Protein AF-A0AAU9S032-F1 (afdb_monomer)

Solvent-accessible surface area (backbone atoms only — not comparable to full-atom values): 29272 Å² total; per-residue (Å²): 134,87,90,84,90,80,90,79,88,80,86,79,84,80,79,85,83,81,82,84,82,80,82,80,83,82,78,86,83,81,86,78,83,83,77,95,76,91,84,89,79,78,95,79,84,88,87,81,90,86,87,86,83,77,92,71,89,82,56,77,62,60,65,47,49,52,55,49,47,53,47,45,52,54,49,48,57,62,66,49,54,63,52,96,64,66,67,60,38,66,41,42,76,55,100,86,56,83,86,56,99,63,78,54,68,46,73,56,45,53,47,45,65,32,57,72,46,64,69,55,25,32,52,48,34,54,39,55,58,37,53,76,57,80,88,65,56,58,65,93,58,55,31,60,83,64,87,41,47,53,83,48,77,96,69,97,56,79,65,55,23,18,30,66,77,70,98,47,95,62,33,68,38,56,33,51,43,58,90,30,80,78,21,19,64,76,88,59,52,49,74,87,59,82,59,66,55,91,72,60,66,66,60,50,50,51,25,39,37,17,26,51,12,25,35,36,35,62,68,41,19,46,73,63,65,53,58,57,88,63,35,92,59,61,55,37,31,29,40,59,72,60,40,70,38,55,48,48,71,57,47,50,50,54,29,50,76,54,27,51,36,61,21,27,48,53,12,51,74,46,58,38,77,40,77,74,79,36,42,86,64,88,35,38,67,45,61,45,80,29,43,33,42,32,38,57,64,84,91,43,39,31,58,69,13,44,64,78,43,48,33,36,46,80,41,45,58,93,66,67,49,52,66,73,44,18,56,95,28,46,55,8,40,52,50,41,28,21,45,63,20,51,64,47,47,34,49,49,44,17,35,91,87,44,62,13,73,72,35,83,93,36,63,55,72,78,60,97,54,67,57,79,58,59,66,62,58,58,69,29,67,81,44,51,75,70,54,76,80,83,84,80,83,76,76,73,90,68,85,85,74,58,37,93,82,34,64,72,55,28,40,75,75,37,66,64,56,57,57,55,54,50,51,50,54,54,52,47,56,50,48,54,53,52,49,53,54,52,52,60,72,65,62,68,80,78,49,73,64,60,56,46,51,55,51,47,56,52,50,54,59,56,59,78,72,71,68,94,47,83,73,46,52,51,62,50,46,58,52,49,66,70,64,74,115

Radius of gyration: 49.79 Å; Cα contacts (8 Å, |Δi|>4): 574; chains: 1; bounding box: 148×104×128 Å

Structure (mmCIF, N/CA/C/O backbone):
data_AF-A0AAU9S032-F1
#
_entry.id   AF-A0AAU9S032-F1
#
loop_
_atom_site.group_PDB
_atom_site.id
_atom_site.type_symbol
_atom_site.label_atom_id
_atom_site.label_alt_id
_atom_site.label_comp_id
_atom_site.label_asym_id
_atom_site.label_entity_id
_atom_site.label_seq_id
_atom_site.pdbx_PDB_ins_code
_atom_site.Cartn_x
_atom_site.Cartn_y
_atom_site.Cartn_z
_atom_site.occupancy
_atom_site.B_iso_or_equiv
_atom_site.auth_seq_id
_atom_site.auth_comp_id
_atom_site.auth_asym_id
_atom_site.auth_atom_id
_atom_site.pdbx_PDB_model_num
ATOM 1 N N . MET A 1 1 ? 50.973 -21.492 12.185 1.00 35.09 1 MET A N 1
ATOM 2 C CA . MET A 1 1 ? 51.677 -21.090 10.948 1.00 35.09 1 MET A CA 1
ATOM 3 C C . MET A 1 1 ? 50.686 -21.118 9.784 1.00 35.09 1 MET A C 1
ATOM 5 O O . MET A 1 1 ? 49.922 -22.064 9.679 1.00 35.09 1 MET A O 1
ATOM 9 N N . LYS A 1 2 ? 50.650 -20.031 8.999 1.00 33.56 2 LYS A N 1
ATOM 10 C CA . LYS A 1 2 ? 50.001 -19.861 7.669 1.00 33.56 2 LYS A CA 1
ATOM 11 C C . LYS A 1 2 ? 50.613 -20.854 6.641 1.00 33.56 2 LYS A C 1
ATOM 13 O O . LYS A 1 2 ? 51.636 -21.424 7.018 1.00 33.56 2 LYS A O 1
ATOM 18 N N . PRO A 1 3 ? 50.141 -21.024 5.373 1.00 45.16 3 PRO A N 1
ATOM 19 C CA . PRO A 1 3 ? 49.458 -20.055 4.478 1.00 45.16 3 PRO A CA 1
ATOM 20 C C . PRO A 1 3 ? 48.377 -20.725 3.566 1.00 45.16 3 PRO A C 1
ATOM 22 O O . PRO A 1 3 ? 47.967 -21.835 3.855 1.00 45.16 3 PRO A O 1
ATOM 25 N N . CYS A 1 4 ? 47.781 -20.182 2.495 1.00 27.36 4 CYS A N 1
ATOM 26 C CA . CYS A 1 4 ? 47.995 -18.988 1.678 1.00 27.36 4 CYS A CA 1
ATOM 27 C C . CYS A 1 4 ? 46.697 -18.642 0.907 1.00 27.36 4 CYS A C 1
ATOM 29 O O . CYS A 1 4 ? 45.967 -19.531 0.476 1.00 27.36 4 CYS A O 1
ATOM 31 N N . ARG A 1 5 ? 46.441 -17.343 0.702 1.00 31.61 5 ARG A N 1
ATOM 32 C CA . ARG A 1 5 ? 45.451 -16.778 -0.237 1.00 31.61 5 ARG A CA 1
ATOM 33 C C . ARG A 1 5 ? 46.070 -16.665 -1.635 1.00 31.61 5 ARG A C 1
ATOM 35 O O . ARG A 1 5 ? 47.225 -16.274 -1.710 1.00 31.61 5 ARG A O 1
ATOM 42 N N . GLN A 1 6 ? 45.273 -16.828 -2.694 1.00 31.62 6 GLN A N 1
ATOM 43 C CA . GLN A 1 6 ? 45.442 -16.182 -4.016 1.00 31.62 6 GLN A CA 1
ATOM 44 C C . GLN A 1 6 ? 44.122 -16.354 -4.804 1.00 31.62 6 GLN A C 1
ATOM 46 O O . GLN A 1 6 ? 43.762 -17.462 -5.178 1.00 31.62 6 GLN A O 1
ATOM 51 N N . SER A 1 7 ? 43.199 -15.387 -4.832 1.00 29.03 7 SER A N 1
ATOM 52 C CA . SER A 1 7 ? 43.094 -14.266 -5.790 1.00 29.03 7 SER A CA 1
ATOM 53 C C . SER A 1 7 ? 43.375 -14.637 -7.255 1.00 29.03 7 SER A C 1
ATOM 55 O O . SER A 1 7 ? 44.525 -14.622 -7.688 1.00 29.03 7 SER A O 1
ATOM 57 N N . LYS A 1 8 ? 42.316 -14.868 -8.044 1.00 30.59 8 LYS A N 1
ATOM 58 C CA . LYS A 1 8 ? 42.349 -14.739 -9.508 1.00 30.59 8 LYS A CA 1
ATOM 59 C C . LYS A 1 8 ? 41.335 -13.688 -9.948 1.00 30.59 8 LYS A C 1
ATOM 61 O O . LYS A 1 8 ? 40.130 -13.858 -9.791 1.00 30.59 8 LYS A O 1
ATOM 66 N N . LEU A 1 9 ? 41.886 -12.592 -10.461 1.00 28.77 9 LEU A N 1
ATOM 67 C CA . LEU A 1 9 ? 41.212 -11.582 -11.260 1.00 28.77 9 LEU A CA 1
ATOM 68 C C . LEU A 1 9 ? 40.681 -12.222 -12.551 1.00 28.77 9 LEU A C 1
ATOM 70 O O . LEU A 1 9 ? 41.432 -12.900 -13.247 1.00 28.77 9 LEU A O 1
ATOM 74 N N . PHE A 1 10 ? 39.426 -11.949 -12.899 1.00 28.27 10 PHE A N 1
ATOM 75 C CA . PHE A 1 10 ? 38.933 -12.053 -14.271 1.00 28.27 10 PHE A CA 1
ATOM 76 C C . PHE A 1 10 ? 38.504 -10.654 -14.711 1.00 28.27 10 PHE A C 1
ATOM 78 O O . PHE A 1 10 ? 37.468 -10.142 -14.291 1.00 28.27 10 PHE A O 1
ATOM 85 N N . GLY A 1 11 ? 39.354 -10.022 -15.519 1.00 26.33 11 GLY A N 1
ATOM 86 C CA . GLY A 1 11 ? 39.010 -8.822 -16.266 1.00 26.33 11 GLY A CA 1
ATOM 87 C C . GLY A 1 11 ? 38.111 -9.203 -17.437 1.00 26.33 11 GLY A C 1
ATOM 88 O O . GLY A 1 11 ? 38.518 -9.965 -18.309 1.00 26.33 11 GLY A O 1
ATOM 89 N N . PHE A 1 12 ? 36.891 -8.675 -17.450 1.00 29.30 12 PHE A N 1
ATOM 90 C CA . PHE A 1 12 ? 36.055 -8.640 -18.644 1.00 29.30 12 PHE A CA 1
ATOM 91 C C . PHE A 1 12 ? 36.324 -7.317 -19.362 1.00 29.30 12 PHE A C 1
ATOM 93 O O . PHE A 1 12 ? 35.960 -6.250 -18.869 1.00 29.30 12 PHE A O 1
ATOM 100 N N . GLY A 1 13 ? 36.990 -7.402 -20.515 1.00 27.25 13 GLY A N 1
ATOM 101 C CA . GLY A 1 13 ? 37.091 -6.305 -21.468 1.00 27.25 13 GLY A CA 1
ATOM 102 C C . GLY A 1 13 ? 35.708 -5.989 -22.031 1.00 27.25 13 GLY A C 1
ATOM 103 O O . GLY A 1 13 ? 35.078 -6.836 -22.663 1.00 27.25 13 GLY A O 1
ATOM 104 N N . ALA A 1 14 ? 35.225 -4.778 -21.763 1.00 31.20 14 ALA A N 1
ATOM 105 C CA . ALA A 1 14 ? 34.047 -4.230 -22.410 1.00 31.20 14 ALA A CA 1
ATOM 106 C C . ALA A 1 14 ? 34.468 -3.662 -23.771 1.00 31.20 14 ALA A C 1
ATOM 108 O O . ALA A 1 14 ? 35.245 -2.715 -23.842 1.00 31.20 14 ALA A O 1
ATOM 109 N N . LEU A 1 15 ? 33.970 -4.301 -24.826 1.00 31.81 15 LEU A N 1
ATOM 110 C CA . LEU A 1 15 ? 34.079 -3.877 -26.215 1.00 31.81 15 LEU A CA 1
ATOM 111 C C . LEU A 1 15 ? 33.362 -2.542 -26.451 1.00 31.81 15 LEU A C 1
ATOM 113 O O . LEU A 1 15 ? 32.267 -2.301 -25.937 1.00 31.81 15 LEU A O 1
ATOM 117 N N . ASP A 1 16 ? 34.009 -1.728 -27.277 1.00 28.48 16 ASP A N 1
ATOM 118 C CA . ASP A 1 16 ? 33.582 -0.433 -27.788 1.00 28.48 16 ASP A CA 1
ATOM 119 C C . ASP A 1 16 ? 32.167 -0.440 -28.389 1.00 28.48 16 ASP A C 1
ATOM 121 O O . ASP A 1 16 ? 31.834 -1.230 -29.275 1.00 28.48 16 ASP A O 1
ATOM 125 N N . LEU A 1 17 ? 31.340 0.514 -27.953 1.00 32.44 17 LEU A N 1
ATOM 126 C CA . LEU A 1 17 ? 30.073 0.862 -28.594 1.00 32.44 17 LEU A CA 1
ATOM 127 C C . LEU A 1 17 ? 30.289 2.061 -29.528 1.00 32.44 17 LEU A C 1
ATOM 129 O O . LEU A 1 17 ? 30.384 3.207 -29.086 1.00 32.44 17 LEU A O 1
ATOM 133 N N . GLY A 1 18 ? 30.337 1.774 -30.831 1.00 31.67 18 GLY A N 1
ATOM 134 C CA . GLY A 1 18 ? 30.279 2.756 -31.916 1.00 31.67 18 GLY A CA 1
ATOM 135 C C . GLY A 1 18 ? 28.905 3.446 -32.064 1.00 31.67 18 GLY A C 1
ATOM 136 O O . GLY A 1 18 ? 27.934 3.085 -31.395 1.00 31.67 18 GLY A O 1
ATOM 137 N N . PRO A 1 19 ? 28.806 4.487 -32.913 1.00 35.44 19 PRO A N 1
ATOM 138 C CA . PRO A 1 19 ? 27.904 5.612 -32.688 1.00 35.44 19 PRO A CA 1
ATOM 139 C C . PRO A 1 19 ? 26.486 5.456 -33.266 1.00 35.44 19 PRO A C 1
ATOM 141 O O . PRO A 1 19 ? 26.273 5.029 -34.395 1.00 35.44 19 PRO A O 1
ATOM 144 N N . LYS A 1 20 ? 25.525 5.921 -32.455 1.00 31.88 20 LYS A N 1
ATOM 145 C CA . LYS A 1 20 ? 24.196 6.493 -32.759 1.00 31.88 20 LYS A CA 1
ATOM 146 C C . LYS A 1 20 ? 23.735 6.449 -34.229 1.00 31.88 20 LYS A C 1
ATOM 148 O O . LYS A 1 20 ? 24.024 7.352 -35.014 1.00 31.88 20 LYS A O 1
ATOM 153 N N . ALA A 1 21 ? 22.857 5.492 -34.533 1.00 31.53 21 ALA A N 1
ATOM 154 C CA . ALA A 1 21 ? 21.966 5.557 -35.687 1.00 31.53 21 ALA A CA 1
ATOM 155 C C . ALA A 1 21 ? 20.847 6.592 -35.450 1.00 31.53 21 ALA A C 1
ATOM 157 O O . ALA A 1 21 ? 20.198 6.624 -34.403 1.00 31.53 21 ALA A O 1
ATOM 158 N N . LYS A 1 22 ? 20.659 7.469 -36.439 1.00 30.25 22 LYS A N 1
ATOM 159 C CA . LYS A 1 22 ? 19.706 8.583 -36.457 1.00 30.25 22 LYS A CA 1
ATOM 160 C C . LYS A 1 22 ? 18.258 8.074 -36.431 1.00 30.25 22 LYS A C 1
ATOM 162 O O . LYS A 1 22 ? 17.849 7.303 -37.295 1.00 30.25 22 LYS A O 1
ATOM 167 N N . HIS A 1 23 ? 17.475 8.569 -35.474 1.00 29.66 23 HIS A N 1
ATOM 168 C CA . HIS A 1 23 ? 16.016 8.470 -35.466 1.00 29.66 23 HIS A CA 1
ATOM 169 C C . HIS A 1 23 ? 15.436 9.167 -36.708 1.00 29.66 23 HIS A C 1
ATOM 171 O O . HIS A 1 23 ? 15.540 10.386 -36.838 1.00 29.66 23 HIS A O 1
ATOM 177 N N . LYS A 1 24 ? 14.802 8.405 -37.607 1.00 29.53 24 LYS A N 1
ATOM 178 C CA . LYS A 1 24 ? 13.886 8.955 -38.616 1.00 29.53 24 LYS A CA 1
ATOM 179 C C . LYS A 1 24 ? 12.575 9.338 -37.925 1.00 29.53 24 LYS A C 1
ATOM 181 O O . LYS A 1 24 ? 11.924 8.500 -37.307 1.00 29.53 24 LYS A O 1
ATOM 186 N N . GLN A 1 25 ? 12.235 10.619 -38.018 1.00 31.30 25 GLN A N 1
ATOM 187 C CA . GLN A 1 25 ? 10.945 11.187 -37.643 1.00 31.30 25 GLN A CA 1
ATOM 188 C C . 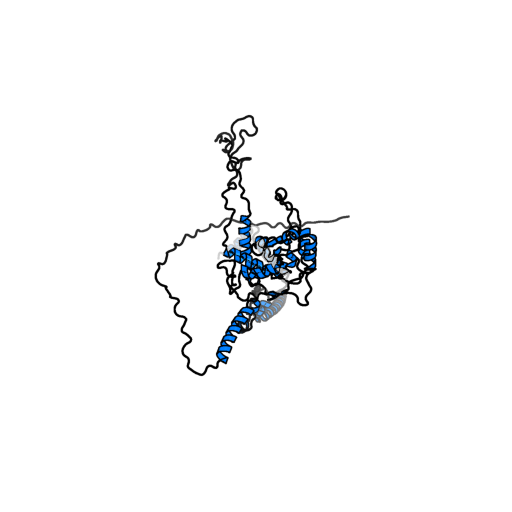GLN A 1 25 ? 9.860 10.640 -38.581 1.00 31.30 25 GLN A C 1
ATOM 190 O O . GLN A 1 25 ? 9.988 10.748 -39.798 1.00 31.30 25 GLN A O 1
ATOM 195 N N . ALA A 1 26 ? 8.800 10.063 -38.017 1.00 31.33 26 ALA A N 1
ATOM 196 C CA . ALA A 1 26 ? 7.545 9.834 -38.723 1.00 31.33 26 ALA A CA 1
ATOM 197 C C . ALA A 1 26 ? 6.654 11.068 -38.508 1.00 31.33 26 ALA A C 1
ATOM 199 O O . ALA A 1 26 ? 6.412 11.463 -37.366 1.00 31.33 26 ALA A O 1
ATOM 200 N N . GLY A 1 27 ? 6.239 11.705 -39.604 1.00 30.84 27 GLY A N 1
ATOM 201 C CA . GLY A 1 27 ? 5.335 12.856 -39.601 1.00 30.84 27 GLY A CA 1
ATOM 202 C C . GLY A 1 27 ? 3.889 12.486 -39.232 1.00 30.84 27 GLY A C 1
ATOM 203 O O . GLY A 1 27 ? 3.536 11.304 -39.218 1.00 30.84 27 GLY A O 1
ATOM 204 N N . PRO A 1 28 ? 3.045 13.485 -38.916 1.00 31.88 28 PRO A N 1
ATOM 205 C CA . PRO A 1 28 ? 1.684 13.267 -38.447 1.00 31.88 28 PRO A CA 1
ATOM 206 C C . PRO A 1 28 ? 0.750 12.987 -39.630 1.00 31.88 28 PRO A C 1
ATOM 208 O O . PRO A 1 28 ? 0.571 13.835 -40.501 1.00 31.88 28 PRO A O 1
ATOM 211 N N . LEU A 1 29 ? 0.126 11.809 -39.653 1.00 31.58 29 LEU A N 1
ATOM 212 C CA . LEU A 1 29 ? -1.012 11.550 -40.533 1.00 31.58 29 LEU A CA 1
ATOM 213 C C . LEU A 1 29 ? -2.266 12.170 -39.910 1.00 31.58 29 LEU A C 1
ATOM 215 O O . LEU A 1 29 ? -2.610 11.902 -38.757 1.00 31.58 29 LEU A O 1
ATOM 219 N N . GLY A 1 30 ? -2.884 13.063 -40.679 1.00 28.42 30 GLY A N 1
ATOM 220 C CA . GLY A 1 30 ? -4.036 13.861 -40.292 1.00 28.42 30 GLY A CA 1
ATOM 221 C C . GLY A 1 30 ? -5.276 13.020 -40.001 1.00 28.42 30 GLY A C 1
ATOM 222 O O . GLY A 1 30 ? -5.620 12.094 -40.729 1.00 28.42 30 GLY A O 1
ATOM 223 N N . PHE A 1 31 ? -5.960 13.401 -38.927 1.00 26.81 31 PHE A N 1
ATOM 224 C CA . PHE A 1 31 ? -7.327 13.006 -38.623 1.00 26.81 31 PHE A CA 1
ATOM 225 C C . PHE A 1 31 ? -8.286 13.742 -39.570 1.00 26.81 31 PHE A C 1
ATOM 227 O O . PHE A 1 31 ? -8.501 14.945 -39.414 1.00 26.81 31 PHE A O 1
ATOM 234 N N . SER A 1 32 ? -8.898 13.028 -40.512 1.00 28.17 32 SER A N 1
ATOM 235 C CA . SER A 1 32 ? -10.147 13.448 -41.150 1.00 28.17 32 SER A CA 1
ATOM 236 C C . SER A 1 32 ? -11.327 12.868 -40.362 1.00 28.17 32 SER A C 1
ATOM 238 O O . SER A 1 32 ? -11.367 11.686 -40.023 1.00 28.17 32 SER A O 1
ATOM 240 N N . ARG A 1 33 ? -12.269 13.739 -39.993 1.00 28.67 33 ARG A N 1
ATOM 241 C CA . ARG A 1 33 ? -13.530 13.384 -39.329 1.00 28.67 33 ARG A CA 1
ATOM 242 C C . ARG A 1 33 ? -14.486 12.762 -40.356 1.00 28.67 33 ARG A C 1
ATOM 244 O O . ARG A 1 33 ? -14.677 13.391 -41.394 1.00 28.67 33 ARG A O 1
ATOM 251 N N . PRO A 1 34 ? -15.166 11.642 -40.063 1.00 30.34 34 PRO A N 1
ATOM 252 C CA . PRO A 1 34 ? -16.404 11.300 -40.742 1.00 30.34 34 PRO A CA 1
ATOM 253 C C . PRO A 1 34 ? -17.563 12.058 -40.092 1.00 30.34 34 PRO A C 1
ATOM 255 O O . PRO A 1 34 ? -17.692 12.133 -38.868 1.00 30.34 34 PRO A O 1
ATOM 258 N N . THR A 1 35 ? -18.366 12.663 -40.950 1.00 29.80 35 THR A N 1
ATOM 259 C CA . THR A 1 35 ? -19.608 13.375 -40.676 1.00 29.80 35 THR A CA 1
ATOM 260 C C . THR A 1 35 ? -20.683 12.455 -40.098 1.00 29.80 35 THR A C 1
ATOM 262 O O . THR A 1 35 ? -20.788 11.290 -40.469 1.00 29.80 35 THR A O 1
ATOM 265 N N . ASN A 1 36 ? -21.487 13.017 -39.193 1.00 34.81 36 ASN A N 1
ATOM 266 C CA . ASN A 1 36 ? -22.725 12.437 -38.679 1.00 34.81 36 ASN A CA 1
ATOM 267 C C . ASN A 1 36 ? -23.726 12.199 -39.816 1.00 34.81 36 ASN A C 1
ATOM 269 O O . ASN A 1 36 ? -24.303 13.160 -40.317 1.00 34.81 36 ASN A O 1
ATOM 273 N N . SER A 1 37 ? -24.000 10.939 -40.122 1.00 33.78 37 SER A N 1
ATOM 274 C CA . SER A 1 37 ? -25.321 10.466 -40.538 1.00 33.78 37 SER A CA 1
ATOM 275 C C . SER A 1 37 ? -25.309 8.941 -40.496 1.00 33.78 37 SER A C 1
ATOM 277 O O . SER A 1 37 ? -24.341 8.320 -40.917 1.00 33.78 37 SER A O 1
ATOM 279 N N . ASP A 1 38 ? -26.392 8.376 -39.973 1.00 32.50 38 ASP A N 1
ATOM 280 C CA . ASP A 1 38 ? -26.731 6.950 -39.966 1.00 32.50 38 ASP A CA 1
ATOM 281 C C . ASP A 1 38 ? -26.054 6.090 -38.894 1.00 32.50 38 ASP A C 1
ATOM 283 O O . ASP A 1 38 ? -24.972 5.544 -39.074 1.00 32.50 38 ASP A O 1
ATOM 287 N N . LEU A 1 39 ? -26.750 5.964 -37.754 1.00 30.42 39 LEU A N 1
ATOM 288 C CA . LEU A 1 39 ? -27.060 4.696 -37.065 1.00 30.42 39 LEU A CA 1
ATOM 289 C C . LEU A 1 39 ? -27.808 4.997 -35.749 1.00 30.42 39 LEU A C 1
ATOM 291 O O . LEU A 1 39 ? -27.294 4.837 -34.643 1.00 30.42 39 LEU A O 1
ATOM 295 N N . LEU A 1 40 ? -29.061 5.442 -35.871 1.00 29.98 40 LEU A N 1
ATOM 296 C CA . LEU A 1 40 ? -30.049 5.363 -34.791 1.00 29.98 40 LEU A CA 1
ATOM 297 C C . LEU A 1 40 ? -30.755 4.006 -34.897 1.00 29.98 40 LEU A C 1
ATOM 299 O O . LEU A 1 40 ? -31.748 3.870 -35.606 1.00 29.98 40 LEU A O 1
ATOM 303 N N . ILE A 1 41 ? -30.249 2.992 -34.193 1.00 30.88 41 ILE A N 1
ATOM 304 C CA . ILE A 1 41 ? -30.985 1.739 -33.980 1.00 30.88 41 ILE A CA 1
ATOM 305 C C . ILE A 1 41 ? -31.657 1.817 -32.605 1.00 30.88 41 ILE A C 1
ATOM 307 O O . ILE A 1 41 ? -31.018 1.735 -31.558 1.00 30.88 41 ILE A O 1
ATOM 311 N N . ASN A 1 42 ? -32.972 2.025 -32.643 1.00 30.09 42 ASN A N 1
ATOM 312 C CA . ASN A 1 42 ? -33.894 2.028 -31.508 1.00 30.09 42 ASN A CA 1
ATOM 313 C C . ASN A 1 42 ? -33.840 0.709 -30.705 1.00 30.09 42 ASN A C 1
ATOM 315 O O . ASN A 1 42 ? -34.041 -0.357 -31.292 1.00 30.09 42 ASN A O 1
ATOM 319 N N . PRO A 1 43 ? -33.733 0.733 -29.361 1.00 32.84 43 PRO A N 1
ATOM 320 C CA . PRO A 1 43 ? -33.925 -0.447 -28.529 1.00 32.84 43 PRO A CA 1
ATOM 321 C C . PRO A 1 43 ? -35.421 -0.607 -28.215 1.00 32.84 43 PRO A C 1
ATOM 323 O O . PRO A 1 43 ? -35.883 -0.351 -27.106 1.00 32.84 43 PRO A O 1
ATOM 326 N N . ARG A 1 44 ? -36.214 -1.001 -29.214 1.00 30.27 44 ARG A N 1
ATOM 327 C CA . ARG A 1 44 ? -37.611 -1.437 -29.034 1.00 30.27 44 ARG A CA 1
ATOM 328 C C . ARG A 1 44 ? -37.934 -2.579 -29.994 1.00 30.27 44 ARG A C 1
ATOM 330 O O . ARG A 1 44 ? -38.720 -2.405 -30.912 1.00 30.27 44 ARG A O 1
ATOM 337 N N . ARG A 1 45 ? -37.306 -3.741 -29.795 1.00 30.91 45 ARG A N 1
ATOM 338 C CA . ARG A 1 45 ? -37.773 -5.045 -30.314 1.00 30.91 45 ARG A CA 1
ATOM 339 C C . ARG A 1 45 ? -36.912 -6.184 -29.750 1.00 30.91 45 ARG A C 1
ATOM 341 O O . ARG A 1 45 ? -36.041 -6.717 -30.415 1.00 30.91 45 ARG A O 1
ATOM 348 N N . SER A 1 46 ? -37.161 -6.558 -28.497 1.00 29.66 46 SER A N 1
ATOM 349 C CA . SER A 1 46 ? -36.880 -7.921 -28.006 1.00 29.66 46 SER A CA 1
ATOM 350 C C . SER A 1 46 ? -37.858 -8.282 -26.878 1.00 29.66 46 SER A C 1
ATOM 352 O O . SER A 1 46 ? -37.490 -8.611 -25.754 1.00 29.66 46 SER A O 1
ATOM 354 N N . ARG A 1 47 ? -39.151 -8.136 -27.169 1.00 33.28 47 ARG A N 1
ATOM 355 C CA . ARG A 1 47 ? -40.259 -8.719 -26.402 1.00 33.28 47 ARG A CA 1
ATOM 356 C C . ARG A 1 47 ? -41.281 -9.249 -27.405 1.00 33.28 47 ARG A C 1
ATOM 358 O O . ARG A 1 47 ? -42.324 -8.643 -27.604 1.00 33.28 47 ARG A O 1
ATOM 365 N N . SER A 1 48 ? -40.906 -10.283 -28.150 1.00 29.91 48 SER A N 1
ATOM 366 C CA . SER A 1 48 ? -41.830 -11.078 -28.975 1.00 29.91 48 SER A CA 1
ATOM 367 C C . SER A 1 48 ? -41.079 -12.239 -29.620 1.00 29.91 48 SER A C 1
ATOM 369 O O . SER A 1 48 ? -40.912 -12.294 -30.828 1.00 29.91 48 SER A O 1
ATOM 371 N N . ILE A 1 49 ? -40.553 -13.135 -28.789 1.00 29.59 49 ILE A N 1
ATOM 372 C CA . ILE A 1 49 ? -40.308 -14.532 -29.162 1.00 29.59 49 ILE A CA 1
ATOM 373 C C . ILE A 1 49 ? -40.643 -15.316 -27.899 1.00 29.59 49 ILE A C 1
ATOM 375 O O . ILE A 1 49 ? -39.765 -15.556 -27.092 1.00 29.59 49 ILE A O 1
ATOM 379 N N . TYR A 1 50 ? -41.937 -15.497 -27.650 1.00 30.80 50 TYR A N 1
ATOM 380 C CA . TYR A 1 50 ? -42.568 -16.520 -26.802 1.00 30.80 50 TYR A CA 1
ATOM 381 C C . TYR A 1 50 ? -44.062 -16.200 -26.815 1.00 30.80 50 TYR A C 1
ATOM 383 O O . TYR A 1 50 ? -44.629 -15.670 -25.866 1.00 30.80 50 TYR A O 1
ATOM 391 N N . LEU A 1 51 ? -44.676 -16.395 -27.974 1.00 33.00 51 LEU A N 1
ATOM 392 C CA . LEU A 1 51 ? -46.121 -16.459 -28.119 1.00 33.00 51 LEU A CA 1
ATOM 393 C C . LEU A 1 51 ? -46.372 -17.140 -29.456 1.00 33.00 51 LEU A C 1
ATOM 395 O O . LEU A 1 51 ? -46.003 -16.590 -30.490 1.00 33.00 51 LEU A O 1
ATOM 399 N N . LEU A 1 52 ? -46.965 -18.333 -29.358 1.00 29.12 52 LEU A N 1
ATOM 400 C CA . LEU A 1 52 ? -47.442 -19.250 -30.403 1.00 29.12 52 LEU A CA 1
ATOM 401 C C . LEU A 1 52 ? -46.679 -20.580 -30.475 1.00 29.12 52 LEU A C 1
ATOM 403 O O . LEU A 1 52 ? -46.033 -20.889 -31.467 1.00 29.12 52 LEU A O 1
ATOM 407 N N . LEU A 1 53 ? -46.868 -21.409 -29.444 1.00 28.66 53 LEU A N 1
ATOM 408 C CA . LEU A 1 53 ? -47.181 -22.824 -29.648 1.00 28.66 53 LEU A CA 1
ATOM 409 C C . LEU A 1 53 ? -48.294 -23.216 -28.656 1.00 28.66 53 LEU A C 1
ATOM 411 O O . LEU A 1 53 ? -48.079 -23.293 -27.454 1.00 28.66 53 LEU A O 1
ATOM 415 N N . SER A 1 54 ? -49.507 -23.308 -29.203 1.00 28.31 54 SER A N 1
ATOM 416 C CA . SER A 1 54 ? -50.627 -24.188 -28.828 1.00 28.31 54 SER A CA 1
ATOM 417 C C . SER A 1 54 ? -50.761 -24.690 -27.380 1.00 28.31 54 SER A C 1
ATOM 419 O O . SER A 1 54 ? -50.071 -25.609 -26.957 1.00 28.31 54 SER A O 1
ATOM 421 N N . CYS A 1 55 ? -51.798 -24.180 -26.709 1.00 34.22 55 CYS A N 1
ATOM 422 C CA . CYS A 1 55 ? -52.913 -24.955 -26.150 1.00 34.22 55 CYS A CA 1
ATOM 423 C C . CYS A 1 55 ? -52.625 -26.435 -25.811 1.00 34.22 55 CYS A C 1
ATOM 425 O O . CYS A 1 55 ? -52.692 -27.291 -26.692 1.00 34.22 55 CYS A O 1
ATOM 427 N N . SER A 1 56 ? -52.383 -26.731 -24.531 1.00 32.22 56 SER A N 1
ATOM 428 C CA . SER A 1 56 ? -52.821 -27.952 -23.830 1.00 32.22 56 SER A CA 1
ATOM 429 C C . SER A 1 56 ? -52.543 -27.794 -22.330 1.00 32.22 56 SER A C 1
ATOM 431 O O . SER A 1 56 ? -51.413 -27.531 -21.945 1.00 32.22 56 SER A O 1
ATOM 433 N N . CYS A 1 57 ? -53.598 -27.902 -21.518 1.00 40.47 57 CYS A N 1
ATOM 434 C CA . CYS A 1 57 ? -53.636 -28.061 -20.056 1.00 40.47 57 CYS A CA 1
ATOM 435 C C . CYS A 1 57 ? -52.295 -27.936 -19.293 1.00 40.47 57 CYS A C 1
ATOM 437 O O . CYS A 1 57 ? -51.613 -28.932 -19.058 1.00 40.47 57 CYS A O 1
ATOM 439 N N . GLU A 1 58 ? -51.952 -26.733 -18.825 1.00 41.47 58 GLU A N 1
ATOM 440 C CA . GLU A 1 58 ? -50.811 -26.538 -17.923 1.00 41.47 58 GLU A CA 1
ATOM 441 C C . GLU A 1 58 ? -51.249 -26.730 -16.467 1.00 41.47 58 GLU A C 1
ATOM 443 O O . GLU A 1 58 ? -51.924 -25.892 -15.867 1.00 41.47 58 GLU A O 1
ATOM 448 N N . ASN A 1 59 ? -50.875 -27.879 -15.905 1.00 46.69 59 ASN A N 1
ATOM 449 C CA . ASN A 1 59 ? -51.035 -28.181 -14.489 1.00 46.69 59 ASN A CA 1
ATOM 450 C C . ASN A 1 59 ? -50.339 -27.108 -13.624 1.00 46.69 59 ASN A C 1
ATOM 452 O O . ASN A 1 59 ? -49.198 -26.746 -13.909 1.00 46.69 59 ASN A O 1
ATOM 456 N N . PRO A 1 60 ? -50.940 -26.650 -12.511 1.00 49.19 60 PRO A N 1
ATOM 457 C CA . PRO A 1 60 ? -50.331 -25.652 -11.623 1.00 49.19 60 PRO A CA 1
ATOM 458 C C . PRO A 1 60 ? -48.978 -26.086 -11.020 1.00 49.19 60 PRO A C 1
ATOM 460 O O . PRO A 1 60 ? -48.239 -25.242 -10.513 1.00 49.19 60 PRO A O 1
ATOM 463 N N . SER A 1 61 ? -48.617 -27.372 -11.112 1.00 50.97 61 SER A N 1
ATOM 464 C CA . SER A 1 61 ? -47.300 -27.894 -10.737 1.00 50.97 61 SER A CA 1
ATOM 465 C C . SER A 1 61 ? -46.171 -27.446 -11.674 1.00 50.97 61 SER A C 1
ATOM 467 O O . SER A 1 61 ? -45.084 -27.154 -11.186 1.00 50.97 61 SER A O 1
ATOM 469 N N . SER A 1 62 ? -46.402 -27.298 -12.985 1.00 48.12 62 SER A N 1
ATOM 470 C CA . SER A 1 62 ? -45.336 -26.971 -13.953 1.00 48.12 62 SER A CA 1
ATOM 471 C C . SER A 1 62 ? -44.875 -25.510 -13.859 1.00 48.12 62 SER A C 1
ATOM 473 O O . SER A 1 62 ? -43.688 -25.209 -13.976 1.00 48.12 62 SER A O 1
ATOM 475 N N . LEU A 1 63 ? -45.791 -24.583 -13.554 1.00 52.78 63 LEU A N 1
ATOM 476 C CA . LEU A 1 63 ? -45.467 -23.175 -13.277 1.00 52.78 63 LEU A CA 1
ATOM 477 C C . LEU A 1 63 ? -44.781 -22.972 -11.920 1.00 52.78 63 LEU A C 1
ATOM 479 O O . LEU A 1 63 ? -44.084 -21.969 -11.723 1.00 52.78 63 LEU A O 1
ATOM 483 N N . GLN A 1 64 ? -45.002 -23.886 -10.974 1.00 57.19 64 GLN A N 1
ATOM 484 C CA . GLN A 1 64 ? -44.269 -23.923 -9.715 1.00 57.19 64 GLN A CA 1
ATOM 485 C C . GLN A 1 64 ? -42.855 -24.464 -9.959 1.00 57.19 64 GLN A C 1
ATOM 487 O O . GLN A 1 64 ? -41.892 -23.834 -9.539 1.00 57.19 64 GLN A O 1
ATOM 492 N N . GLU A 1 65 ? -42.720 -25.533 -10.748 1.00 52.75 65 GLU A N 1
ATOM 493 C CA . GLU A 1 65 ? -41.433 -26.113 -11.146 1.00 52.75 65 GLU A CA 1
ATOM 494 C C . GLU A 1 65 ? -40.566 -25.154 -11.964 1.00 52.75 65 GLU A C 1
ATOM 496 O O . GLU A 1 65 ? -39.367 -25.097 -11.722 1.00 52.75 65 GLU A O 1
ATOM 501 N N . LEU A 1 66 ? -41.145 -24.341 -12.855 1.00 53.66 66 LEU A N 1
ATOM 502 C CA . LEU A 1 66 ? -40.418 -23.290 -13.583 1.00 53.66 66 LEU A CA 1
ATOM 503 C C . LEU A 1 66 ? -39.972 -22.141 -12.665 1.00 53.66 66 LEU A C 1
ATOM 505 O O . LEU A 1 66 ? -38.868 -21.612 -12.788 1.00 53.66 66 LEU A O 1
ATOM 509 N N . ARG A 1 67 ? -40.803 -21.755 -11.690 1.00 55.81 67 ARG A N 1
ATOM 510 C CA . ARG A 1 67 ? -40.412 -20.761 -10.675 1.00 55.81 67 ARG A CA 1
ATOM 511 C C . ARG A 1 67 ? -39.367 -21.303 -9.709 1.00 55.81 67 ARG A C 1
ATOM 513 O O . ARG A 1 67 ? -38.539 -20.534 -9.216 1.00 55.81 67 ARG A O 1
ATOM 520 N N . ASP A 1 68 ? -39.397 -22.601 -9.446 1.00 53.84 68 ASP A N 1
ATOM 521 C CA . ASP A 1 68 ? -38.432 -23.298 -8.612 1.00 53.84 68 ASP A CA 1
ATOM 522 C C . ASP A 1 68 ? -37.145 -23.601 -9.386 1.00 53.84 68 ASP A C 1
ATOM 524 O O . ASP A 1 68 ? -36.075 -23.536 -8.790 1.00 53.84 68 ASP A O 1
ATOM 528 N N . SER A 1 69 ? -37.198 -23.811 -10.706 1.00 47.25 69 SER A N 1
ATOM 529 C CA . SER A 1 69 ? -36.024 -23.922 -11.577 1.00 47.25 69 SER A CA 1
ATOM 530 C C . SER A 1 69 ? -35.337 -22.573 -11.747 1.00 47.25 69 SER A C 1
ATOM 532 O O . SER A 1 69 ? -34.127 -22.502 -11.586 1.00 47.25 69 SER A O 1
ATOM 534 N N . GLU A 1 70 ? -36.081 -21.478 -11.936 1.00 46.53 70 GLU A N 1
ATOM 535 C CA . GLU A 1 70 ? -35.509 -20.126 -11.926 1.00 46.53 70 GLU A CA 1
ATOM 536 C C . GLU A 1 70 ? -34.935 -19.757 -10.553 1.00 46.53 70 GLU A C 1
ATOM 538 O O . GLU A 1 70 ? -33.910 -19.078 -10.467 1.00 46.53 70 GLU A O 1
ATOM 543 N N . ARG A 1 71 ? -35.577 -20.181 -9.453 1.00 45.19 71 ARG A N 1
ATOM 544 C CA . ARG A 1 71 ? -35.019 -20.015 -8.101 1.00 45.19 71 ARG A CA 1
ATOM 545 C C . ARG A 1 71 ? -33.781 -20.875 -7.892 1.00 45.19 71 ARG A C 1
ATOM 547 O O . ARG A 1 71 ? -32.855 -20.400 -7.244 1.00 45.19 71 ARG A O 1
ATOM 554 N N . ARG A 1 72 ? -33.738 -22.092 -8.436 1.00 41.78 72 ARG A N 1
ATOM 555 C CA . ARG A 1 72 ? -32.568 -22.979 -8.411 1.00 41.78 72 ARG A CA 1
ATOM 556 C C . ARG A 1 72 ? -31.436 -22.428 -9.262 1.00 41.78 72 ARG A C 1
ATOM 558 O O . ARG A 1 72 ? -30.329 -22.409 -8.761 1.00 41.78 72 ARG A O 1
ATOM 565 N N . GLU A 1 73 ? -31.688 -21.883 -10.448 1.00 41.22 73 GLU A N 1
ATOM 566 C CA . GLU A 1 73 ? -30.675 -21.206 -11.268 1.00 41.22 73 GLU A CA 1
ATOM 567 C C . GLU A 1 73 ? -30.180 -19.920 -10.601 1.00 41.22 73 GLU A C 1
ATOM 569 O O . GLU A 1 73 ? -28.979 -19.666 -10.552 1.00 41.22 73 GLU A O 1
ATOM 574 N N . LYS A 1 74 ? -31.077 -19.124 -10.001 1.00 38.22 74 LYS A N 1
ATOM 575 C CA . LYS A 1 74 ? -30.689 -17.941 -9.215 1.00 38.22 74 LYS A CA 1
ATOM 576 C C . LYS A 1 74 ? -29.887 -18.335 -7.971 1.00 38.22 74 LYS A C 1
ATOM 578 O O . LYS A 1 74 ? -28.879 -17.694 -7.687 1.00 38.22 74 LYS A O 1
ATOM 583 N N . ASN A 1 75 ? -30.254 -19.410 -7.277 1.00 39.84 75 ASN A N 1
ATOM 584 C CA . ASN A 1 75 ? -29.512 -19.928 -6.124 1.00 39.84 75 ASN A CA 1
ATOM 585 C C . ASN A 1 75 ? -28.189 -20.611 -6.522 1.00 39.84 75 ASN A C 1
ATOM 587 O O . ASN A 1 75 ? -27.193 -20.415 -5.837 1.00 39.84 75 ASN A O 1
ATOM 591 N N . GLN A 1 76 ? -28.124 -21.300 -7.661 1.00 33.12 76 GLN A N 1
ATOM 592 C CA . GLN A 1 76 ? -26.889 -21.845 -8.239 1.00 33.12 76 GLN A CA 1
ATOM 593 C C . GLN A 1 76 ? -25.961 -20.719 -8.704 1.00 33.12 76 GLN A C 1
ATOM 595 O O . GLN A 1 76 ? -24.753 -20.782 -8.504 1.00 33.12 76 GLN A O 1
ATOM 600 N N . SER A 1 77 ? -26.505 -19.630 -9.254 1.00 35.62 77 SER A N 1
ATOM 601 C CA . SER A 1 77 ? -25.724 -18.434 -9.589 1.00 35.62 77 SER A CA 1
ATOM 602 C C . SER A 1 77 ? -25.216 -17.691 -8.344 1.00 35.62 77 SER A C 1
ATOM 604 O O . SER A 1 77 ? -24.145 -17.085 -8.397 1.00 35.62 77 SER A O 1
ATOM 606 N N . ARG A 1 78 ? -25.934 -17.792 -7.211 1.00 38.19 78 ARG A N 1
ATOM 607 C CA . ARG A 1 78 ? -25.473 -17.345 -5.884 1.00 38.19 78 ARG A CA 1
ATOM 608 C C . ARG A 1 78 ? -24.359 -18.238 -5.332 1.00 38.19 78 ARG A C 1
ATOM 610 O O . ARG A 1 78 ? -23.409 -17.712 -4.765 1.00 38.19 78 ARG A O 1
ATOM 617 N N . GLU A 1 79 ? -24.431 -19.552 -5.544 1.00 35.31 79 GLU A N 1
ATOM 618 C CA . GLU A 1 79 ? -23.374 -20.512 -5.178 1.00 35.31 79 GLU A CA 1
ATOM 619 C C . GLU A 1 79 ? -22.101 -20.362 -6.024 1.00 35.31 79 GLU A C 1
ATOM 621 O O . GLU A 1 79 ? -21.000 -20.663 -5.565 1.00 35.31 79 GLU A O 1
ATOM 626 N N . MET A 1 80 ? -22.227 -19.880 -7.262 1.00 35.22 80 MET A N 1
ATOM 627 C CA . MET A 1 80 ? -21.125 -19.849 -8.223 1.00 35.22 80 MET A CA 1
ATOM 628 C C . MET A 1 80 ? -20.279 -18.574 -8.207 1.00 35.22 80 MET A C 1
ATOM 630 O O . MET A 1 80 ? -19.364 -18.465 -9.015 1.00 35.22 80 MET A O 1
ATOM 634 N N . ALA A 1 81 ? -20.492 -17.631 -7.288 1.00 40.50 81 ALA A N 1
ATOM 635 C CA . ALA A 1 81 ? -19.488 -16.606 -7.008 1.00 40.50 81 ALA A CA 1
ATOM 636 C C . ALA A 1 81 ? -18.443 -17.189 -6.043 1.00 40.50 81 ALA A C 1
ATOM 638 O O . ALA A 1 81 ? -18.470 -16.921 -4.845 1.00 40.50 81 ALA A O 1
ATOM 639 N N . ALA A 1 82 ? -17.539 -18.031 -6.555 1.00 45.97 82 ALA A N 1
ATOM 640 C CA . ALA A 1 82 ? -16.503 -18.689 -5.762 1.00 45.97 82 ALA A CA 1
ATOM 641 C C . ALA A 1 82 ? -15.466 -17.680 -5.226 1.00 45.97 82 ALA A C 1
ATOM 643 O O . ALA A 1 82 ? -14.368 -17.521 -5.764 1.00 45.97 82 ALA A O 1
ATOM 644 N N . ALA A 1 83 ? -15.814 -17.006 -4.133 1.00 45.78 83 ALA A N 1
ATOM 645 C CA . ALA A 1 83 ? -14.869 -16.542 -3.136 1.00 45.78 83 ALA A CA 1
ATOM 646 C C . ALA A 1 83 ? -14.768 -17.628 -2.058 1.00 45.78 83 ALA A C 1
ATOM 648 O O . ALA A 1 83 ? -15.777 -18.172 -1.619 1.00 45.78 83 ALA A O 1
ATOM 649 N N . ALA A 1 84 ? -13.547 -17.945 -1.629 1.00 54.31 84 ALA A N 1
ATOM 650 C CA . ALA A 1 84 ? -13.254 -18.823 -0.498 1.00 54.31 84 ALA A CA 1
ATOM 651 C C . ALA A 1 84 ? -13.704 -18.170 0.822 1.00 54.31 84 ALA A C 1
ATOM 653 O O . ALA A 1 84 ? -12.879 -17.735 1.624 1.00 54.31 84 ALA A O 1
ATOM 654 N N . ALA A 1 85 ? -15.010 -18.010 1.003 1.00 59.47 85 ALA A N 1
ATOM 655 C CA . ALA A 1 85 ? -15.587 -17.253 2.092 1.00 59.47 85 ALA A CA 1
ATOM 656 C C . ALA A 1 85 ? -16.659 -18.093 2.784 1.00 59.47 85 ALA A C 1
ATOM 658 O O . ALA A 1 85 ? -17.545 -18.653 2.140 1.00 59.47 85 ALA A O 1
ATOM 659 N N . ARG A 1 86 ? -16.553 -18.204 4.110 1.00 66.56 86 ARG A N 1
ATOM 660 C CA . ARG A 1 86 ? -17.583 -18.849 4.921 1.00 66.56 86 ARG A CA 1
ATOM 661 C C . ARG A 1 86 ? -18.808 -17.927 4.951 1.00 66.56 86 ARG A C 1
ATOM 663 O O . ARG A 1 86 ? -18.637 -16.747 5.253 1.00 66.56 86 ARG A O 1
ATOM 670 N N . PRO A 1 87 ? -20.020 -18.424 4.655 1.00 79.75 87 PRO A N 1
ATOM 671 C CA . PRO A 1 87 ? -21.221 -17.586 4.657 1.00 79.75 87 PRO A CA 1
ATOM 672 C C . PRO A 1 87 ? -21.566 -17.065 6.060 1.00 79.75 87 PRO A C 1
ATOM 674 O O . PRO A 1 87 ? -22.139 -15.987 6.200 1.00 79.75 87 PRO A O 1
ATOM 677 N N . LEU A 1 88 ? -21.175 -17.811 7.096 1.00 89.38 88 LEU A N 1
ATOM 678 C CA . LEU A 1 88 ? -21.312 -17.445 8.500 1.00 89.38 88 LEU A CA 1
ATOM 679 C C . LEU A 1 88 ? -19.927 -17.322 9.137 1.00 89.38 88 LEU A C 1
ATOM 681 O O . LEU A 1 88 ? -19.042 -18.140 8.878 1.00 89.38 88 LEU A O 1
ATOM 685 N N . VAL A 1 89 ? -19.767 -16.307 9.978 1.00 91.31 89 VAL A N 1
ATOM 686 C CA . VAL A 1 89 ? -18.557 -16.027 10.757 1.00 91.31 89 VAL A CA 1
ATOM 687 C C . VAL A 1 89 ? -18.899 -16.159 12.236 1.00 91.31 89 VAL A C 1
ATOM 689 O O . VAL A 1 89 ? -19.944 -15.674 12.676 1.00 91.31 89 VAL A O 1
ATOM 692 N N . SER A 1 90 ? -18.045 -16.828 13.004 1.00 92.12 90 SER A N 1
ATOM 693 C CA . SER A 1 90 ? -18.207 -16.963 14.450 1.00 92.12 90 SER A CA 1
ATOM 694 C C . SER A 1 90 ? -17.711 -15.705 15.164 1.00 92.12 90 SER A C 1
ATOM 696 O O . SER A 1 90 ? -16.636 -15.169 14.895 1.00 92.12 90 SER A O 1
ATOM 698 N N . VAL A 1 91 ? -18.519 -15.201 16.088 1.00 92.62 91 VAL A N 1
ATOM 699 C CA . VAL A 1 91 ? -18.137 -14.083 16.947 1.00 92.62 91 VAL A CA 1
ATOM 700 C C . VAL A 1 91 ? -17.386 -14.655 18.138 1.00 92.62 91 VAL A C 1
ATOM 702 O O . VAL A 1 91 ? -17.930 -15.445 18.907 1.00 92.62 91 VAL A O 1
ATOM 705 N N . GLN A 1 92 ? -16.135 -14.239 18.292 1.00 90.94 92 GLN A N 1
ATOM 706 C CA . GLN A 1 92 ? -15.294 -14.639 19.410 1.00 90.94 92 GLN A CA 1
ATOM 707 C C . GLN A 1 92 ? -15.729 -13.884 20.672 1.00 90.94 92 GLN A C 1
ATOM 709 O O . GLN A 1 92 ? -15.727 -12.647 20.696 1.00 90.94 92 GLN A O 1
ATOM 714 N N . GLY A 1 93 ? -16.121 -14.635 21.702 1.00 85.81 93 GLY A N 1
ATOM 715 C CA . GLY A 1 93 ? -16.413 -14.093 23.027 1.00 85.81 93 GLY A CA 1
ATOM 716 C C . GLY A 1 93 ? -15.141 -13.639 23.743 1.00 85.81 93 GLY A C 1
ATOM 717 O O . GLY A 1 93 ? -14.043 -14.122 23.456 1.00 85.81 93 GLY A O 1
ATOM 718 N N . LEU A 1 94 ? -15.293 -12.698 24.670 1.00 84.81 94 LEU A N 1
ATOM 719 C CA . LEU A 1 94 ? -14.231 -12.246 25.566 1.00 84.81 94 LEU A CA 1
ATOM 720 C C . LEU A 1 94 ? -14.427 -12.810 26.974 1.00 84.81 94 LEU A C 1
ATOM 722 O O . LEU A 1 94 ? -15.543 -13.147 27.362 1.00 84.81 94 LEU A O 1
ATOM 726 N N . ASP A 1 95 ? -13.353 -12.856 27.766 1.00 73.50 95 ASP A N 1
ATOM 727 C CA . ASP A 1 95 ? -13.433 -13.196 29.191 1.00 73.50 95 ASP A CA 1
ATOM 728 C C . ASP A 1 95 ? -14.451 -12.298 29.918 1.00 73.50 95 ASP A C 1
ATOM 730 O O . ASP A 1 95 ? -14.238 -11.091 30.074 1.00 73.50 95 ASP A O 1
ATOM 734 N N . GLY A 1 96 ? -15.552 -12.906 30.372 1.00 65.00 96 GLY A N 1
ATOM 735 C CA . GLY A 1 96 ? -16.679 -12.232 31.026 1.00 65.00 96 GLY A CA 1
ATOM 736 C C . GLY A 1 96 ? -17.974 -12.202 30.209 1.00 65.00 96 GLY A C 1
ATOM 737 O O . GLY A 1 96 ? -19.010 -11.831 30.758 1.00 65.00 96 GLY A O 1
ATOM 738 N N . ASP A 1 97 ? -17.948 -12.618 28.940 1.00 73.44 97 ASP A N 1
ATOM 739 C CA . ASP A 1 97 ? -19.170 -12.869 28.177 1.00 73.44 97 ASP A CA 1
ATOM 740 C C . ASP A 1 97 ? -19.826 -14.176 28.652 1.00 73.44 97 ASP A C 1
ATOM 742 O O . ASP A 1 97 ? -19.150 -15.174 28.908 1.00 73.44 97 ASP A O 1
ATOM 746 N N . MET A 1 98 ? -21.156 -14.175 28.780 1.00 70.00 98 MET A N 1
ATOM 747 C CA . MET A 1 98 ? -21.911 -15.364 29.185 1.00 70.00 98 MET A CA 1
ATOM 748 C C . MET A 1 98 ? -21.698 -16.486 28.165 1.00 70.00 98 MET A C 1
ATOM 750 O O . MET A 1 98 ? -22.098 -16.354 27.004 1.00 70.00 98 MET A O 1
ATOM 754 N N . SER A 1 99 ? -21.097 -17.598 28.597 1.00 60.31 99 SER A N 1
ATOM 755 C CA . SER A 1 99 ? -20.972 -18.800 27.775 1.00 60.31 99 SER A CA 1
ATOM 756 C C . SER A 1 99 ? -22.358 -19.409 27.590 1.00 60.31 99 SER A C 1
ATOM 758 O O . SER A 1 99 ? -22.867 -20.122 28.452 1.00 60.31 99 SER A O 1
ATOM 760 N N . THR A 1 100 ? -23.000 -19.081 26.479 1.00 61.56 100 THR A N 1
ATOM 761 C CA . THR A 1 100 ? -24.149 -19.842 25.993 1.00 61.56 100 THR A CA 1
ATOM 762 C C . THR A 1 100 ? -23.620 -21.010 25.165 1.00 61.56 100 THR A C 1
ATOM 764 O O . THR A 1 100 ? -22.595 -20.874 24.498 1.00 61.56 100 THR A O 1
ATOM 767 N N . ASP A 1 101 ? -24.303 -22.158 25.200 1.00 60.00 101 ASP A N 1
ATOM 768 C CA . ASP A 1 101 ? -23.874 -23.390 24.507 1.00 60.00 101 ASP A CA 1
ATOM 769 C C . ASP A 1 101 ? -23.738 -23.228 22.978 1.00 60.00 101 ASP A C 1
ATOM 771 O O . ASP A 1 101 ? -23.168 -24.082 22.301 1.00 60.00 101 ASP A O 1
ATOM 775 N N . GLN A 1 102 ? -24.234 -22.120 22.414 1.00 62.97 102 GLN A N 1
ATOM 776 C CA . GLN A 1 102 ? -24.096 -21.773 21.003 1.00 62.97 102 GLN A CA 1
ATOM 777 C C . GLN A 1 102 ? -23.168 -20.571 20.812 1.00 62.97 102 GLN A C 1
ATOM 779 O O . GLN A 1 102 ? -23.438 -19.469 21.289 1.00 62.97 102 GLN A O 1
ATOM 784 N N . SER A 1 103 ? -22.105 -20.754 20.024 1.00 70.00 103 SER A N 1
ATOM 785 C CA . SER A 1 103 ? -21.269 -19.647 19.557 1.00 70.00 103 SER A CA 1
ATOM 786 C C . SER A 1 103 ? -22.108 -18.685 18.714 1.00 70.00 103 SER A C 1
ATOM 788 O O . SER A 1 103 ? -22.646 -19.084 17.677 1.00 70.00 103 SER A O 1
ATOM 790 N N . SER A 1 104 ? -22.216 -17.418 19.121 1.00 85.50 104 SER A N 1
ATOM 791 C CA . SER A 1 104 ? -22.933 -16.412 18.333 1.00 85.50 104 SER A CA 1
ATOM 792 C C . SER A 1 104 ? -22.285 -16.254 16.955 1.00 85.50 104 SER A C 1
ATOM 794 O O . SER A 1 104 ? -21.072 -16.076 16.862 1.00 85.50 104 SER A O 1
ATOM 796 N N . THR A 1 105 ? -23.080 -16.318 15.888 1.00 91.25 105 THR A N 1
ATOM 797 C CA . THR A 1 105 ? -22.608 -16.190 14.500 1.00 91.25 105 THR A CA 1
ATOM 798 C C . THR A 1 105 ? -23.219 -14.969 13.821 1.00 91.25 105 THR A C 1
ATOM 800 O O . THR A 1 105 ? -24.285 -14.490 14.212 1.00 91.25 105 THR A O 1
ATOM 803 N N . VAL A 1 106 ? -22.527 -14.442 12.810 1.00 92.56 106 VAL A N 1
ATOM 804 C CA . VAL A 1 106 ? -22.975 -13.312 11.985 1.00 92.56 106 VAL A CA 1
ATOM 805 C C . VAL A 1 106 ? -22.772 -13.653 10.512 1.00 92.56 106 VAL A C 1
ATOM 807 O O . VAL A 1 106 ? -21.800 -14.312 10.141 1.00 92.56 106 VAL A O 1
ATOM 810 N N . VAL A 1 107 ? -23.695 -13.201 9.663 1.00 92.25 107 VAL A N 1
ATOM 811 C CA . VAL A 1 107 ? -23.609 -13.372 8.207 1.00 92.25 107 VAL A CA 1
ATOM 812 C C . VAL A 1 107 ? -22.456 -12.541 7.651 1.00 92.25 107 VAL A C 1
ATOM 814 O O . VAL A 1 107 ? -22.276 -11.382 8.025 1.00 92.25 107 VAL A O 1
ATOM 817 N N . LEU A 1 108 ? -21.670 -13.123 6.746 1.00 91.31 108 LEU A N 1
ATOM 818 C CA . LEU A 1 108 ? -20.596 -12.412 6.065 1.00 91.31 108 LEU A CA 1
ATOM 819 C C . LEU A 1 108 ? -21.171 -11.316 5.141 1.00 91.31 108 LEU A C 1
ATOM 821 O O . LEU A 1 108 ? -21.916 -11.641 4.219 1.00 91.31 108 LEU A O 1
ATOM 825 N N . PRO A 1 109 ? -20.786 -10.035 5.300 1.00 92.56 109 PRO A N 1
ATOM 826 C CA . PRO A 1 109 ? -21.237 -8.976 4.408 1.00 92.56 109 PRO A CA 1
ATOM 827 C C . PRO A 1 109 ? -20.692 -9.162 2.988 1.00 92.56 109 PRO A C 1
ATOM 829 O O . PRO A 1 109 ? -19.490 -9.384 2.805 1.00 92.56 109 PRO A O 1
ATOM 832 N N . ASP A 1 110 ? -21.530 -8.920 1.977 1.00 90.94 110 ASP A N 1
ATOM 833 C CA . ASP A 1 110 ? -21.177 -9.008 0.548 1.00 90.94 110 ASP A CA 1
ATOM 834 C C . ASP A 1 110 ? -19.898 -8.243 0.175 1.00 90.94 110 ASP A C 1
ATOM 836 O O . ASP A 1 110 ? -19.137 -8.654 -0.702 1.00 90.94 110 ASP A O 1
ATOM 840 N N . VAL A 1 111 ? -19.603 -7.147 0.878 1.00 92.75 111 VAL A N 1
ATOM 841 C CA . VAL A 1 111 ? -18.378 -6.347 0.715 1.00 92.75 111 VAL A CA 1
ATOM 842 C C . VAL A 1 111 ? -17.109 -7.197 0.796 1.00 92.75 111 VAL A C 1
ATOM 844 O O . VAL A 1 111 ? -16.129 -6.890 0.117 1.00 92.75 111 VAL A O 1
ATOM 847 N N . MET A 1 112 ? -17.109 -8.247 1.621 1.00 91.88 112 MET A N 1
ATOM 848 C CA . MET A 1 112 ? -15.953 -9.123 1.811 1.00 91.88 112 MET A CA 1
ATOM 849 C C . MET A 1 112 ? -15.758 -10.132 0.676 1.00 91.88 112 MET A C 1
ATOM 851 O O . MET A 1 112 ? -14.655 -10.640 0.500 1.00 91.88 112 MET A O 1
ATOM 855 N N . THR A 1 113 ? -16.790 -10.360 -0.135 1.00 90.25 113 THR A N 1
ATOM 856 C CA . THR A 1 113 ? -16.736 -11.209 -1.338 1.00 90.25 113 THR A CA 1
ATOM 857 C C . THR A 1 113 ? -16.436 -10.412 -2.614 1.00 90.25 113 THR A C 1
ATOM 859 O O . THR A 1 113 ? -16.294 -10.970 -3.702 1.00 90.25 113 THR A O 1
ATOM 862 N N . ALA A 1 114 ? -16.302 -9.088 -2.501 1.00 91.44 114 ALA A N 1
ATOM 863 C CA . ALA A 1 114 ? -15.984 -8.219 -3.622 1.00 91.44 114 ALA A CA 1
ATOM 864 C C . ALA A 1 114 ? -14.602 -8.531 -4.242 1.00 91.44 114 ALA A C 1
ATOM 866 O O . ALA A 1 114 ? -13.682 -8.982 -3.554 1.00 91.44 114 ALA A O 1
ATOM 867 N N . PRO A 1 115 ? -14.393 -8.229 -5.538 1.00 92.12 115 PRO A N 1
ATOM 868 C CA . PRO A 1 115 ? -13.143 -8.545 -6.219 1.00 92.12 115 PRO A CA 1
ATOM 869 C C . PRO A 1 115 ? -11.942 -7.800 -5.627 1.00 92.12 115 PRO A C 1
ATOM 871 O O . PRO A 1 115 ? -11.924 -6.567 -5.529 1.00 92.12 115 PRO A O 1
ATOM 874 N N . VAL A 1 116 ? -10.886 -8.554 -5.322 1.00 93.88 116 VAL A N 1
ATOM 875 C CA . VAL A 1 116 ? -9.617 -8.017 -4.822 1.00 93.88 116 VAL A CA 1
ATOM 876 C C . VAL A 1 116 ? -8.793 -7.432 -5.980 1.00 93.88 116 VAL A C 1
ATOM 878 O O . VAL A 1 116 ? -8.355 -8.142 -6.882 1.00 93.88 116 VAL A O 1
ATOM 881 N N . ARG A 1 117 ? -8.568 -6.114 -5.957 1.00 94.25 117 ARG A N 1
ATOM 882 C CA . ARG A 1 117 ? -7.913 -5.307 -7.000 1.00 94.25 117 ARG A CA 1
ATOM 883 C C . ARG A 1 117 ? -6.708 -4.509 -6.465 1.00 94.25 117 ARG A C 1
ATOM 885 O O . ARG A 1 117 ? -6.860 -3.342 -6.077 1.00 94.25 117 ARG A O 1
ATOM 892 N N . PRO A 1 118 ? -5.490 -5.092 -6.461 1.00 95.62 118 PRO A N 1
ATOM 893 C CA . PRO A 1 118 ? -4.272 -4.411 -5.993 1.00 95.62 118 PRO A CA 1
ATOM 894 C C . PRO A 1 118 ? -3.889 -3.184 -6.834 1.00 95.62 118 PRO A C 1
ATOM 896 O O . PRO A 1 118 ? -3.303 -2.227 -6.321 1.00 95.62 118 PRO A O 1
ATOM 899 N N . ASP A 1 119 ? -4.247 -3.177 -8.117 1.00 95.75 119 ASP A N 1
ATOM 900 C CA . ASP A 1 119 ? -3.990 -2.090 -9.062 1.00 95.75 119 ASP A CA 1
ATOM 901 C C . ASP A 1 119 ? -4.681 -0.783 -8.638 1.00 95.75 119 ASP A C 1
ATOM 903 O O . ASP A 1 119 ? -4.044 0.266 -8.522 1.00 95.75 119 ASP A O 1
ATOM 907 N N . ILE A 1 120 ? -5.977 -0.848 -8.322 1.00 96.31 120 ILE A N 1
ATOM 908 C CA . ILE A 1 120 ? -6.737 0.324 -7.873 1.00 96.31 120 ILE A CA 1
ATOM 909 C C . ILE A 1 120 ? -6.254 0.768 -6.493 1.00 96.31 120 ILE A C 1
ATOM 911 O O . ILE A 1 120 ? -6.101 1.968 -6.249 1.00 96.31 120 ILE A O 1
ATOM 915 N N . VAL A 1 121 ? -6.010 -0.179 -5.588 1.00 97.50 121 VAL A N 1
ATOM 916 C CA . VAL A 1 121 ? -5.624 0.122 -4.205 1.00 97.50 121 VAL A CA 1
ATOM 917 C C . VAL A 1 121 ? -4.282 0.837 -4.149 1.00 97.50 121 VAL A C 1
ATOM 919 O O . VAL A 1 121 ? -4.185 1.888 -3.514 1.00 97.50 121 VAL A O 1
ATOM 922 N N . SER A 1 122 ? -3.271 0.333 -4.857 1.00 97.12 122 SER A N 1
ATOM 923 C CA . SER A 1 122 ? -1.948 0.962 -4.924 1.00 97.12 122 SER A CA 1
ATOM 924 C C . SER A 1 122 ? -2.014 2.370 -5.528 1.00 97.12 122 SER A C 1
ATOM 926 O O . SER A 1 122 ? -1.460 3.315 -4.954 1.00 97.12 122 SER A O 1
ATOM 928 N N . PHE A 1 123 ? -2.770 2.552 -6.619 1.00 97.31 123 PHE A N 1
ATOM 929 C CA . PHE A 1 123 ? -2.971 3.862 -7.235 1.00 97.31 123 PHE A CA 1
ATOM 930 C C . PHE A 1 123 ? -3.648 4.845 -6.274 1.00 97.31 123 PHE A C 1
ATOM 932 O O . PHE A 1 123 ? -3.129 5.939 -6.032 1.00 97.31 123 PHE A O 1
ATOM 939 N N . VAL A 1 124 ? -4.798 4.474 -5.702 1.00 97.88 124 VAL A N 1
ATOM 940 C CA . VAL A 1 124 ? -5.559 5.355 -4.806 1.00 97.88 124 VAL A CA 1
ATOM 941 C C . VAL A 1 124 ? -4.751 5.662 -3.551 1.00 97.88 124 VAL A C 1
ATOM 943 O O . VAL A 1 124 ? -4.706 6.823 -3.144 1.00 97.88 124 VAL A O 1
ATOM 946 N N . HIS A 1 125 ? -4.061 4.675 -2.974 1.00 97.88 125 HIS A N 1
ATOM 947 C CA . HIS A 1 125 ? -3.188 4.873 -1.820 1.00 97.88 125 HIS A CA 1
ATOM 948 C C . HIS A 1 125 ? -2.094 5.905 -2.122 1.00 97.88 125 HIS A C 1
ATOM 950 O O . HIS A 1 125 ? -1.905 6.841 -1.343 1.00 97.88 125 HIS A O 1
ATOM 956 N N . ALA A 1 126 ? -1.409 5.798 -3.266 1.00 96.62 126 ALA A N 1
ATOM 957 C CA . ALA A 1 126 ? -0.372 6.751 -3.658 1.00 96.62 126 ALA A CA 1
ATOM 958 C C . ALA A 1 126 ? -0.922 8.182 -3.799 1.00 96.62 126 ALA A C 1
ATOM 960 O O . ALA A 1 126 ? -0.322 9.139 -3.300 1.00 96.62 126 ALA A O 1
ATOM 961 N N . GLN A 1 127 ? -2.089 8.347 -4.429 1.00 96.75 127 GLN A N 1
ATOM 962 C CA . GLN A 1 127 ? -2.721 9.663 -4.556 1.00 96.75 127 GLN A CA 1
ATOM 963 C C . GLN A 1 127 ? -3.212 10.201 -3.199 1.00 96.75 127 GLN A C 1
ATOM 965 O O . GLN A 1 127 ? -3.033 11.384 -2.914 1.00 96.75 127 GLN A O 1
ATOM 970 N N . MET A 1 128 ? -3.789 9.353 -2.339 1.00 96.69 128 MET A N 1
ATOM 971 C CA . MET A 1 128 ? -4.247 9.744 -1.000 1.00 96.69 128 MET A CA 1
ATOM 972 C C . MET A 1 128 ? -3.076 10.145 -0.102 1.00 96.69 128 MET A C 1
ATOM 974 O O . MET A 1 128 ? -3.158 11.159 0.585 1.00 96.69 128 MET A O 1
ATOM 978 N N . SER A 1 129 ? -1.969 9.402 -0.149 1.00 96.31 129 SER A N 1
ATOM 979 C CA . SER A 1 129 ? -0.751 9.706 0.607 1.00 96.31 129 SER A CA 1
ATOM 980 C C . SER A 1 129 ? -0.118 11.033 0.173 1.00 96.31 129 SER A C 1
ATOM 982 O O . SER A 1 129 ? 0.402 11.775 1.003 1.00 96.31 129 SER A O 1
ATOM 984 N N . ASN A 1 130 ? -0.224 11.405 -1.108 1.00 95.94 130 ASN A N 1
ATOM 985 C CA . ASN A 1 130 ? 0.234 12.718 -1.565 1.00 95.94 130 ASN A CA 1
ATOM 986 C C . ASN A 1 130 ? -0.529 13.886 -0.917 1.00 95.94 130 ASN A C 1
ATOM 988 O O . ASN A 1 130 ? 0.051 14.957 -0.748 1.00 95.94 130 ASN A O 1
ATOM 992 N N . ASN A 1 131 ? -1.784 13.682 -0.506 1.00 96.44 131 ASN A N 1
ATOM 993 C CA . ASN A 1 131 ? -2.617 14.734 0.080 1.00 96.44 131 ASN A CA 1
ATOM 994 C C . ASN A 1 131 ? -2.257 15.071 1.531 1.00 96.44 131 ASN A C 1
ATOM 996 O O . ASN A 1 131 ? -2.638 16.139 1.994 1.00 96.44 131 ASN A O 1
ATOM 1000 N N . SER A 1 132 ? -1.525 14.208 2.242 1.00 94.75 132 SER A N 1
ATOM 1001 C CA . SER A 1 132 ? -1.091 14.472 3.622 1.00 94.75 132 SER A CA 1
ATOM 1002 C C . SER A 1 132 ? 0.231 15.246 3.702 1.00 94.75 132 SER A C 1
ATOM 1004 O O . SER A 1 132 ? 0.811 15.382 4.777 1.00 94.75 132 SER A O 1
ATOM 1006 N N . ARG A 1 133 ? 0.778 15.683 2.563 1.00 95.06 133 ARG A N 1
ATOM 1007 C CA . ARG A 1 133 ? 2.078 16.356 2.492 1.00 95.06 133 ARG A CA 1
ATOM 1008 C C . ARG A 1 133 ? 1.914 17.847 2.752 1.00 95.06 133 ARG A C 1
ATOM 1010 O O . ARG A 1 133 ? 1.101 18.496 2.107 1.00 95.06 133 ARG A O 1
ATOM 1017 N N . GLN A 1 134 ? 2.767 18.397 3.611 1.00 94.19 134 GLN A N 1
ATOM 1018 C CA . GLN A 1 134 ? 2.891 19.843 3.762 1.00 94.19 134 GLN A CA 1
ATOM 1019 C C . GLN A 1 134 ? 3.694 20.427 2.583 1.00 94.19 134 GLN A C 1
ATOM 1021 O O . GLN A 1 134 ? 4.750 19.875 2.239 1.00 94.19 134 GLN A O 1
ATOM 1026 N N . PRO A 1 135 ? 3.226 21.516 1.945 1.00 95.88 135 PRO A N 1
ATOM 1027 C CA . PRO A 1 135 ? 3.981 22.186 0.895 1.00 95.88 135 PRO A CA 1
ATOM 1028 C C . PRO A 1 135 ? 5.289 22.758 1.452 1.00 95.88 135 PRO A C 1
ATOM 1030 O O . PRO A 1 135 ? 5.324 23.320 2.542 1.00 95.88 135 PRO A O 1
ATOM 1033 N N . TYR A 1 136 ? 6.369 22.639 0.682 1.00 96.00 136 TYR A N 1
ATOM 1034 C CA . TYR A 1 136 ? 7.667 23.228 1.008 1.00 96.00 136 TYR A CA 1
ATOM 1035 C C . TYR A 1 136 ? 8.282 23.873 -0.233 1.00 96.00 136 TYR A C 1
ATOM 1037 O O . TYR A 1 136 ? 8.130 23.378 -1.354 1.00 96.00 136 TYR A O 1
ATOM 1045 N N . ALA A 1 137 ? 8.994 24.977 -0.032 1.00 97.19 137 ALA A N 1
ATOM 1046 C CA . ALA A 1 137 ? 9.631 25.743 -1.093 1.00 97.19 137 ALA A CA 1
ATOM 1047 C C . ALA A 1 137 ? 10.910 26.412 -0.579 1.00 97.19 137 ALA A C 1
ATOM 1049 O O . ALA A 1 137 ? 11.044 26.674 0.615 1.00 97.19 137 ALA A O 1
ATOM 1050 N N . VAL A 1 138 ? 11.841 26.699 -1.487 1.00 95.94 138 VAL A N 1
ATOM 1051 C CA . VAL A 1 138 ? 12.958 27.611 -1.203 1.00 95.94 138 VAL A CA 1
ATOM 1052 C C . VAL A 1 138 ? 12.428 29.050 -1.225 1.00 95.94 138 VAL A C 1
ATOM 1054 O O . VAL A 1 138 ? 11.508 29.356 -1.988 1.00 95.94 138 VAL A O 1
ATOM 1057 N N . SER A 1 139 ? 13.005 29.947 -0.416 1.00 95.00 139 SER A N 1
ATOM 1058 C CA . SER A 1 139 ? 12.645 31.373 -0.439 1.00 95.00 139 SER A CA 1
ATOM 1059 C C . SER A 1 139 ? 12.753 31.956 -1.856 1.00 95.00 139 SER A C 1
ATOM 1061 O O . SER A 1 139 ? 13.713 31.694 -2.584 1.00 95.00 139 SER A O 1
ATOM 1063 N N . LYS A 1 140 ? 11.769 32.775 -2.259 1.00 92.31 140 LYS A N 1
ATOM 1064 C CA . LYS A 1 140 ? 11.670 33.341 -3.619 1.00 92.31 140 LYS A CA 1
ATOM 1065 C C . LYS A 1 140 ? 12.889 34.195 -3.993 1.00 92.31 140 LYS A C 1
ATOM 1067 O O . LYS A 1 140 ? 13.255 34.223 -5.166 1.00 92.31 140 LYS A O 1
ATOM 1072 N N . LYS A 1 141 ? 13.499 34.867 -3.009 1.00 93.25 141 LYS A N 1
ATOM 1073 C CA . LYS A 1 141 ? 14.663 35.754 -3.176 1.00 93.25 141 LYS A 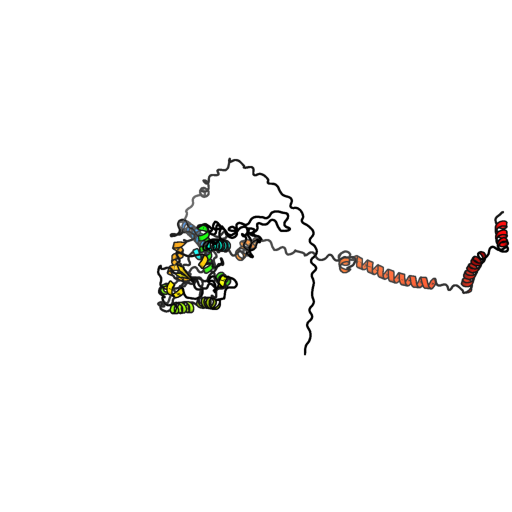CA 1
ATOM 1074 C C . LYS A 1 141 ? 16.001 35.091 -2.798 1.00 93.25 141 LYS A C 1
ATOM 1076 O O . LYS A 1 141 ? 17.027 35.763 -2.803 1.00 93.25 141 LYS A O 1
ATOM 1081 N N . ALA A 1 142 ? 16.018 33.792 -2.482 1.00 94.44 142 ALA A N 1
ATOM 1082 C CA . ALA A 1 142 ? 17.247 33.096 -2.095 1.00 94.44 142 ALA A CA 1
ATOM 1083 C C . ALA A 1 142 ? 18.311 33.172 -3.205 1.00 94.44 142 ALA A C 1
ATOM 1085 O O . ALA A 1 142 ? 18.054 32.764 -4.338 1.00 94.44 142 ALA A O 1
ATOM 1086 N N . GLY A 1 143 ? 19.495 33.692 -2.871 1.00 93.00 143 GLY A N 1
ATOM 1087 C CA . GLY A 1 143 ? 20.607 33.865 -3.813 1.00 93.00 143 GLY A CA 1
ATOM 1088 C C . GLY A 1 143 ? 20.431 35.007 -4.824 1.00 93.00 143 GLY A C 1
ATOM 1089 O O . GLY A 1 143 ? 21.252 35.127 -5.726 1.00 93.00 143 GLY A O 1
ATOM 1090 N N . HIS A 1 144 ? 19.382 35.833 -4.693 1.00 92.94 144 HIS A N 1
ATOM 1091 C CA . HIS A 1 144 ? 19.102 36.982 -5.571 1.00 92.94 144 HIS A CA 1
ATOM 1092 C C . HIS A 1 144 ? 19.266 38.349 -4.893 1.00 92.94 144 HIS A C 1
ATOM 1094 O O . HIS A 1 144 ? 19.110 39.367 -5.551 1.00 92.94 144 HIS A O 1
ATOM 1100 N N . GLN A 1 145 ? 19.525 38.398 -3.586 1.00 94.06 145 GLN A N 1
ATOM 1101 C CA . GLN A 1 145 ? 19.603 39.658 -2.827 1.00 94.06 145 GLN A CA 1
ATOM 1102 C C . GLN A 1 145 ? 20.979 40.340 -2.917 1.00 94.06 145 GLN A C 1
ATOM 1104 O O . GLN A 1 145 ? 21.234 41.296 -2.198 1.00 94.06 145 GLN A O 1
ATOM 1109 N N . THR A 1 146 ? 21.878 39.836 -3.763 1.00 92.50 146 THR A N 1
ATOM 1110 C CA . THR A 1 146 ? 23.206 40.416 -3.993 1.00 92.50 146 THR A CA 1
ATOM 1111 C C . THR A 1 146 ? 23.165 41.388 -5.167 1.00 92.50 146 THR A C 1
ATOM 1113 O O . THR A 1 146 ? 22.703 40.992 -6.237 1.00 92.50 146 THR A O 1
ATOM 1116 N N . SER A 1 147 ? 23.745 42.580 -5.019 1.00 94.38 147 SER A N 1
ATOM 1117 C CA . SER A 1 147 ? 23.924 43.585 -6.088 1.00 94.38 147 SER A CA 1
ATOM 1118 C C . SER A 1 147 ? 25.053 43.222 -7.065 1.00 94.38 147 SER A C 1
ATOM 1120 O O . SER A 1 147 ? 25.876 44.056 -7.417 1.00 94.38 147 SER A O 1
ATOM 1122 N N . ALA A 1 148 ? 25.181 41.938 -7.404 1.00 94.38 148 ALA A N 1
ATOM 1123 C CA . ALA A 1 148 ? 26.304 41.426 -8.174 1.00 94.38 148 ALA A CA 1
ATOM 1124 C C . ALA A 1 148 ? 26.141 41.722 -9.666 1.00 94.38 148 ALA A C 1
ATOM 1126 O O . ALA A 1 148 ? 25.104 41.408 -10.248 1.00 94.38 148 ALA A O 1
ATOM 1127 N N . GLU A 1 149 ? 27.204 42.221 -10.289 1.00 94.44 149 GLU A N 1
ATOM 1128 C CA . GLU A 1 149 ? 27.244 42.582 -11.707 1.00 94.44 149 GLU A CA 1
ATOM 1129 C C . GLU A 1 149 ? 28.491 41.999 -12.369 1.00 94.44 149 GLU A C 1
ATOM 1131 O O . GLU A 1 149 ? 29.497 41.716 -11.715 1.00 94.44 149 GLU A O 1
ATOM 1136 N N . SER A 1 150 ? 28.414 41.717 -13.668 1.00 95.81 150 SER A N 1
ATOM 1137 C CA . SER A 1 150 ? 29.549 41.136 -14.387 1.00 95.81 150 SER A CA 1
ATOM 1138 C C . SER A 1 150 ? 30.588 42.209 -14.679 1.00 95.81 150 SER A C 1
ATOM 1140 O O . SER A 1 150 ? 30.254 43.261 -15.209 1.00 95.81 150 SER A O 1
ATOM 1142 N N . TRP A 1 151 ? 31.861 41.918 -14.418 1.00 93.94 151 TRP A N 1
ATOM 1143 C CA . TRP A 1 151 ? 32.959 42.809 -14.808 1.00 93.94 151 TRP A CA 1
ATOM 1144 C C . TRP A 1 151 ? 33.249 42.819 -16.317 1.00 93.94 151 TRP A C 1
ATOM 1146 O O . TRP A 1 151 ? 34.129 43.556 -16.757 1.00 93.94 151 TRP A O 1
ATOM 1156 N N . GLY A 1 152 ? 32.556 41.987 -17.102 1.00 93.38 152 GLY A N 1
ATOM 1157 C CA . GLY A 1 152 ? 32.758 41.889 -18.544 1.00 93.38 152 GLY A CA 1
ATOM 1158 C C . GLY A 1 152 ? 34.026 41.121 -18.931 1.00 93.38 152 GLY A C 1
ATOM 1159 O O . GLY A 1 152 ? 34.447 40.180 -18.256 1.00 93.38 152 GLY A O 1
ATOM 1160 N N . THR A 1 153 ? 34.593 41.466 -20.083 1.00 94.81 153 THR A N 1
ATOM 1161 C CA . THR A 1 153 ? 35.814 40.865 -20.644 1.00 94.81 153 THR A CA 1
ATOM 1162 C C . THR A 1 153 ? 37.084 41.580 -20.174 1.00 94.81 153 THR A C 1
ATOM 1164 O O . THR A 1 153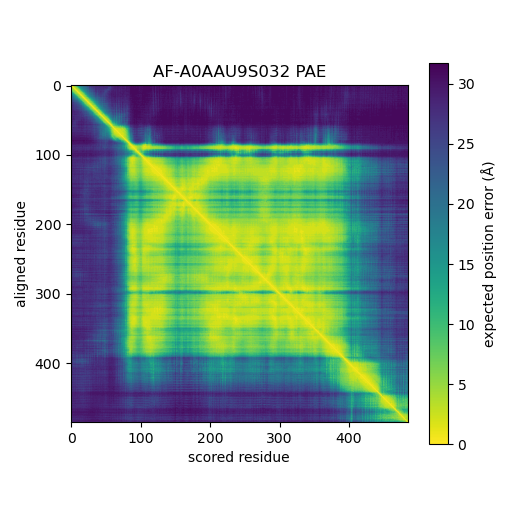 ? 37.016 42.608 -19.514 1.00 94.81 153 THR A O 1
ATOM 1167 N N . GLY A 1 154 ? 38.262 41.038 -20.512 1.00 94.62 154 GLY A N 1
ATOM 1168 C CA . GLY A 1 154 ? 39.543 41.736 -20.314 1.00 94.62 154 GLY A CA 1
ATOM 1169 C C . GLY A 1 154 ? 40.145 41.647 -18.907 1.00 94.62 154 GLY A C 1
ATOM 1170 O O . GLY A 1 154 ? 41.079 42.375 -18.604 1.00 94.62 154 GLY A O 1
ATOM 1171 N N . ARG A 1 155 ? 39.635 40.759 -18.040 1.00 91.44 155 ARG A N 1
ATOM 1172 C CA . ARG A 1 155 ? 40.112 40.597 -16.649 1.00 91.44 155 ARG A CA 1
ATOM 1173 C C . ARG A 1 155 ? 40.598 39.184 -16.303 1.00 91.44 155 ARG A C 1
ATOM 1175 O O . ARG A 1 155 ? 40.628 38.837 -15.131 1.00 91.44 155 ARG A O 1
ATOM 1182 N N . ALA A 1 156 ? 40.903 38.359 -17.311 1.00 94.25 156 ALA A N 1
ATOM 1183 C CA . ALA A 1 156 ? 41.336 36.955 -17.169 1.00 94.25 156 ALA A CA 1
ATOM 1184 C C . ALA A 1 156 ? 40.429 36.083 -16.267 1.00 94.25 156 ALA A C 1
ATOM 1186 O O . ALA A 1 156 ? 40.871 35.141 -15.616 1.00 94.25 156 ALA A O 1
ATOM 1187 N N . VAL A 1 157 ? 39.135 36.407 -16.215 1.00 93.62 157 VAL A N 1
ATOM 1188 C CA . VAL A 1 157 ? 38.165 35.824 -15.286 1.00 93.62 157 VAL A CA 1
ATOM 1189 C C . VAL A 1 157 ? 36.822 35.624 -16.005 1.00 93.62 157 VAL A C 1
ATOM 1191 O O . VAL A 1 157 ? 36.486 36.357 -16.934 1.00 93.62 157 VAL A O 1
ATOM 1194 N N . SER A 1 158 ? 36.039 34.618 -15.599 1.00 93.56 158 SER A N 1
ATOM 1195 C CA . SER A 1 158 ? 34.729 34.330 -16.200 1.00 93.56 158 SER A CA 1
ATOM 1196 C C . SER A 1 158 ? 33.730 35.486 -16.040 1.00 93.56 158 SER A C 1
ATOM 1198 O O . SER A 1 158 ? 33.690 36.152 -15.002 1.00 93.56 158 SER A O 1
ATOM 1200 N N . ARG A 1 159 ? 32.860 35.665 -17.047 1.00 95.62 159 ARG A N 1
ATOM 1201 C CA . ARG A 1 159 ? 31.867 36.759 -17.155 1.00 95.62 159 ARG A CA 1
ATOM 1202 C C . ARG A 1 159 ? 30.647 36.607 -16.226 1.00 95.62 159 ARG A C 1
ATOM 1204 O O . ARG A 1 159 ? 29.578 37.141 -16.519 1.00 95.62 159 ARG A O 1
ATOM 1211 N N . ILE A 1 160 ? 30.769 35.852 -15.137 1.00 96.00 160 ILE A N 1
ATOM 1212 C CA . ILE A 1 160 ? 29.694 35.660 -14.152 1.00 96.00 160 ILE A CA 1
ATOM 1213 C C . ILE A 1 160 ? 29.570 36.929 -13.286 1.00 96.00 160 ILE A C 1
ATOM 1215 O O . ILE A 1 160 ? 30.603 37.518 -12.964 1.00 96.00 160 ILE A O 1
ATOM 1219 N N . PRO A 1 161 ? 28.355 37.340 -12.870 1.00 95.94 161 PRO A N 1
ATOM 1220 C CA . PRO A 1 161 ? 28.172 38.455 -11.943 1.00 95.94 161 PRO A CA 1
ATOM 1221 C C . PRO A 1 161 ? 28.958 38.297 -10.635 1.00 95.94 161 PRO A C 1
ATOM 1223 O O . PRO A 1 161 ? 28.949 37.227 -10.019 1.00 95.94 161 PRO A O 1
ATOM 1226 N N . ARG A 1 162 ? 29.625 39.367 -10.195 1.00 95.06 162 ARG A N 1
ATOM 1227 C CA . ARG A 1 162 ? 30.495 39.411 -9.012 1.00 95.06 162 ARG A CA 1
ATOM 1228 C C . ARG A 1 162 ? 30.008 40.439 -8.009 1.00 95.06 162 ARG A C 1
ATOM 1230 O O . ARG A 1 162 ? 29.468 41.473 -8.385 1.00 95.06 162 ARG A O 1
ATOM 1237 N N . VAL A 1 163 ? 30.183 40.136 -6.724 1.00 95.94 163 VAL A N 1
ATOM 1238 C CA . VAL A 1 163 ? 29.806 41.051 -5.637 1.00 95.94 163 VAL A CA 1
ATOM 1239 C C . VAL A 1 163 ? 30.692 42.305 -5.701 1.00 95.94 163 VAL A C 1
ATOM 1241 O O . VAL A 1 163 ? 31.917 42.149 -5.733 1.00 95.94 163 VAL A O 1
ATOM 1244 N N . PRO A 1 164 ? 30.107 43.516 -5.727 1.00 93.56 164 PRO A N 1
ATOM 1245 C CA . PRO A 1 164 ? 30.859 44.767 -5.794 1.00 93.56 164 PRO A CA 1
ATOM 1246 C C . PRO A 1 164 ? 31.530 45.110 -4.453 1.00 93.56 164 PRO A C 1
ATOM 1248 O O . PRO A 1 164 ? 31.310 44.444 -3.439 1.00 93.56 164 PRO A O 1
ATOM 1251 N N . GLY A 1 165 ? 32.335 46.174 -4.451 1.00 94.31 165 GLY A N 1
ATOM 1252 C CA . GLY A 1 165 ? 33.054 46.666 -3.273 1.00 94.31 165 GLY A CA 1
ATOM 1253 C C . GLY A 1 165 ? 34.436 46.033 -3.079 1.00 94.31 165 GLY A C 1
ATOM 1254 O O . GLY A 1 165 ? 34.966 45.372 -3.971 1.00 94.31 165 GLY A O 1
ATOM 1255 N N . GLY A 1 166 ? 35.016 46.250 -1.897 1.00 94.19 166 GLY A N 1
ATOM 1256 C CA . GLY A 1 166 ? 36.338 45.762 -1.492 1.00 94.19 166 GLY A CA 1
ATOM 1257 C C . GLY A 1 166 ? 36.402 45.479 0.014 1.00 94.19 166 GLY A C 1
ATOM 1258 O O . GLY A 1 166 ? 35.397 45.589 0.714 1.00 94.19 166 GLY A O 1
ATOM 1259 N N . GLY A 1 167 ? 37.563 45.057 0.517 1.00 94.12 167 GLY A N 1
ATOM 1260 C CA . GLY A 1 167 ? 37.824 44.869 1.955 1.00 94.12 167 GLY A CA 1
ATOM 1261 C C . GLY A 1 167 ? 37.260 43.591 2.595 1.00 94.12 167 GLY A C 1
ATOM 1262 O O . GLY A 1 167 ? 37.822 43.108 3.571 1.00 94.12 167 GLY A O 1
ATOM 1263 N N . THR A 1 168 ? 36.205 42.980 2.045 1.00 95.31 168 THR A N 1
ATOM 1264 C CA . THR A 1 168 ? 35.672 41.696 2.545 1.00 95.31 168 THR A CA 1
ATOM 1265 C C . THR A 1 168 ? 36.119 40.516 1.685 1.00 95.31 168 THR A C 1
ATOM 1267 O O . THR A 1 168 ? 36.230 40.632 0.467 1.00 95.31 168 THR A O 1
ATOM 1270 N N . HIS A 1 169 ? 36.247 39.324 2.278 1.00 93.94 169 HIS A N 1
ATOM 1271 C CA . HIS A 1 169 ? 36.526 38.091 1.523 1.00 93.94 169 HIS A CA 1
ATOM 1272 C C . HIS A 1 169 ? 35.446 37.736 0.488 1.00 93.94 169 HIS A C 1
ATOM 1274 O O . HIS A 1 169 ? 35.686 36.903 -0.388 1.00 93.94 169 HIS A O 1
ATOM 1280 N N . ARG A 1 170 ? 34.243 38.319 0.594 1.00 93.12 170 ARG A N 1
ATOM 1281 C CA . ARG A 1 170 ? 33.134 38.080 -0.335 1.00 93.12 170 ARG A CA 1
ATOM 1282 C C . ARG A 1 170 ? 33.185 38.990 -1.566 1.00 93.12 170 ARG A C 1
ATOM 1284 O O . ARG A 1 170 ? 32.651 38.590 -2.602 1.00 93.12 170 ARG A O 1
ATOM 1291 N N . ALA A 1 171 ? 33.810 40.164 -1.472 1.00 94.44 171 ALA A N 1
ATOM 1292 C CA . ALA A 1 171 ? 33.967 41.088 -2.592 1.00 94.44 171 ALA A CA 1
ATOM 1293 C C . ALA A 1 171 ? 34.744 40.426 -3.746 1.00 94.44 171 ALA A C 1
ATOM 1295 O O . ALA A 1 171 ? 35.675 39.654 -3.527 1.00 94.44 171 ALA A O 1
ATOM 1296 N N . GLY A 1 172 ? 34.310 40.655 -4.988 1.00 91.56 172 GLY A N 1
ATOM 1297 C CA . GLY A 1 172 ? 34.907 40.053 -6.186 1.00 91.56 172 GLY A CA 1
ATOM 1298 C C . GLY A 1 172 ? 34.581 38.571 -6.429 1.00 91.56 172 GLY A C 1
ATOM 1299 O O . GLY A 1 172 ? 34.893 38.046 -7.503 1.00 91.56 172 GLY A O 1
ATOM 1300 N N . GLN A 1 173 ? 33.904 37.880 -5.500 1.00 95.50 173 GLN A N 1
ATOM 1301 C CA . GLN A 1 173 ? 33.434 36.508 -5.722 1.00 95.50 173 GLN A CA 1
ATOM 1302 C C . GLN A 1 173 ? 32.201 36.465 -6.629 1.00 95.50 173 GLN A C 1
ATOM 1304 O O . GLN A 1 173 ? 31.341 37.346 -6.590 1.00 95.50 173 GLN A O 1
ATOM 1309 N N . ALA A 1 174 ? 32.081 35.384 -7.401 1.00 94.94 174 ALA A N 1
ATOM 1310 C CA . ALA A 1 174 ? 30.913 35.121 -8.231 1.00 94.94 174 ALA A CA 1
ATOM 1311 C C . ALA A 1 174 ? 29.655 34.854 -7.379 1.00 94.94 174 ALA A C 1
ATOM 1313 O O . ALA A 1 174 ? 29.687 34.087 -6.409 1.00 94.94 174 ALA A O 1
ATOM 1314 N N . ALA A 1 175 ? 28.536 35.464 -7.764 1.00 93.50 175 ALA A N 1
ATOM 1315 C CA . ALA A 1 175 ? 27.243 35.355 -7.096 1.00 93.50 175 ALA A CA 1
ATOM 1316 C C . ALA A 1 175 ? 26.105 35.212 -8.123 1.00 93.50 175 ALA A C 1
ATOM 1318 O O . ALA A 1 175 ? 26.352 35.118 -9.323 1.00 93.50 175 ALA A O 1
ATOM 1319 N N . PHE A 1 176 ? 24.858 35.158 -7.640 1.00 90.56 176 PHE A N 1
ATOM 1320 C CA . PHE A 1 176 ? 23.615 35.024 -8.417 1.00 90.56 176 PHE A CA 1
ATOM 1321 C C . PHE A 1 176 ? 23.430 33.698 -9.181 1.00 90.56 176 PHE A C 1
ATOM 1323 O O . PHE A 1 176 ? 22.385 33.059 -9.055 1.00 90.56 176 PHE A O 1
ATOM 1330 N N . GLY A 1 177 ? 24.434 33.241 -9.927 1.00 92.00 177 GLY A N 1
ATOM 1331 C CA . GLY A 1 177 ? 24.367 32.037 -10.750 1.00 92.00 177 GLY A CA 1
ATOM 1332 C C . GLY A 1 177 ? 24.215 30.733 -9.952 1.00 92.00 177 GLY A C 1
ATOM 1333 O O . GLY A 1 177 ? 24.713 30.600 -8.836 1.00 92.00 177 GLY A O 1
ATOM 1334 N N . ASN A 1 178 ? 23.577 29.723 -10.554 1.00 95.50 178 ASN A N 1
ATOM 1335 C CA . ASN A 1 178 ? 23.334 28.405 -9.944 1.00 95.50 178 ASN A CA 1
ATOM 1336 C C . ASN A 1 178 ? 24.596 27.570 -9.671 1.00 95.50 178 ASN A C 1
ATOM 1338 O O . ASN A 1 178 ? 24.567 26.713 -8.794 1.00 95.50 178 ASN A O 1
ATOM 1342 N N . MET A 1 179 ? 25.686 27.815 -10.397 1.00 94.81 179 MET A N 1
ATOM 1343 C CA . MET A 1 179 ? 27.003 27.205 -10.189 1.00 94.81 179 MET A CA 1
ATOM 1344 C C . MET A 1 179 ? 27.779 27.840 -9.023 1.00 94.81 179 MET A C 1
ATOM 1346 O O . MET A 1 179 ? 28.762 27.277 -8.551 1.00 94.81 179 MET A O 1
ATOM 1350 N N . CYS A 1 180 ? 27.375 29.033 -8.576 1.00 94.50 180 CYS A N 1
ATOM 1351 C CA . CYS A 1 180 ? 28.112 29.813 -7.590 1.00 94.50 180 CYS A CA 1
ATOM 1352 C C . CYS A 1 180 ? 27.735 29.396 -6.164 1.00 94.50 180 CYS A C 1
ATOM 1354 O O . CYS A 1 180 ? 26.560 29.210 -5.838 1.00 94.50 180 CYS A O 1
ATOM 1356 N N . ARG A 1 181 ? 28.721 29.342 -5.261 1.00 93.19 181 ARG A N 1
ATOM 1357 C CA . ARG A 1 181 ? 28.472 29.148 -3.825 1.00 93.19 181 ARG A CA 1
ATOM 1358 C C . ARG A 1 181 ? 27.641 30.315 -3.275 1.00 93.19 181 ARG A C 1
ATOM 1360 O O . ARG A 1 181 ? 28.028 31.480 -3.394 1.00 93.19 181 ARG A O 1
ATOM 1367 N N . GLY A 1 182 ? 26.495 29.992 -2.673 1.00 90.19 182 GLY A N 1
ATOM 1368 C CA . GLY A 1 182 ? 25.526 30.981 -2.182 1.00 90.19 182 GLY A CA 1
ATOM 1369 C C . GLY A 1 182 ? 24.702 31.668 -3.282 1.00 90.19 182 GLY A C 1
ATOM 1370 O O . GLY A 1 182 ? 23.969 32.606 -2.983 1.00 90.19 182 GLY A O 1
ATOM 1371 N N . GLY A 1 183 ? 24.822 31.227 -4.540 1.00 93.38 183 GLY A N 1
ATOM 1372 C CA . GLY A 1 183 ? 23.985 31.679 -5.651 1.00 93.38 183 GLY A CA 1
ATOM 1373 C C . GLY A 1 183 ? 22.607 31.012 -5.668 1.00 93.38 183 GLY A C 1
ATOM 1374 O O . GLY A 1 183 ? 22.275 30.177 -4.820 1.00 93.38 183 GLY A O 1
ATOM 1375 N N . ARG A 1 184 ? 21.765 31.388 -6.633 1.00 93.19 184 ARG A N 1
ATOM 1376 C CA . ARG A 1 184 ? 20.388 30.893 -6.716 1.00 93.19 184 ARG A CA 1
ATOM 1377 C C . ARG A 1 184 ? 20.316 29.564 -7.463 1.00 93.19 184 ARG A C 1
ATOM 1379 O O . ARG A 1 184 ? 20.732 29.449 -8.608 1.00 93.19 184 ARG A O 1
ATOM 1386 N N . MET A 1 185 ? 19.693 28.568 -6.839 1.00 94.62 185 MET A N 1
ATOM 1387 C CA . MET A 1 185 ? 19.467 27.244 -7.429 1.00 94.62 185 MET A CA 1
ATOM 1388 C C . MET A 1 185 ? 18.637 27.313 -8.725 1.00 94.62 185 MET A C 1
ATOM 1390 O O . MET A 1 185 ? 17.664 28.070 -8.812 1.00 94.62 185 MET A O 1
ATOM 1394 N N . PHE A 1 186 ? 18.983 26.483 -9.715 1.00 93.94 186 PHE A N 1
ATOM 1395 C CA . PHE A 1 186 ? 18.176 26.297 -10.925 1.00 93.94 186 PHE A CA 1
ATOM 1396 C C . PHE A 1 186 ? 16.864 25.572 -10.594 1.00 93.94 186 PHE A C 1
ATOM 1398 O O . PHE A 1 186 ? 16.863 24.628 -9.808 1.00 93.94 186 PHE A O 1
ATOM 1405 N N . ALA A 1 187 ? 15.749 26.034 -11.172 1.00 94.06 187 ALA A N 1
ATOM 1406 C CA . ALA A 1 187 ? 14.401 25.501 -10.934 1.00 94.06 187 ALA A CA 1
ATOM 1407 C C . ALA A 1 187 ? 14.092 25.215 -9.438 1.00 94.06 187 ALA A C 1
ATOM 1409 O O . ALA A 1 187 ? 13.778 24.079 -9.068 1.00 94.06 187 ALA A O 1
ATOM 1410 N N . PRO A 1 188 ? 14.176 26.229 -8.547 1.00 94.06 188 PRO A N 1
ATOM 1411 C CA . PRO A 1 188 ? 13.984 26.006 -7.121 1.00 94.06 188 PRO A CA 1
ATOM 1412 C C . PRO A 1 188 ? 12.544 25.588 -6.830 1.00 94.06 188 PRO A C 1
ATOM 1414 O O . PRO A 1 188 ? 11.626 26.008 -7.536 1.00 94.06 188 PRO A O 1
ATOM 1417 N N . THR A 1 189 ? 12.331 24.800 -5.773 1.00 95.19 189 THR A N 1
ATOM 1418 C CA . THR A 1 189 ? 10.987 24.358 -5.380 1.00 95.19 189 THR A CA 1
ATOM 1419 C C . THR A 1 189 ? 10.072 25.556 -5.143 1.00 95.19 189 THR A C 1
ATOM 1421 O O . THR A 1 189 ? 10.454 26.540 -4.509 1.00 95.19 189 THR A O 1
ATOM 1424 N N . LYS A 1 190 ? 8.857 25.476 -5.690 1.00 93.19 190 LYS A N 1
ATOM 1425 C CA . LYS A 1 190 ? 7.869 26.556 -5.668 1.00 93.19 190 LYS A CA 1
ATOM 1426 C C . LYS A 1 190 ? 6.645 26.155 -4.866 1.00 93.19 190 LYS A C 1
ATOM 1428 O O . LYS A 1 190 ? 6.246 24.991 -4.864 1.00 93.19 190 LYS A O 1
ATOM 1433 N N . ILE A 1 191 ? 6.032 27.157 -4.246 1.00 93.38 191 ILE A N 1
ATOM 1434 C CA . ILE A 1 191 ? 4.833 27.001 -3.416 1.00 93.38 191 ILE A CA 1
ATOM 1435 C C . ILE A 1 191 ? 3.658 26.495 -4.267 1.00 93.38 191 ILE A C 1
ATOM 1437 O O . ILE A 1 191 ? 2.934 25.606 -3.839 1.00 93.38 191 ILE A O 1
ATOM 1441 N N . TYR A 1 192 ? 3.540 26.967 -5.514 1.00 94.06 192 TYR A N 1
ATOM 1442 C CA . TYR A 1 192 ? 2.467 26.594 -6.446 1.00 94.06 192 TYR A CA 1
ATOM 1443 C C . TYR A 1 192 ? 2.577 25.172 -7.029 1.00 94.06 192 TYR A C 1
ATOM 1445 O O . TYR A 1 192 ? 1.803 24.798 -7.911 1.00 94.06 192 TYR A O 1
ATOM 1453 N N . ARG A 1 193 ? 3.532 24.345 -6.577 1.00 95.56 193 ARG A N 1
ATOM 1454 C CA . ARG A 1 193 ? 3.569 22.930 -6.963 1.00 95.56 193 ARG A CA 1
ATOM 1455 C C . ARG A 1 193 ? 2.284 22.244 -6.488 1.00 95.56 193 ARG A C 1
ATOM 1457 O O . ARG A 1 193 ? 1.952 22.277 -5.309 1.00 95.56 193 ARG A O 1
ATOM 1464 N N . LYS A 1 194 ? 1.592 21.544 -7.390 1.00 95.25 194 LYS A N 1
ATOM 1465 C CA . LYS A 1 194 ? 0.378 20.788 -7.050 1.00 95.25 194 LYS A CA 1
ATOM 1466 C C . LYS A 1 194 ? 0.713 19.516 -6.259 1.00 95.25 194 LYS A C 1
ATOM 1468 O O . LYS A 1 194 ? 0.975 18.462 -6.844 1.00 95.25 194 LYS A O 1
ATOM 1473 N N . TRP A 1 195 ? 0.716 19.627 -4.930 1.00 95.06 195 TRP A N 1
ATOM 1474 C CA . TRP A 1 195 ? 0.911 18.505 -4.001 1.00 95.06 195 TRP A CA 1
ATOM 1475 C C . TRP A 1 195 ? -0.334 17.627 -3.892 1.00 95.06 195 TRP A C 1
ATOM 1477 O O . TRP A 1 195 ? -0.230 16.404 -3.969 1.00 95.06 195 TRP A O 1
ATOM 1487 N N . HIS A 1 196 ? -1.504 18.259 -3.789 1.00 96.19 196 HIS A N 1
ATOM 1488 C CA . HIS A 1 196 ? -2.778 17.566 -3.655 1.00 96.19 196 HIS A CA 1
ATOM 1489 C C . HIS A 1 196 ? -3.265 16.989 -4.987 1.00 96.19 196 HIS A C 1
ATOM 1491 O O . HIS A 1 196 ? -3.196 17.609 -6.054 1.00 96.19 196 HIS A O 1
ATOM 1497 N N . LYS A 1 197 ? -3.804 15.780 -4.908 1.00 96.00 197 LYS A N 1
ATOM 1498 C CA . LYS A 1 197 ? -4.327 14.983 -6.005 1.00 96.00 197 LYS A CA 1
ATOM 1499 C C . LYS A 1 197 ? -5.804 14.714 -5.740 1.00 96.00 197 LYS A C 1
ATOM 1501 O O . LYS A 1 197 ? -6.183 14.120 -4.727 1.00 96.00 197 LYS A O 1
ATOM 1506 N N . ARG A 1 198 ? -6.648 15.187 -6.662 1.00 96.88 198 ARG A N 1
ATOM 1507 C CA . ARG A 1 198 ? -8.077 14.861 -6.683 1.00 96.88 198 ARG A CA 1
ATOM 1508 C C . ARG A 1 198 ? -8.217 13.415 -7.141 1.00 96.88 198 ARG A C 1
ATOM 1510 O O . ARG A 1 198 ? -7.574 13.007 -8.101 1.00 96.88 198 ARG A O 1
ATOM 1517 N N . ILE A 1 199 ? -9.055 12.660 -6.448 1.00 96.69 199 ILE A N 1
ATOM 1518 C CA . ILE A 1 199 ? -9.300 11.246 -6.729 1.00 96.69 199 ILE A CA 1
ATOM 1519 C C . ILE A 1 199 ? -10.804 11.078 -6.856 1.00 96.69 199 ILE A C 1
ATOM 1521 O O . ILE A 1 199 ? -11.545 11.626 -6.033 1.00 96.69 199 ILE A O 1
ATOM 1525 N N . ASN A 1 200 ? -11.233 10.320 -7.862 1.00 96.44 200 ASN A N 1
ATOM 1526 C CA . ASN A 1 200 ? -12.636 9.989 -8.047 1.00 96.44 200 ASN A CA 1
ATOM 1527 C C . ASN A 1 200 ? -13.179 9.244 -6.811 1.00 96.44 200 ASN A C 1
ATOM 1529 O O . ASN A 1 200 ? -12.538 8.334 -6.282 1.00 96.44 200 ASN A O 1
ATOM 1533 N N . VAL A 1 201 ? -14.360 9.647 -6.346 1.00 94.75 201 VAL A N 1
ATOM 1534 C CA . VAL A 1 201 ? -15.012 9.084 -5.159 1.00 94.75 201 VAL A CA 1
ATOM 1535 C C . VAL A 1 201 ? -15.346 7.609 -5.373 1.00 94.75 201 VAL A C 1
ATOM 1537 O O . VAL A 1 201 ? -15.065 6.801 -4.492 1.00 94.75 201 VAL A O 1
ATOM 1540 N N . ASN A 1 202 ? -15.843 7.228 -6.554 1.00 93.88 202 ASN A N 1
ATOM 1541 C CA . ASN A 1 202 ? -16.164 5.825 -6.844 1.00 93.88 202 ASN A CA 1
ATOM 1542 C C . ASN A 1 202 ? -14.908 4.948 -6.840 1.00 93.88 202 ASN A C 1
ATOM 1544 O O . ASN A 1 202 ? -14.895 3.885 -6.231 1.00 93.88 202 ASN A O 1
ATOM 1548 N N . MET A 1 203 ? -13.805 5.446 -7.403 1.00 95.12 203 MET A N 1
ATOM 1549 C CA . MET A 1 203 ? -12.520 4.746 -7.376 1.00 95.12 203 MET A CA 1
ATOM 1550 C C . MET A 1 203 ? -11.988 4.563 -5.946 1.00 95.12 203 MET A C 1
ATOM 1552 O O . MET A 1 203 ? -11.492 3.491 -5.608 1.00 95.12 203 MET A O 1
ATOM 1556 N N . LYS A 1 204 ? -12.139 5.575 -5.079 1.00 95.94 204 LYS A N 1
ATOM 1557 C CA . LYS A 1 204 ? -11.824 5.449 -3.645 1.00 95.94 204 LYS A CA 1
ATOM 1558 C C . LYS A 1 204 ? -12.682 4.390 -2.962 1.00 95.94 204 LYS A C 1
ATOM 1560 O O . LYS A 1 204 ? -12.150 3.593 -2.199 1.00 95.94 204 LYS A O 1
ATOM 1565 N N . ARG A 1 205 ? -13.992 4.385 -3.228 1.00 95.31 205 ARG A N 1
ATOM 1566 C CA . ARG A 1 205 ? -14.921 3.399 -2.662 1.00 95.31 205 ARG A CA 1
ATOM 1567 C C . ARG A 1 205 ? -14.533 1.984 -3.097 1.00 95.31 205 ARG A C 1
ATOM 1569 O O . ARG A 1 205 ? -14.402 1.127 -2.236 1.00 95.31 205 ARG A O 1
ATOM 1576 N N . HIS A 1 206 ? -14.217 1.776 -4.378 1.00 94.94 206 HIS A N 1
ATOM 1577 C CA . HIS A 1 206 ? -13.752 0.482 -4.897 1.00 94.94 206 HIS A CA 1
ATOM 1578 C C . HIS A 1 206 ? -12.440 0.037 -4.246 1.00 94.94 206 HIS A C 1
ATOM 1580 O O . HIS A 1 206 ? -12.295 -1.132 -3.905 1.00 94.94 206 HIS A O 1
ATOM 1586 N N . ALA A 1 207 ? -11.499 0.963 -4.035 1.00 97.44 207 ALA A N 1
ATOM 1587 C CA . ALA A 1 207 ? -10.249 0.657 -3.350 1.00 97.44 207 ALA A CA 1
ATOM 1588 C C . ALA A 1 207 ? -10.485 0.195 -1.905 1.00 97.44 207 ALA A C 1
ATOM 1590 O O . ALA A 1 207 ? -9.852 -0.752 -1.455 1.00 97.44 207 ALA A O 1
ATOM 1591 N N . ILE A 1 208 ? -11.396 0.854 -1.179 1.00 96.62 208 ILE A N 1
ATOM 1592 C CA . ILE A 1 208 ? -11.726 0.480 0.201 1.00 96.62 208 ILE A CA 1
ATOM 1593 C C . ILE A 1 208 ? -12.425 -0.880 0.237 1.00 96.62 208 ILE A C 1
ATOM 1595 O O . ILE A 1 208 ? -12.021 -1.725 1.024 1.00 96.62 208 ILE A O 1
ATOM 1599 N N . VAL A 1 209 ? -13.409 -1.114 -0.636 1.00 95.88 209 VAL A N 1
ATOM 1600 C CA . VAL A 1 209 ? -14.106 -2.406 -0.738 1.00 95.88 209 VAL A CA 1
ATOM 1601 C C . VAL A 1 209 ? -13.127 -3.538 -1.045 1.00 95.88 209 VAL A C 1
ATOM 1603 O O . VAL A 1 209 ? -13.096 -4.527 -0.325 1.00 95.88 209 VAL A O 1
ATOM 1606 N N . SER A 1 210 ? -12.243 -3.356 -2.029 1.00 96.19 210 SER A N 1
ATOM 1607 C CA . SER A 1 210 ? -11.194 -4.338 -2.322 1.00 96.19 210 SER A CA 1
ATOM 1608 C C . SER A 1 210 ? -10.235 -4.550 -1.147 1.00 96.19 210 SER A C 1
ATOM 1610 O O . SER A 1 210 ? -9.704 -5.649 -0.997 1.00 96.19 210 SER A O 1
ATOM 1612 N N . ALA A 1 211 ? -9.953 -3.510 -0.358 1.00 97.12 211 ALA A N 1
ATOM 1613 C CA . ALA A 1 211 ? -9.104 -3.637 0.817 1.00 97.12 211 ALA A CA 1
ATOM 1614 C C . ALA A 1 211 ? -9.790 -4.417 1.938 1.00 97.12 211 ALA A C 1
ATOM 1616 O O . ALA A 1 211 ? -9.109 -5.210 2.574 1.00 97.12 211 ALA A O 1
ATOM 1617 N N . ILE A 1 212 ? -11.100 -4.228 2.134 1.00 95.88 212 ILE A N 1
ATOM 1618 C CA . ILE A 1 212 ? -11.929 -4.983 3.084 1.00 95.88 212 ILE A CA 1
ATOM 1619 C C . ILE A 1 212 ? -12.027 -6.453 2.657 1.00 95.88 212 ILE A C 1
ATOM 1621 O O . ILE A 1 212 ? -11.753 -7.332 3.462 1.00 95.88 212 ILE A O 1
ATOM 1625 N N . ALA A 1 213 ? -12.314 -6.740 1.385 1.00 94.31 213 ALA A N 1
ATOM 1626 C CA . ALA A 1 213 ? -12.341 -8.114 0.877 1.00 94.31 213 ALA A CA 1
ATOM 1627 C C . ALA A 1 213 ? -11.014 -8.852 1.111 1.00 94.31 213 ALA A C 1
ATOM 1629 O O . ALA A 1 213 ? -10.987 -10.004 1.536 1.00 94.31 213 ALA A O 1
ATOM 1630 N N . ALA A 1 214 ? -9.885 -8.158 0.945 1.00 95.25 214 ALA A N 1
ATOM 1631 C CA . ALA A 1 214 ? -8.576 -8.745 1.204 1.00 95.25 214 ALA A CA 1
ATOM 1632 C C . ALA A 1 214 ? -8.322 -9.106 2.681 1.00 95.25 214 ALA A C 1
ATOM 1634 O O . ALA A 1 214 ? -7.420 -9.898 2.939 1.00 95.25 214 ALA A O 1
ATOM 1635 N N . THR A 1 215 ? -9.064 -8.544 3.646 1.00 94.31 215 THR A N 1
ATOM 1636 C CA . THR A 1 215 ? -8.907 -8.896 5.069 1.00 94.31 215 THR A CA 1
ATOM 1637 C C . THR A 1 215 ? -9.591 -10.210 5.418 1.00 94.31 215 THR A C 1
ATOM 1639 O O . THR A 1 215 ? -9.231 -10.809 6.422 1.00 94.31 215 THR A O 1
ATOM 1642 N N . ALA A 1 216 ? -10.561 -10.658 4.618 1.00 92.69 216 ALA A N 1
ATOM 1643 C CA . ALA A 1 216 ? -11.230 -11.941 4.817 1.00 92.69 216 ALA A CA 1
ATOM 1644 C C . ALA A 1 216 ? -10.378 -13.132 4.344 1.00 92.69 216 ALA A C 1
ATOM 1646 O O . ALA A 1 216 ? -10.613 -14.252 4.774 1.00 92.69 216 ALA A O 1
ATOM 1647 N N . VAL A 1 217 ? -9.373 -12.905 3.488 1.00 92.31 217 VAL A N 1
ATOM 1648 C CA . VAL A 1 217 ? -8.557 -13.970 2.883 1.00 92.31 217 VAL A CA 1
ATOM 1649 C C . VAL A 1 217 ? -7.264 -14.191 3.689 1.00 92.31 217 VAL A C 1
ATOM 1651 O O . VAL A 1 217 ? -6.352 -13.358 3.595 1.00 92.31 217 VAL A O 1
ATOM 1654 N N . PRO A 1 218 ? -7.101 -15.324 4.410 1.00 92.94 218 PRO A N 1
ATOM 1655 C CA . PRO A 1 218 ? -5.916 -15.584 5.236 1.00 92.94 218 PRO A CA 1
ATOM 1656 C C . PRO A 1 218 ? -4.606 -15.521 4.447 1.00 92.94 218 PRO A C 1
ATOM 1658 O O . PRO A 1 218 ? -3.624 -14.944 4.911 1.00 92.94 218 PRO A O 1
ATOM 1661 N N . ALA A 1 219 ? -4.603 -16.052 3.218 1.00 93.19 219 ALA A N 1
ATOM 1662 C CA . ALA A 1 219 ? -3.422 -16.078 2.358 1.00 93.19 219 ALA A CA 1
ATOM 1663 C C . ALA A 1 219 ? -2.879 -14.669 2.064 1.00 93.19 219 ALA A C 1
ATOM 1665 O O . ALA A 1 219 ? -1.669 -14.457 2.081 1.00 93.19 219 ALA A O 1
ATOM 1666 N N . LEU A 1 220 ? -3.757 -13.681 1.850 1.00 94.88 220 LEU A N 1
ATOM 1667 C CA . LEU A 1 220 ? -3.345 -12.295 1.607 1.00 94.88 220 LEU A CA 1
ATOM 1668 C C . LEU A 1 220 ? -2.823 -11.624 2.881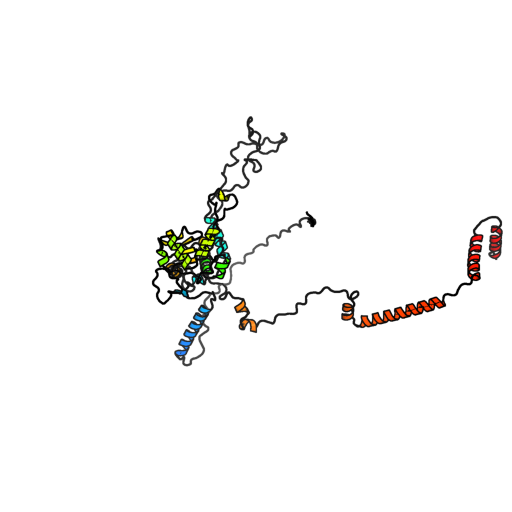 1.00 94.88 220 LEU A C 1
ATOM 1670 O O . LEU A 1 220 ? -1.863 -10.852 2.821 1.00 94.88 220 LEU A O 1
ATOM 1674 N N . VAL A 1 221 ? -3.422 -11.940 4.031 1.00 95.88 221 VAL A N 1
ATOM 1675 C CA . VAL A 1 221 ? -3.004 -11.412 5.337 1.00 95.88 221 VAL A CA 1
ATOM 1676 C C . VAL A 1 221 ? -1.634 -11.950 5.749 1.00 95.88 221 VAL A C 1
ATOM 1678 O O . VAL A 1 221 ? -0.760 -11.184 6.171 1.00 95.88 221 VAL A O 1
ATOM 1681 N N . MET A 1 222 ? -1.404 -13.242 5.526 1.00 94.94 222 MET A N 1
ATOM 1682 C CA . MET A 1 222 ? -0.111 -13.887 5.734 1.00 94.94 222 MET A CA 1
ATOM 1683 C C . MET A 1 222 ? 0.941 -13.374 4.743 1.00 94.94 222 MET A C 1
ATOM 1685 O O . MET A 1 222 ? 2.040 -13.016 5.161 1.00 94.94 222 MET A O 1
ATOM 1689 N N . ALA A 1 223 ? 0.602 -13.236 3.453 1.00 95.62 223 ALA A N 1
ATOM 1690 C CA . ALA A 1 223 ? 1.515 -12.713 2.432 1.00 95.62 223 ALA A CA 1
ATOM 1691 C C . ALA A 1 223 ? 1.968 -11.271 2.716 1.00 95.62 223 ALA A C 1
ATOM 1693 O O . ALA A 1 223 ? 3.110 -10.908 2.436 1.00 95.62 223 ALA A O 1
ATOM 1694 N N . ARG A 1 224 ? 1.106 -10.443 3.325 1.00 95.62 224 ARG A N 1
ATOM 1695 C CA . ARG A 1 224 ? 1.487 -9.106 3.808 1.00 95.62 224 ARG A CA 1
ATOM 1696 C C . ARG A 1 224 ? 2.498 -9.159 4.960 1.00 95.62 224 ARG A C 1
ATOM 1698 O O . ARG A 1 224 ? 3.227 -8.191 5.187 1.00 95.62 224 ARG A O 1
ATOM 1705 N N . GLY A 1 225 ? 2.548 -10.277 5.680 1.00 94.94 225 GLY A N 1
ATOM 1706 C CA . GLY A 1 225 ? 3.491 -10.539 6.756 1.00 94.94 225 GLY A CA 1
ATOM 1707 C C . GLY A 1 225 ? 2.915 -10.325 8.151 1.00 94.94 225 GLY A C 1
ATOM 1708 O O . GLY A 1 225 ? 3.676 -9.944 9.039 1.00 94.94 225 GLY A O 1
ATOM 1709 N N . HIS A 1 226 ? 1.616 -10.535 8.365 1.00 96.62 226 HIS A N 1
ATOM 1710 C CA . HIS A 1 226 ? 1.045 -10.612 9.716 1.00 96.62 226 HIS A CA 1
ATOM 1711 C C . HIS A 1 226 ? 1.271 -12.000 10.333 1.00 96.62 226 HIS A C 1
ATOM 1713 O O . HIS A 1 226 ? 1.325 -12.991 9.608 1.00 96.62 226 HIS A O 1
ATOM 1719 N N . LYS A 1 227 ? 1.433 -12.072 11.660 1.00 94.31 227 LYS A N 1
ATOM 1720 C CA . LYS A 1 227 ? 1.438 -13.349 12.398 1.00 94.31 227 LYS A CA 1
ATOM 1721 C C . LYS A 1 227 ? 0.002 -13.702 12.788 1.00 94.31 227 LYS A C 1
ATOM 1723 O O . LYS A 1 227 ? -0.575 -13.005 13.612 1.00 94.31 227 LYS A O 1
ATOM 1728 N N . ILE A 1 228 ? -0.562 -14.736 12.167 1.00 93.88 228 ILE A N 1
ATOM 1729 C CA . ILE A 1 228 ? -1.971 -15.141 12.345 1.00 93.88 228 ILE A CA 1
ATOM 1730 C C . ILE A 1 228 ? -2.129 -16.640 12.649 1.00 93.88 228 ILE A C 1
ATOM 1732 O O . ILE A 1 228 ? -3.203 -17.190 12.467 1.00 93.88 228 ILE A O 1
ATOM 1736 N N . GLU A 1 229 ? -1.059 -17.310 13.079 1.00 90.81 229 GLU A N 1
ATOM 1737 C CA . GLU A 1 229 ? -1.035 -18.767 13.303 1.00 90.81 229 GLU A CA 1
ATOM 1738 C C . GLU A 1 229 ? -1.998 -19.205 14.416 1.00 90.81 229 GLU A C 1
ATOM 1740 O O . GLU A 1 229 ? -2.664 -20.224 14.283 1.00 90.81 229 GLU A O 1
ATOM 1745 N N . ASN A 1 230 ? -2.116 -18.393 15.469 1.00 91.94 230 ASN A N 1
ATOM 1746 C CA . ASN A 1 230 ? -2.967 -18.659 16.630 1.00 91.94 230 ASN A CA 1
ATOM 1747 C C . ASN A 1 230 ? -4.389 -18.085 16.495 1.00 91.94 230 ASN A C 1
ATOM 1749 O O . ASN A 1 230 ? -5.186 -18.197 17.423 1.00 91.94 230 ASN A O 1
ATOM 1753 N N . VAL A 1 231 ? -4.708 -17.431 15.373 1.00 92.00 231 VAL A N 1
ATOM 1754 C CA . VAL A 1 231 ? -6.025 -16.816 15.155 1.00 92.00 231 VAL A CA 1
ATOM 1755 C C . VAL A 1 231 ? -6.997 -17.896 14.664 1.00 92.00 231 VAL A C 1
ATOM 1757 O O . VAL A 1 231 ? -6.684 -18.568 13.680 1.00 92.00 231 VAL A O 1
ATOM 1760 N N . PRO A 1 232 ? -8.181 -18.058 15.286 1.00 89.56 232 PRO A N 1
ATOM 1761 C CA . PRO A 1 232 ? -9.079 -19.176 14.986 1.00 89.56 232 PRO A CA 1
ATOM 1762 C C . PRO A 1 232 ? -9.667 -19.110 13.573 1.00 89.56 232 PRO A C 1
ATOM 1764 O O . PRO A 1 232 ? -9.794 -20.129 12.895 1.00 89.56 232 PRO A O 1
ATOM 1767 N N . GLU A 1 233 ? -10.027 -17.910 13.110 1.00 90.00 233 GLU A N 1
ATOM 1768 C CA . GLU A 1 233 ? -10.572 -17.706 11.773 1.00 90.00 233 GLU A CA 1
ATOM 1769 C C . GLU A 1 233 ? -10.394 -16.276 11.249 1.00 90.00 233 GLU A C 1
ATOM 1771 O O . GLU A 1 233 ? -10.074 -15.340 11.983 1.00 90.00 233 GLU A O 1
ATOM 1776 N N . MET A 1 234 ? -10.618 -16.117 9.944 1.00 89.81 234 MET A N 1
ATOM 1777 C CA . MET A 1 234 ? -10.599 -14.841 9.238 1.00 89.81 234 MET A CA 1
ATOM 1778 C C . MET A 1 234 ? -11.859 -14.732 8.368 1.00 89.81 234 MET A C 1
ATOM 1780 O O . MET A 1 234 ? -12.185 -15.702 7.682 1.00 89.81 234 MET A O 1
ATOM 1784 N N . PRO A 1 235 ? -12.537 -13.572 8.329 1.00 93.31 235 PRO A N 1
ATOM 1785 C CA . PRO A 1 235 ? -12.285 -12.350 9.102 1.00 93.31 235 PRO A CA 1
ATOM 1786 C C . PRO A 1 235 ? -12.536 -12.549 10.605 1.00 93.31 235 PRO A C 1
ATOM 1788 O O . PRO A 1 235 ? -13.479 -13.224 10.993 1.00 93.31 235 PRO A O 1
ATOM 1791 N N . LEU A 1 236 ? -11.711 -11.931 11.452 1.00 94.38 236 LEU A N 1
ATOM 1792 C CA . LEU A 1 236 ? -11.851 -12.055 12.901 1.00 94.38 236 LEU A CA 1
ATOM 1793 C C . LEU A 1 236 ? -12.903 -11.073 13.434 1.00 94.38 236 LEU A C 1
ATOM 1795 O O . LEU A 1 236 ? -12.725 -9.853 13.318 1.00 94.38 236 LEU A O 1
ATOM 1799 N N . VAL A 1 237 ? -13.964 -11.607 14.041 1.00 95.00 237 VAL A N 1
ATOM 1800 C CA . VAL A 1 237 ? -15.059 -10.843 14.656 1.00 95.00 237 VAL A CA 1
ATOM 1801 C C . VAL A 1 237 ? -15.096 -11.114 16.158 1.00 95.00 237 VAL A C 1
ATOM 1803 O O . VAL A 1 237 ? -15.005 -12.258 16.588 1.00 95.00 237 VAL A O 1
ATOM 1806 N N . VAL A 1 238 ? -15.219 -10.057 16.956 1.00 93.75 238 VAL A N 1
ATOM 1807 C CA . VAL A 1 238 ? -15.228 -10.088 18.425 1.00 93.75 238 VAL A CA 1
ATOM 1808 C C . VAL A 1 238 ? -16.542 -9.504 18.936 1.00 93.75 238 VAL A C 1
ATOM 1810 O O . VAL A 1 238 ? -17.137 -8.643 18.280 1.00 93.75 238 VAL A O 1
ATOM 1813 N N . SER A 1 239 ? -16.995 -9.959 20.102 1.00 92.69 239 SER A N 1
ATOM 1814 C CA . SER A 1 239 ? -18.176 -9.418 20.777 1.00 92.69 239 SER A CA 1
ATOM 1815 C C . SER A 1 239 ? -18.083 -7.902 21.019 1.00 92.69 239 SER A C 1
ATOM 1817 O O . SER A 1 239 ? -17.003 -7.314 21.147 1.00 92.69 239 SER A O 1
ATOM 1819 N N . ASP A 1 240 ? -19.242 -7.244 21.100 1.00 91.56 240 ASP A N 1
ATOM 1820 C CA . ASP A 1 240 ? -19.318 -5.795 21.336 1.00 91.56 240 ASP A CA 1
ATOM 1821 C C . ASP A 1 240 ? -18.857 -5.392 22.746 1.00 91.56 240 ASP A C 1
ATOM 1823 O O . ASP A 1 240 ? -18.511 -4.233 22.977 1.00 91.56 240 ASP A O 1
ATOM 1827 N N . SER A 1 241 ? -18.724 -6.353 23.665 1.00 89.69 241 SER A N 1
ATOM 1828 C CA . SER A 1 241 ? -18.094 -6.179 24.979 1.00 89.69 241 SER A CA 1
ATOM 1829 C C . SER A 1 241 ? -16.666 -5.622 24.874 1.00 89.69 241 SER A C 1
ATOM 1831 O O . SER A 1 241 ? -16.217 -4.882 25.755 1.00 89.69 241 SER A O 1
ATOM 1833 N N . ALA A 1 242 ? -15.969 -5.873 23.755 1.00 89.50 242 ALA A N 1
ATOM 1834 C CA . ALA A 1 242 ? -14.661 -5.287 23.452 1.00 89.50 242 ALA A CA 1
ATOM 1835 C C . ALA A 1 242 ? -14.672 -3.749 23.468 1.00 89.50 242 ALA A C 1
ATOM 1837 O O . ALA A 1 242 ? -13.659 -3.111 23.772 1.00 89.50 242 ALA A O 1
ATOM 1838 N N . GLU A 1 243 ? -15.812 -3.134 23.141 1.00 90.56 243 GLU A N 1
ATOM 1839 C CA . GLU A 1 243 ? -15.964 -1.683 23.079 1.00 90.56 243 GLU A CA 1
ATOM 1840 C C . GLU A 1 243 ? -15.942 -1.020 24.468 1.00 90.56 243 GLU A C 1
ATOM 1842 O O . GLU A 1 243 ? -15.522 0.137 24.604 1.00 90.56 243 GLU A O 1
ATOM 1847 N N . GLY A 1 244 ? -16.315 -1.770 25.511 1.00 90.06 244 GLY A N 1
ATOM 1848 C CA . GLY A 1 244 ? -16.302 -1.334 26.909 1.00 90.06 244 GLY A CA 1
ATOM 1849 C C . GLY A 1 244 ? -14.915 -1.325 27.562 1.00 90.06 244 GLY A C 1
ATOM 1850 O O . GLY A 1 244 ? -14.757 -0.779 28.655 1.00 90.06 244 GLY A O 1
ATOM 1851 N N . VAL A 1 245 ? -13.891 -1.885 26.908 1.00 91.06 245 VAL A N 1
ATOM 1852 C CA . VAL A 1 245 ? -12.541 -2.006 27.474 1.00 91.06 245 VAL A CA 1
ATOM 1853 C C . VAL A 1 245 ? -11.867 -0.634 27.589 1.00 91.06 245 VAL A C 1
ATOM 1855 O O . VAL A 1 245 ? -11.617 0.048 26.596 1.00 91.06 245 VAL A O 1
ATOM 1858 N N . GLU A 1 246 ? -11.514 -0.244 28.817 1.00 91.75 246 GLU A N 1
ATOM 1859 C CA . GLU A 1 246 ? -10.881 1.051 29.116 1.00 91.75 246 GLU A CA 1
ATOM 1860 C C . GLU A 1 246 ? -9.360 0.984 29.295 1.00 91.75 246 GLU A C 1
ATOM 1862 O O . GLU A 1 246 ? -8.633 1.891 28.877 1.00 91.75 246 GLU A O 1
ATOM 1867 N N . LYS A 1 247 ? -8.865 -0.076 29.944 1.00 94.25 247 LYS A N 1
ATOM 1868 C CA . LYS A 1 247 ? -7.456 -0.197 30.342 1.00 94.25 247 LYS A CA 1
ATOM 1869 C C . LYS A 1 247 ? -6.641 -0.918 29.270 1.00 94.25 247 LYS A C 1
ATOM 1871 O O . LYS A 1 247 ? -7.054 -1.943 28.734 1.00 94.25 247 LYS A O 1
ATOM 1876 N N . THR A 1 248 ? -5.427 -0.430 29.021 1.00 95.00 248 THR A N 1
ATOM 1877 C CA . THR A 1 248 ? -4.468 -1.042 28.081 1.00 95.00 248 THR A CA 1
ATOM 1878 C C . THR A 1 248 ? -4.090 -2.470 28.479 1.00 95.00 248 THR A C 1
ATOM 1880 O O . THR A 1 248 ? -3.929 -3.325 27.615 1.00 95.00 248 THR A O 1
ATOM 1883 N N . SER A 1 249 ? -3.982 -2.755 29.779 1.00 94.12 249 SER A N 1
ATOM 1884 C CA . SER A 1 249 ? -3.704 -4.102 30.291 1.00 94.12 249 SER A CA 1
ATOM 1885 C C . SER A 1 249 ? -4.820 -5.090 29.951 1.00 94.12 249 SER A C 1
ATOM 1887 O O . SER A 1 249 ? -4.531 -6.212 29.546 1.00 94.12 249 SER A O 1
ATOM 1889 N N . ALA A 1 250 ? -6.081 -4.662 30.050 1.00 93.38 250 ALA A N 1
ATOM 1890 C CA . ALA A 1 250 ? -7.231 -5.460 29.637 1.00 93.38 250 ALA A CA 1
ATOM 1891 C C . ALA A 1 250 ? -7.242 -5.678 28.114 1.00 93.38 250 ALA A C 1
ATOM 1893 O O . ALA A 1 250 ? -7.433 -6.802 27.668 1.00 93.38 250 ALA A O 1
ATOM 1894 N N . ALA A 1 251 ? -6.913 -4.656 27.316 1.00 94.12 251 ALA A N 1
ATOM 1895 C CA . ALA A 1 251 ? -6.779 -4.806 25.863 1.00 94.12 251 ALA A CA 1
ATOM 1896 C C . ALA A 1 251 ? -5.695 -5.827 25.456 1.00 94.12 251 ALA A C 1
ATOM 1898 O O . ALA A 1 251 ? -5.878 -6.574 24.498 1.00 94.12 251 ALA A O 1
ATOM 1899 N N . ILE A 1 252 ? -4.580 -5.902 26.194 1.00 95.12 252 ILE A N 1
ATOM 1900 C CA . ILE A 1 252 ? -3.545 -6.928 25.972 1.00 95.12 252 ILE A CA 1
ATOM 1901 C C . ILE A 1 252 ? -4.085 -8.327 26.279 1.00 95.12 252 ILE A C 1
ATOM 1903 O O . ILE A 1 252 ? -3.829 -9.244 25.504 1.00 95.12 252 ILE A O 1
ATOM 1907 N N . LYS A 1 253 ? -4.832 -8.497 27.380 1.00 94.06 253 LYS A N 1
ATOM 1908 C CA . LYS A 1 253 ? -5.457 -9.785 27.728 1.00 94.06 253 LYS A CA 1
ATOM 1909 C C . LYS A 1 253 ? -6.403 -10.256 26.624 1.00 94.06 253 LYS A C 1
ATOM 1911 O O . LYS A 1 253 ? -6.258 -11.377 26.156 1.00 94.06 253 LYS A O 1
ATOM 1916 N N . VAL A 1 254 ? -7.257 -9.357 26.133 1.00 92.94 254 VAL A N 1
ATOM 1917 C CA . VAL A 1 254 ? -8.171 -9.620 25.012 1.00 92.94 254 VAL A CA 1
ATOM 1918 C C . VAL A 1 254 ? -7.412 -10.073 23.759 1.00 92.94 254 VAL A C 1
ATOM 1920 O O . VAL A 1 254 ? -7.736 -11.100 23.172 1.00 92.94 254 VAL A O 1
ATOM 1923 N N . LEU A 1 255 ? -6.351 -9.363 23.355 1.00 93.69 255 LEU A N 1
ATOM 1924 C CA . LEU A 1 255 ? -5.565 -9.762 22.179 1.00 93.69 255 LEU A CA 1
ATOM 1925 C C . LEU A 1 255 ? -4.855 -11.110 22.358 1.00 93.69 255 LEU A C 1
ATOM 1927 O O . LEU A 1 255 ? -4.666 -11.817 21.371 1.00 93.69 255 LEU A O 1
ATOM 1931 N N . LYS A 1 256 ? -4.435 -11.451 23.582 1.00 93.75 256 LYS A N 1
ATOM 1932 C CA . LYS A 1 256 ? -3.815 -12.748 23.885 1.00 93.75 256 LYS A CA 1
ATOM 1933 C C . LYS A 1 256 ? -4.829 -13.881 23.793 1.00 93.75 256 LYS A C 1
ATOM 1935 O O . LYS A 1 256 ? -4.526 -14.887 23.168 1.00 93.75 256 LYS A O 1
ATOM 1940 N N . GLN A 1 257 ? -6.023 -13.682 24.346 1.00 91.75 257 GLN A N 1
ATOM 1941 C CA . GLN A 1 257 ? -7.118 -14.650 24.287 1.00 91.75 257 GLN A CA 1
ATOM 1942 C C . GLN A 1 257 ? -7.504 -14.989 22.843 1.00 91.75 257 GLN A C 1
ATOM 1944 O O . GLN A 1 257 ? -7.676 -16.152 22.506 1.00 91.75 257 GLN A O 1
ATOM 1949 N N . ILE A 1 258 ? -7.572 -13.978 21.973 1.00 91.00 258 ILE A N 1
ATOM 1950 C CA . ILE A 1 258 ? -7.946 -14.159 20.563 1.00 91.00 258 ILE A CA 1
ATOM 1951 C C . ILE A 1 258 ? -6.767 -14.674 19.695 1.00 91.00 258 ILE A C 1
ATOM 1953 O O . ILE A 1 258 ? -6.930 -14.947 18.508 1.00 91.00 258 ILE A 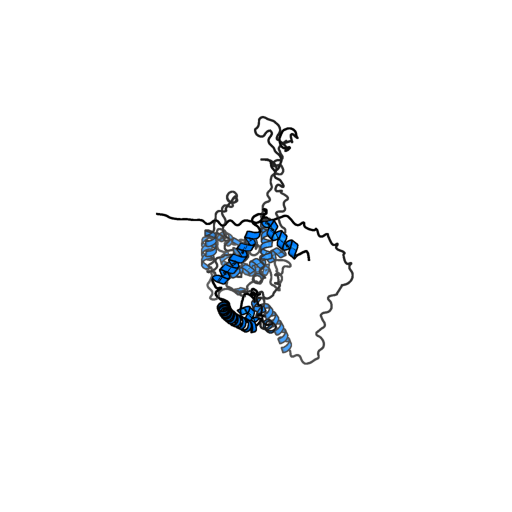O 1
ATOM 1957 N N . GLY A 1 259 ? -5.548 -14.763 20.243 1.00 91.75 259 GLY A N 1
ATOM 1958 C CA . GLY A 1 259 ? -4.349 -15.151 19.482 1.00 91.75 259 GLY A CA 1
ATOM 1959 C C . GLY A 1 259 ? -3.800 -14.056 18.552 1.00 91.75 259 GLY A C 1
ATOM 1960 O O . GLY A 1 259 ? -2.945 -14.309 17.708 1.00 91.75 259 GLY A O 1
ATOM 1961 N N . ALA A 1 260 ? -4.264 -12.811 18.702 1.00 93.62 260 ALA A N 1
ATOM 1962 C CA . ALA A 1 260 ? -3.873 -11.657 17.888 1.00 93.62 260 ALA A CA 1
ATOM 1963 C C . ALA A 1 260 ? -2.651 -10.887 18.439 1.00 93.62 260 ALA A C 1
ATOM 1965 O O . ALA A 1 260 ? -2.136 -9.974 17.783 1.00 93.62 260 ALA A O 1
ATOM 1966 N N . TYR A 1 261 ? -2.203 -11.203 19.659 1.00 95.31 261 TYR A N 1
ATOM 1967 C CA . TYR A 1 261 ? -1.147 -10.455 20.347 1.00 95.31 261 TYR A CA 1
ATOM 1968 C C . TYR A 1 261 ? 0.243 -10.629 19.721 1.00 95.31 261 TYR A C 1
ATOM 1970 O O . TYR A 1 261 ? 1.012 -9.667 19.697 1.00 95.31 261 TYR A O 1
ATOM 1978 N N . ASP A 1 262 ? 0.537 -11.785 19.126 1.00 94.44 262 ASP A N 1
ATOM 1979 C CA . ASP A 1 262 ? 1.844 -12.082 18.519 1.00 94.44 262 ASP A CA 1
ATOM 1980 C C . ASP A 1 262 ? 2.209 -11.101 17.391 1.00 94.44 262 ASP A C 1
ATOM 1982 O O . ASP A 1 262 ? 3.381 -10.772 17.169 1.00 94.44 262 ASP A O 1
ATOM 1986 N N . ASP A 1 263 ? 1.204 -10.587 16.674 1.00 94.56 263 ASP A N 1
ATOM 1987 C CA . ASP A 1 263 ? 1.396 -9.570 15.638 1.00 94.56 263 ASP A CA 1
ATOM 1988 C C . ASP A 1 263 ? 1.718 -8.187 16.235 1.00 94.56 263 ASP A C 1
ATOM 1990 O O . ASP A 1 263 ? 2.511 -7.423 15.673 1.00 94.56 263 ASP A O 1
ATOM 1994 N N . ALA A 1 264 ? 1.162 -7.872 17.409 1.00 94.06 264 ALA A N 1
ATOM 1995 C CA . ALA A 1 264 ? 1.488 -6.660 18.159 1.00 94.06 264 ALA A CA 1
ATOM 1996 C C . ALA A 1 264 ? 2.882 -6.748 18.808 1.00 94.06 264 ALA A C 1
ATOM 1998 O O . ALA A 1 264 ? 3.637 -5.773 18.766 1.00 94.06 264 ALA A O 1
ATOM 1999 N N . GLU A 1 265 ? 3.273 -7.912 19.335 1.00 94.69 265 GLU A N 1
ATOM 2000 C CA . GLU A 1 265 ? 4.638 -8.165 19.821 1.00 94.69 265 GLU A CA 1
ATOM 2001 C C . GLU A 1 265 ? 5.663 -8.025 18.694 1.00 94.69 265 GLU A C 1
ATOM 2003 O O . GLU A 1 265 ? 6.621 -7.261 18.808 1.00 94.69 265 GLU A O 1
ATOM 2008 N N . LYS A 1 266 ? 5.394 -8.619 17.525 1.00 95.12 266 LYS A N 1
ATOM 2009 C CA . LYS A 1 266 ? 6.221 -8.420 16.326 1.00 95.12 266 LYS A CA 1
ATOM 2010 C C . LYS A 1 266 ? 6.375 -6.942 15.966 1.00 95.12 266 LYS A C 1
ATOM 2012 O O . LYS A 1 266 ? 7.440 -6.522 15.505 1.00 95.12 266 LYS A O 1
ATOM 2017 N N . ALA A 1 267 ? 5.320 -6.142 16.120 1.00 95.00 267 ALA A N 1
ATOM 2018 C CA . ALA A 1 267 ? 5.394 -4.711 15.867 1.00 95.00 267 ALA A CA 1
ATOM 2019 C C . ALA A 1 267 ? 6.242 -3.977 16.919 1.00 95.00 267 ALA A C 1
ATOM 2021 O O . ALA A 1 267 ? 7.010 -3.087 16.537 1.00 95.00 267 ALA A O 1
ATOM 2022 N N . LYS A 1 268 ? 6.152 -4.375 18.196 1.00 95.19 268 LYS A N 1
ATOM 2023 C CA . LYS A 1 268 ? 6.974 -3.871 19.308 1.00 95.19 268 LYS A CA 1
ATOM 2024 C C . LYS A 1 268 ? 8.466 -4.112 19.066 1.00 95.19 268 LYS A C 1
ATOM 2026 O O . LYS A 1 268 ? 9.246 -3.167 19.150 1.00 95.19 268 LYS A O 1
ATOM 2031 N N . ASP A 1 269 ? 8.843 -5.324 18.675 1.00 95.31 269 ASP A N 1
ATOM 2032 C CA . ASP A 1 269 ? 10.250 -5.697 18.466 1.00 95.31 269 ASP A CA 1
ATOM 2033 C C . ASP A 1 269 ? 10.833 -5.080 17.189 1.00 95.31 269 ASP A C 1
ATOM 2035 O O . ASP A 1 269 ? 12.032 -4.848 17.064 1.00 95.31 269 ASP A O 1
ATOM 2039 N N . SER A 1 270 ? 9.972 -4.757 16.221 1.00 94.94 270 SER A N 1
ATOM 2040 C CA . SER A 1 270 ? 10.385 -4.180 14.938 1.00 94.94 270 SER A CA 1
ATOM 2041 C C . SER A 1 270 ? 10.749 -2.693 14.975 1.00 94.94 270 SER A C 1
ATOM 2043 O O . SER A 1 270 ? 11.029 -2.119 13.917 1.00 94.94 270 SER A O 1
ATOM 2045 N N . ILE A 1 271 ? 10.690 -2.041 16.142 1.00 94.69 271 ILE A N 1
ATOM 2046 C CA . ILE A 1 271 ? 10.942 -0.603 16.271 1.00 94.69 271 ILE A CA 1
ATOM 2047 C C . ILE A 1 271 ? 12.416 -0.316 15.963 1.00 94.69 271 ILE A C 1
ATOM 2049 O O . ILE A 1 271 ? 13.303 -0.459 16.797 1.00 94.69 271 ILE A O 1
ATOM 2053 N N . GLY A 1 272 ? 12.670 0.128 14.734 1.00 95.19 272 GLY A N 1
ATOM 2054 C CA . GLY A 1 272 ? 14.004 0.445 14.238 1.00 95.19 272 GLY A CA 1
ATOM 2055 C C . GLY A 1 272 ? 14.268 1.946 14.183 1.00 95.19 272 GLY A C 1
ATOM 2056 O O . GLY A 1 272 ? 13.361 2.757 13.965 1.00 95.19 272 GLY A O 1
ATOM 2057 N N . ILE A 1 273 ? 15.538 2.334 14.319 1.00 96.06 273 ILE A N 1
ATOM 2058 C CA . ILE A 1 273 ? 15.971 3.716 14.088 1.00 96.06 273 ILE A CA 1
ATOM 2059 C C . ILE A 1 273 ? 16.009 3.987 12.579 1.00 96.06 273 ILE A C 1
ATOM 2061 O O . ILE A 1 273 ? 16.709 3.320 11.822 1.00 96.06 273 ILE A O 1
ATOM 2065 N N . ARG A 1 274 ? 15.287 5.017 12.131 1.00 96.44 274 ARG A N 1
ATOM 2066 C CA . ARG A 1 274 ? 15.221 5.420 10.725 1.00 96.44 274 ARG A CA 1
ATOM 2067 C C . ARG A 1 274 ? 16.585 5.910 10.222 1.00 96.44 274 ARG A C 1
ATOM 2069 O O . ARG A 1 274 ? 17.119 6.869 10.794 1.00 96.44 274 ARG A O 1
ATOM 2076 N N . PRO A 1 275 ? 17.109 5.356 9.113 1.00 95.81 275 PRO A N 1
ATOM 2077 C CA . PRO A 1 275 ? 18.337 5.856 8.510 1.00 95.81 275 PRO A CA 1
ATOM 2078 C C . PRO A 1 275 ? 18.139 7.232 7.848 1.00 95.81 275 PRO A C 1
ATOM 2080 O O . PRO A 1 275 ? 17.032 7.634 7.467 1.00 95.81 275 PRO A O 1
ATOM 2083 N N . GLY A 1 276 ? 19.242 7.966 7.695 1.00 96.31 276 GLY A N 1
ATOM 2084 C CA . GLY A 1 276 ? 19.288 9.267 7.025 1.00 96.31 276 GLY A CA 1
ATOM 2085 C C . GLY A 1 276 ? 18.723 10.439 7.843 1.00 96.31 276 GLY A C 1
ATOM 2086 O O . GLY A 1 276 ? 18.645 10.416 9.069 1.00 96.31 276 GLY A O 1
ATOM 2087 N N . LYS A 1 277 ? 18.302 11.505 7.146 1.00 96.31 277 LYS A N 1
ATOM 2088 C CA . LYS A 1 277 ? 17.909 12.802 7.747 1.00 96.31 277 LYS A CA 1
ATOM 2089 C C . LYS A 1 277 ? 16.539 12.803 8.451 1.00 96.31 277 LYS A C 1
ATOM 2091 O O . LYS A 1 277 ? 16.065 13.852 8.878 1.00 96.31 277 LYS A O 1
ATOM 2096 N N . GLY A 1 278 ? 15.862 11.656 8.541 1.00 96.06 278 GLY A N 1
ATOM 2097 C CA . GLY A 1 278 ? 14.555 11.539 9.198 1.00 96.06 278 GLY A CA 1
ATOM 2098 C C . GLY A 1 278 ? 14.628 11.728 10.715 1.00 96.06 278 GLY A C 1
ATOM 2099 O O . GLY A 1 278 ? 13.733 12.343 11.294 1.00 96.06 278 GLY A O 1
ATOM 2100 N N . LYS A 1 279 ? 15.730 11.275 11.328 1.00 95.88 279 LYS A N 1
ATOM 2101 C CA . LYS A 1 279 ? 15.975 11.343 12.775 1.00 95.88 279 LYS A CA 1
ATOM 2102 C C . LYS A 1 279 ? 15.902 12.773 13.316 1.00 95.88 279 LYS A C 1
ATOM 2104 O O . LYS A 1 279 ? 15.244 12.998 14.322 1.00 95.88 279 LYS A O 1
ATOM 2109 N N . ALA A 1 280 ? 16.482 13.729 12.589 1.00 96.88 280 ALA A N 1
ATOM 2110 C CA . ALA A 1 280 ? 16.462 15.155 12.926 1.00 96.88 280 ALA A CA 1
ATOM 2111 C C . ALA A 1 280 ? 15.099 15.843 12.694 1.00 96.88 280 ALA A C 1
ATOM 2113 O O . ALA A 1 280 ? 14.952 17.024 12.969 1.00 96.88 280 ALA A O 1
ATOM 2114 N N . ARG A 1 281 ? 14.104 15.140 12.135 1.00 96.00 281 ARG A N 1
ATOM 2115 C CA . ARG A 1 281 ? 12.785 15.690 11.774 1.00 96.00 281 ARG A CA 1
ATOM 2116 C C . ARG A 1 281 ? 11.655 14.922 12.460 1.00 96.00 281 ARG A C 1
ATOM 2118 O O . ARG A 1 281 ? 10.702 14.532 11.786 1.00 96.00 281 ARG A O 1
ATOM 2125 N N . ASN A 1 282 ? 11.823 14.609 13.746 1.00 96.31 282 ASN A N 1
ATOM 2126 C CA . ASN A 1 282 ? 10.847 13.907 14.595 1.00 96.31 282 ASN A CA 1
ATOM 2127 C C . ASN A 1 282 ? 10.372 12.546 14.050 1.00 96.31 282 ASN A C 1
ATOM 2129 O O . ASN A 1 282 ? 9.293 12.067 14.375 1.00 96.31 282 ASN A O 1
ATOM 2133 N N . ARG A 1 283 ? 11.182 11.896 13.204 1.00 96.75 283 ARG A N 1
ATOM 2134 C CA . ARG A 1 283 ? 10.897 10.581 12.602 1.00 96.75 283 ARG A CA 1
ATOM 2135 C C . ARG A 1 283 ? 12.031 9.612 12.914 1.00 96.75 283 ARG A C 1
ATOM 2137 O O . ARG A 1 283 ? 12.591 8.995 12.008 1.00 96.75 283 ARG A O 1
ATOM 2144 N N . ARG A 1 284 ? 12.417 9.568 14.196 1.00 95.88 284 ARG A N 1
ATOM 2145 C CA . ARG A 1 284 ? 13.509 8.730 14.715 1.00 95.88 284 ARG A CA 1
ATOM 2146 C C . ARG A 1 284 ? 13.188 7.250 14.576 1.00 95.88 284 ARG A C 1
ATOM 2148 O O . ARG A 1 284 ? 14.057 6.517 14.125 1.00 95.88 284 ARG A O 1
ATOM 2155 N N . TYR A 1 285 ? 11.972 6.843 14.920 1.00 95.81 285 TYR A N 1
ATOM 2156 C CA . TYR A 1 285 ? 11.564 5.444 14.908 1.00 95.81 285 TYR A CA 1
ATOM 2157 C C . TYR A 1 285 ? 10.644 5.127 13.730 1.00 95.81 285 TYR A C 1
ATOM 2159 O O . TYR A 1 285 ? 9.855 5.967 13.287 1.00 95.81 285 TYR A O 1
ATOM 2167 N N . ILE A 1 286 ? 10.762 3.906 13.216 1.00 94.38 286 ILE A N 1
ATOM 2168 C CA . ILE A 1 286 ? 9.803 3.282 12.305 1.00 94.38 286 ILE A CA 1
ATOM 2169 C C . ILE A 1 286 ? 9.360 1.983 12.963 1.00 94.38 286 ILE A C 1
ATOM 2171 O O . ILE A 1 286 ? 10.200 1.174 13.342 1.00 94.38 286 ILE A O 1
ATOM 2175 N N . SER A 1 287 ? 8.053 1.783 13.060 1.00 93.12 287 SER A N 1
ATOM 2176 C CA . SER A 1 287 ? 7.442 0.541 13.520 1.00 93.12 287 SER A CA 1
ATOM 2177 C C . SER A 1 287 ? 6.645 -0.105 12.393 1.00 93.12 287 SER A C 1
ATOM 2179 O O . SER A 1 287 ? 6.129 0.580 11.496 1.00 93.12 287 SER A O 1
ATOM 2181 N N . ARG A 1 288 ? 6.538 -1.436 12.426 1.00 94.81 288 ARG A N 1
ATOM 2182 C CA . ARG A 1 288 ? 5.605 -2.165 11.563 1.00 94.81 288 ARG A CA 1
ATOM 2183 C C . ARG A 1 288 ? 4.161 -1.870 11.978 1.00 94.81 288 ARG A C 1
ATOM 2185 O O . ARG A 1 288 ? 3.881 -1.443 13.097 1.00 94.81 288 ARG A O 1
ATOM 2192 N N . LYS A 1 289 ? 3.243 -2.063 11.035 1.00 95.81 289 LYS A N 1
ATOM 2193 C CA . LYS A 1 289 ? 1.801 -1.925 11.262 1.00 95.81 289 LYS A CA 1
ATOM 2194 C C . LYS A 1 289 ? 1.240 -3.302 11.585 1.00 95.81 289 LYS A C 1
ATOM 2196 O O . LYS A 1 289 ? 1.289 -4.161 10.710 1.00 95.81 289 LYS A O 1
ATOM 2201 N N . GLY A 1 290 ? 0.754 -3.467 12.810 1.00 95.06 290 GLY A N 1
ATOM 2202 C CA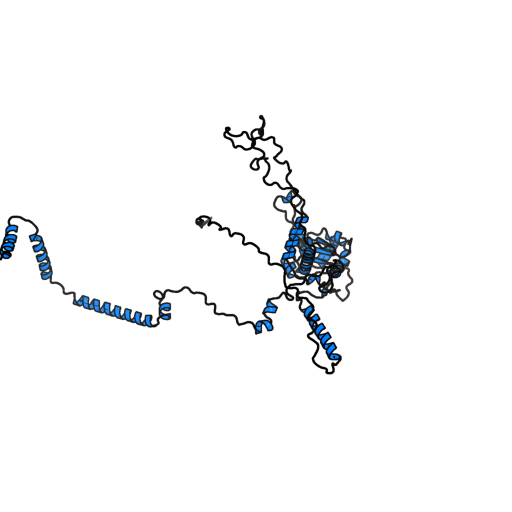 . GLY A 1 290 ? 0.108 -4.681 13.297 1.00 95.06 290 GLY A CA 1
ATOM 2203 C C . GLY A 1 290 ? -1.411 -4.641 13.075 1.00 95.06 290 GLY A C 1
ATOM 2204 O O . GLY A 1 290 ? -1.855 -4.031 12.080 1.00 95.06 290 GLY A O 1
ATOM 2205 N N . PRO A 1 291 ? -2.215 -5.218 13.989 1.00 96.12 291 PRO A N 1
ATOM 2206 C CA . PRO A 1 291 ? -3.652 -5.348 13.797 1.00 96.12 291 PRO A CA 1
ATOM 2207 C C . PRO A 1 291 ? -4.346 -3.984 13.726 1.00 96.12 291 PRO A C 1
ATOM 2209 O O . PRO A 1 291 ? -3.909 -2.986 14.312 1.00 96.12 291 PRO A O 1
ATOM 2212 N N . LEU A 1 292 ? -5.428 -3.924 12.959 1.00 97.06 292 LEU A N 1
ATOM 2213 C CA . LEU A 1 292 ? -6.342 -2.787 12.912 1.00 97.06 292 LEU A CA 1
ATOM 2214 C C . LEU A 1 292 ? -7.638 -3.183 13.614 1.00 97.06 292 LEU A C 1
ATOM 2216 O O . LEU A 1 292 ? -8.319 -4.086 13.151 1.00 97.06 292 LEU A O 1
ATOM 2220 N N . VAL A 1 293 ? -7.997 -2.494 14.690 1.00 96.31 293 VAL A N 1
ATOM 2221 C CA . VAL A 1 293 ? -9.267 -2.717 15.388 1.00 96.31 293 VAL A CA 1
ATOM 2222 C C . VAL A 1 293 ? -10.322 -1.780 14.808 1.00 96.31 293 VAL A C 1
ATOM 2224 O O . VAL A 1 293 ? -10.125 -0.556 14.768 1.00 96.31 293 VAL A O 1
ATOM 2227 N N . VAL A 1 294 ? -11.427 -2.349 14.334 1.00 97.00 294 VAL A N 1
ATOM 2228 C CA . VAL A 1 294 ? -12.554 -1.619 13.762 1.00 97.00 294 VAL A CA 1
ATOM 2229 C C . VAL A 1 294 ? -13.771 -1.743 14.668 1.00 97.00 294 VAL A C 1
ATOM 2231 O O . VAL A 1 294 ? -14.219 -2.849 14.944 1.00 97.00 294 VAL A O 1
ATOM 2234 N N . TYR A 1 295 ? -14.290 -0.596 15.108 1.00 95.69 295 TYR A N 1
ATOM 2235 C CA . TYR A 1 295 ? -15.391 -0.493 16.072 1.00 95.69 295 TYR A CA 1
ATOM 2236 C C . TYR A 1 295 ? -16.575 0.304 15.512 1.00 95.69 295 TYR A C 1
ATOM 2238 O O . TYR A 1 295 ? -16.413 1.119 14.590 1.00 95.69 295 TYR A O 1
ATOM 2246 N N . GLY A 1 296 ? -17.762 0.046 16.061 1.00 92.94 296 GLY A N 1
ATOM 2247 C CA . GLY A 1 296 ? -19.040 0.512 15.533 1.00 92.94 296 GLY A CA 1
ATOM 2248 C C . GLY A 1 296 ? -19.681 1.660 16.310 1.00 92.94 296 GLY A C 1
ATOM 2249 O O . GLY A 1 296 ? -20.531 2.338 15.731 1.00 92.94 296 GLY A O 1
ATOM 2250 N N . THR A 1 297 ? -19.314 1.886 17.575 1.00 91.56 297 THR A N 1
ATOM 2251 C CA . THR A 1 297 ? -19.930 2.934 18.412 1.00 91.56 297 THR A CA 1
ATOM 2252 C C . THR A 1 297 ? -19.079 4.200 18.470 1.00 91.56 297 THR A C 1
ATOM 2254 O O . THR A 1 297 ? -17.863 4.164 18.690 1.00 91.56 297 THR A O 1
ATOM 2257 N N . GLU A 1 298 ? -19.716 5.359 18.310 1.00 82.38 298 GLU A N 1
ATOM 2258 C CA . GLU A 1 298 ? -19.050 6.649 18.480 1.00 82.38 298 GLU A CA 1
ATOM 2259 C C . GLU A 1 298 ? -18.684 6.897 19.952 1.00 82.38 298 GLU A C 1
ATOM 2261 O O . GLU A 1 298 ? -19.406 6.514 20.864 1.00 82.38 298 GLU A O 1
ATOM 2266 N N . GLY A 1 299 ? -17.525 7.512 20.213 1.00 80.00 299 GLY A N 1
ATOM 2267 C CA . GLY A 1 299 ? -17.075 7.786 21.588 1.00 80.00 299 GLY A CA 1
ATOM 2268 C C . GLY A 1 299 ? -16.659 6.553 22.406 1.00 80.00 299 GLY A C 1
ATOM 2269 O O . GLY A 1 299 ? -16.351 6.693 23.589 1.00 80.00 299 GLY A O 1
ATOM 2270 N N . SER A 1 300 ? -16.598 5.370 21.785 1.00 84.31 300 SER A N 1
ATOM 2271 C CA . SER A 1 300 ? -16.259 4.109 22.449 1.00 84.31 300 SER A CA 1
ATOM 2272 C C . SER A 1 300 ? -14.923 4.153 23.209 1.00 84.31 300 SER A C 1
ATOM 2274 O O . SER A 1 300 ? -13.914 4.714 22.751 1.00 84.31 300 SER A O 1
ATOM 2276 N N . LYS A 1 301 ? -14.910 3.525 24.391 1.00 89.50 301 LYS A N 1
ATOM 2277 C CA . LYS A 1 301 ? -13.773 3.527 25.323 1.00 89.50 301 LYS A CA 1
ATOM 2278 C C . LYS A 1 301 ? -12.584 2.718 24.795 1.00 89.50 301 LYS A C 1
ATOM 2280 O O . LYS A 1 301 ? -11.438 3.050 25.116 1.00 89.50 301 LYS A O 1
ATOM 2285 N N . ILE A 1 302 ? -12.840 1.795 23.862 1.00 90.94 302 ILE A N 1
ATOM 2286 C CA . ILE A 1 302 ? -11.841 1.003 23.128 1.00 90.94 302 ILE A CA 1
ATOM 2287 C C . ILE A 1 302 ? -10.715 1.851 22.529 1.00 90.94 302 ILE A C 1
ATOM 2289 O O . ILE A 1 302 ? -9.552 1.443 22.493 1.00 90.94 302 ILE A O 1
ATOM 2293 N N . VAL A 1 303 ? -11.019 3.084 22.108 1.00 92.75 303 VAL A N 1
ATOM 2294 C CA . VAL A 1 303 ? -10.022 3.981 21.518 1.00 92.75 303 VAL A CA 1
ATOM 2295 C C . VAL A 1 303 ? -8.925 4.323 22.525 1.00 92.75 303 VAL A C 1
ATOM 2297 O O . VAL A 1 303 ? -7.751 4.388 22.161 1.00 92.75 303 VAL A O 1
ATOM 2300 N N . LYS A 1 304 ? -9.281 4.528 23.798 1.00 92.19 304 LYS A N 1
ATOM 2301 C CA . LYS A 1 304 ? -8.316 4.847 24.858 1.00 92.19 304 LYS A CA 1
ATOM 2302 C C . LYS A 1 304 ? -7.465 3.629 25.217 1.00 92.19 304 LYS A C 1
ATOM 2304 O O . LYS A 1 304 ? -6.258 3.795 25.396 1.00 92.19 304 LYS A O 1
ATOM 2309 N N . ALA A 1 305 ? -8.063 2.438 25.250 1.00 94.06 305 ALA A N 1
ATOM 2310 C CA . ALA A 1 305 ? -7.378 1.203 25.616 1.00 94.06 305 ALA A CA 1
ATOM 2311 C C . ALA A 1 305 ? -6.375 0.730 24.549 1.00 94.06 305 ALA A C 1
ATOM 2313 O O . ALA A 1 305 ? -5.254 0.351 24.881 1.00 94.06 305 ALA A O 1
ATOM 2314 N N . PHE A 1 306 ? -6.732 0.795 23.263 1.00 94.75 306 PHE A N 1
ATOM 2315 C CA . PHE A 1 306 ? -5.914 0.212 22.191 1.00 94.75 306 PHE A CA 1
ATOM 2316 C C . PHE A 1 306 ? -4.930 1.200 21.535 1.00 94.75 306 PHE A C 1
ATOM 2318 O O . PHE A 1 306 ? -3.963 0.763 20.914 1.00 94.75 306 PHE A O 1
ATOM 2325 N N . ARG A 1 307 ? -5.103 2.528 21.681 1.00 93.56 307 ARG A N 1
ATOM 2326 C CA . ARG A 1 307 ? -4.263 3.529 20.974 1.00 93.56 307 ARG A CA 1
ATOM 2327 C C . ARG A 1 307 ? -2.773 3.490 21.315 1.00 93.56 307 ARG A C 1
ATOM 2329 O O . ARG A 1 307 ? -1.970 3.957 20.514 1.00 93.56 307 ARG A O 1
ATOM 2336 N N . ASN A 1 308 ? -2.421 3.026 22.515 1.00 93.69 308 ASN A N 1
ATOM 2337 C CA . ASN A 1 308 ? -1.038 3.023 23.000 1.00 93.69 308 ASN A CA 1
ATOM 2338 C C . ASN A 1 308 ? -0.318 1.692 22.730 1.00 93.69 308 ASN A C 1
ATOM 2340 O O . ASN A 1 308 ? 0.863 1.556 23.043 1.00 93.69 308 ASN A O 1
ATOM 2344 N N . LEU A 1 309 ? -1.019 0.697 22.181 1.00 95.00 309 LEU A N 1
ATOM 2345 C CA . LEU A 1 309 ? -0.412 -0.587 21.863 1.00 95.00 309 LEU A CA 1
ATOM 2346 C C . LEU A 1 309 ? 0.502 -0.452 20.633 1.00 95.00 309 LEU A C 1
ATOM 2348 O O . LEU A 1 309 ? 0.149 0.221 19.660 1.00 95.00 309 LEU A O 1
ATOM 2352 N N . PRO A 1 310 ? 1.688 -1.081 20.646 1.00 93.69 310 PRO A N 1
ATOM 2353 C CA . PRO A 1 310 ? 2.651 -0.952 19.563 1.00 93.69 310 PRO A CA 1
ATOM 2354 C C . PRO A 1 310 ? 2.097 -1.548 18.265 1.00 93.69 310 PRO A C 1
ATOM 2356 O O . PRO A 1 310 ? 1.665 -2.693 18.215 1.00 93.69 310 PRO A O 1
ATOM 2359 N N . GLY A 1 311 ? 2.106 -0.754 17.193 1.00 92.00 311 GLY A N 1
ATOM 2360 C CA . GLY A 1 311 ? 1.685 -1.189 15.857 1.00 92.00 311 GLY A CA 1
ATOM 2361 C C . GLY A 1 311 ? 0.176 -1.340 15.650 1.00 92.00 311 GLY A C 1
ATOM 2362 O O . GLY A 1 311 ? -0.246 -1.431 14.494 1.00 92.00 311 GLY A O 1
ATOM 2363 N N . VAL A 1 312 ? -0.625 -1.313 16.718 1.00 95.94 312 VAL A N 1
ATOM 2364 C CA . VAL A 1 312 ? -2.086 -1.393 16.649 1.00 95.94 312 VAL A CA 1
ATOM 2365 C C . VAL A 1 312 ? -2.653 -0.045 16.217 1.00 95.94 312 VAL A C 1
ATOM 2367 O O . VAL A 1 312 ? -2.235 1.012 16.686 1.00 95.94 312 VAL A O 1
ATOM 2370 N N . GLU A 1 313 ? -3.612 -0.064 15.296 1.00 95.56 313 GLU A N 1
ATOM 2371 C CA . GLU A 1 313 ? -4.363 1.135 14.926 1.00 95.56 313 GLU A CA 1
ATOM 2372 C C . GLU A 1 313 ? -5.859 0.907 15.097 1.00 95.56 313 GLU A C 1
ATOM 2374 O O . GLU A 1 313 ? -6.339 -0.220 15.095 1.00 95.56 313 GLU A O 1
ATOM 2379 N N . LEU A 1 314 ? -6.599 2.005 15.214 1.00 95.00 314 LEU A N 1
ATOM 2380 C CA . LEU A 1 314 ? -8.044 2.005 15.404 1.00 95.00 314 LEU A CA 1
ATOM 2381 C C . LEU A 1 314 ? -8.731 2.710 14.237 1.00 95.00 314 LEU A C 1
ATOM 2383 O O . LEU A 1 314 ? -8.235 3.733 13.736 1.00 95.00 314 LEU A O 1
ATOM 2387 N N . CYS A 1 315 ? -9.893 2.216 13.827 1.00 95.31 315 CYS A N 1
ATOM 2388 C CA . CYS A 1 315 ? -10.760 2.884 12.865 1.00 95.31 315 CYS A CA 1
ATOM 2389 C C . CYS A 1 315 ? -12.229 2.700 13.240 1.00 95.31 315 CYS A C 1
ATOM 2391 O O . CYS A 1 315 ? -12.619 1.639 13.695 1.00 95.31 315 CYS A O 1
ATOM 2393 N N . HIS A 1 316 ? -13.050 3.719 13.013 1.00 95.56 316 HIS A N 1
ATOM 2394 C CA . HIS A 1 316 ? -14.502 3.554 13.083 1.00 95.56 316 HIS A CA 1
ATOM 2395 C C . HIS A 1 316 ? -15.020 3.157 11.696 1.00 95.56 316 HIS A C 1
ATOM 2397 O O . HIS A 1 316 ? -14.481 3.643 10.691 1.00 95.56 316 HIS A O 1
ATOM 2403 N N . VAL A 1 317 ? -16.043 2.305 11.634 1.00 95.12 317 VAL A N 1
ATOM 2404 C CA . VAL A 1 317 ? -16.532 1.675 10.386 1.00 95.12 317 VAL A CA 1
ATOM 2405 C C . VAL A 1 317 ? -17.019 2.707 9.370 1.00 95.12 317 VAL A C 1
ATOM 2407 O O . VAL A 1 317 ? -16.778 2.600 8.169 1.00 95.12 317 VAL A O 1
ATOM 2410 N N . GLU A 1 318 ? -17.658 3.772 9.841 1.00 93.50 318 GLU A N 1
ATOM 2411 C CA . GLU A 1 318 ? -18.215 4.801 8.956 1.00 93.50 318 GLU A CA 1
ATOM 2412 C C . GLU A 1 318 ? -17.134 5.682 8.314 1.00 93.50 318 GLU A C 1
ATOM 2414 O O . GLU A 1 318 ? -17.328 6.245 7.237 1.00 93.50 318 GLU A O 1
ATOM 2419 N N . ARG A 1 319 ? -15.952 5.752 8.939 1.00 93.19 319 ARG A N 1
ATOM 2420 C CA . ARG A 1 319 ? -14.792 6.541 8.490 1.00 93.19 319 ARG A CA 1
ATOM 2421 C C . ARG A 1 319 ? -13.591 5.656 8.165 1.00 93.19 319 ARG A C 1
ATOM 2423 O O . ARG A 1 319 ? -12.449 5.996 8.490 1.00 93.19 319 ARG A O 1
ATOM 2430 N N . LEU A 1 320 ? -13.845 4.520 7.513 1.00 94.50 320 LEU A N 1
ATOM 2431 C CA . LEU A 1 320 ? -12.795 3.628 7.027 1.00 94.50 320 LEU A CA 1
ATOM 2432 C C . LEU A 1 320 ? -11.863 4.349 6.050 1.00 94.50 320 LEU A C 1
ATOM 2434 O O . LEU A 1 320 ? -12.282 4.947 5.057 1.00 94.50 320 LEU A O 1
ATOM 2438 N N . ASN A 1 321 ? -10.566 4.270 6.338 1.00 94.19 321 ASN A N 1
ATOM 2439 C CA . ASN A 1 321 ? -9.524 4.910 5.550 1.00 94.19 321 ASN A CA 1
ATOM 2440 C C . ASN A 1 321 ? -8.640 3.857 4.879 1.00 94.19 321 ASN A C 1
ATOM 2442 O O . ASN A 1 321 ? -8.057 3.003 5.551 1.00 94.19 321 ASN A O 1
ATOM 2446 N N . LEU A 1 322 ? -8.462 3.979 3.561 1.00 96.31 322 LEU A N 1
ATOM 2447 C CA . LEU A 1 322 ? -7.588 3.104 2.782 1.00 96.31 322 LEU A CA 1
ATOM 2448 C C . LEU A 1 322 ? -6.142 3.101 3.297 1.00 96.31 322 LEU A C 1
ATOM 2450 O O . LEU A 1 322 ? -5.496 2.063 3.278 1.00 96.31 322 LEU A O 1
ATOM 2454 N N . LEU A 1 323 ? -5.634 4.233 3.800 1.00 96.75 323 LEU A N 1
ATOM 2455 C CA . LEU A 1 323 ? -4.264 4.316 4.327 1.00 96.75 323 LEU A CA 1
ATOM 2456 C C . LEU A 1 323 ? -4.051 3.428 5.564 1.00 96.75 323 LEU A C 1
ATOM 2458 O O . LEU A 1 323 ? -2.928 2.996 5.818 1.00 96.75 323 LEU A O 1
ATOM 2462 N N . LYS A 1 324 ? -5.122 3.162 6.325 1.00 95.88 324 LYS A N 1
ATOM 2463 C CA . LYS A 1 324 ? -5.099 2.252 7.474 1.00 95.88 324 LYS A CA 1
ATOM 2464 C C . LYS A 1 324 ? -5.349 0.809 7.043 1.00 95.88 324 LYS A C 1
ATOM 2466 O O . LYS A 1 324 ? -4.647 -0.071 7.520 1.00 95.88 324 LYS A O 1
ATOM 2471 N N . LEU A 1 325 ? -6.290 0.559 6.133 1.00 96.62 325 LEU A N 1
ATOM 2472 C CA . LEU A 1 325 ? -6.596 -0.798 5.653 1.00 96.62 325 LEU A CA 1
ATOM 2473 C C . LEU A 1 325 ? -5.479 -1.398 4.787 1.00 96.62 325 LEU A C 1
ATOM 2475 O O . LEU A 1 325 ? -5.183 -2.579 4.900 1.00 96.62 325 LEU A O 1
ATOM 2479 N N . ALA A 1 326 ? -4.827 -0.586 3.956 1.00 97.00 326 ALA A N 1
ATOM 2480 C CA . ALA A 1 326 ? -3.745 -1.008 3.069 1.00 97.00 326 ALA A CA 1
ATOM 2481 C C . ALA A 1 326 ? -2.516 -0.088 3.219 1.00 97.00 326 ALA A C 1
ATOM 2483 O O . ALA A 1 326 ? -2.205 0.689 2.307 1.00 97.00 326 ALA A O 1
ATOM 2484 N N . PRO A 1 327 ? -1.797 -0.132 4.362 1.00 96.19 327 PRO A N 1
ATOM 2485 C CA . PRO A 1 327 ? -0.617 0.701 4.571 1.00 96.19 327 PRO A CA 1
ATOM 2486 C C . PRO A 1 327 ? 0.450 0.390 3.521 1.00 96.19 327 PRO A C 1
ATOM 2488 O O . PRO A 1 327 ? 0.842 -0.768 3.357 1.00 96.19 327 PRO A O 1
ATOM 2491 N N . GLY A 1 328 ? 0.929 1.424 2.829 1.00 94.69 328 GLY A N 1
ATOM 2492 C CA . GLY A 1 328 ? 1.899 1.283 1.739 1.00 94.69 328 GLY A CA 1
ATOM 2493 C C . GLY A 1 328 ? 1.280 0.867 0.401 1.00 94.69 328 GLY A C 1
ATOM 2494 O O . GLY A 1 328 ? 2.017 0.656 -0.553 1.00 94.69 328 GLY A O 1
ATOM 2495 N N . GLY A 1 329 ? -0.050 0.764 0.313 1.00 95.62 329 GLY A N 1
ATOM 2496 C CA . GLY A 1 329 ? -0.754 0.264 -0.870 1.00 95.62 329 GLY A CA 1
ATOM 2497 C C . GLY A 1 329 ? -0.763 -1.263 -0.980 1.00 95.62 329 GLY A C 1
ATOM 2498 O O . GLY A 1 329 ? -1.213 -1.781 -1.996 1.00 95.62 329 GLY A O 1
ATOM 2499 N N . HIS A 1 330 ? -0.288 -1.973 0.051 1.00 96.56 330 HIS A N 1
ATOM 2500 C CA . HIS A 1 330 ? -0.316 -3.432 0.128 1.00 96.56 330 HIS A CA 1
ATOM 2501 C C . HIS A 1 330 ? -1.590 -3.909 0.833 1.00 96.56 330 HIS A C 1
ATOM 2503 O O . HIS A 1 330 ? -1.857 -3.515 1.973 1.00 96.56 330 HIS A O 1
ATOM 2509 N N . LEU A 1 331 ? -2.348 -4.763 0.148 1.00 94.62 331 LEU A N 1
ATOM 2510 C CA . LEU A 1 331 ? -3.612 -5.349 0.600 1.00 94.62 331 LEU A CA 1
ATOM 2511 C C . LEU A 1 331 ? -3.423 -6.412 1.688 1.00 94.62 331 LEU A C 1
ATOM 2513 O O . LEU A 1 331 ? -2.310 -6.898 1.877 1.00 94.62 331 LEU A O 1
ATOM 2517 N N . GLY A 1 332 ? -4.513 -6.766 2.377 1.00 94.81 332 GLY A N 1
ATOM 2518 C CA . GLY A 1 332 ? -4.528 -7.846 3.369 1.00 94.81 332 GLY A CA 1
ATOM 2519 C C . GLY A 1 332 ? -3.923 -7.440 4.710 1.00 94.81 332 GLY A C 1
ATOM 2520 O O . GLY A 1 332 ? -3.020 -8.098 5.210 1.00 94.81 332 GLY A O 1
ATOM 2521 N N . ARG A 1 333 ? -4.346 -6.315 5.298 1.00 96.94 333 ARG A N 1
ATOM 2522 C CA . ARG A 1 333 ? -3.991 -6.035 6.698 1.00 96.94 333 ARG A CA 1
ATOM 2523 C C . ARG A 1 333 ? -4.803 -6.942 7.621 1.00 96.94 333 ARG A C 1
ATOM 2525 O O . ARG A 1 333 ? -5.969 -7.192 7.338 1.00 96.94 333 ARG A O 1
ATOM 2532 N N . PHE A 1 334 ? -4.211 -7.393 8.723 1.00 97.19 334 PHE A N 1
ATOM 2533 C CA . PHE A 1 334 ? -4.959 -8.081 9.771 1.00 97.19 334 PHE A CA 1
ATOM 2534 C C . PHE A 1 334 ? -5.909 -7.093 10.466 1.00 97.19 334 PHE A C 1
ATOM 2536 O O . PHE A 1 334 ? -5.466 -6.071 11.004 1.00 97.19 334 PHE A O 1
ATOM 2543 N N . VAL A 1 335 ? -7.215 -7.358 10.390 1.00 97.06 335 VAL A N 1
ATOM 2544 C CA . VAL A 1 335 ? -8.273 -6.497 10.934 1.00 97.06 335 VAL A CA 1
ATOM 2545 C C . VAL A 1 335 ? -9.132 -7.297 11.902 1.00 97.06 335 VAL A C 1
ATOM 2547 O O . VAL A 1 335 ? -9.544 -8.406 11.578 1.00 97.06 335 VAL A O 1
ATOM 2550 N N . ILE A 1 336 ? -9.399 -6.702 13.060 1.00 96.25 336 ILE A N 1
ATOM 2551 C CA . ILE A 1 336 ? -10.281 -7.219 14.102 1.00 96.25 336 ILE A CA 1
ATOM 2552 C C . ILE A 1 336 ? -11.549 -6.368 14.078 1.00 96.25 336 ILE A C 1
ATOM 2554 O O . ILE A 1 336 ? -11.464 -5.146 14.227 1.00 96.25 336 ILE A O 1
ATOM 2558 N N . TRP A 1 337 ? -12.702 -6.989 13.864 1.00 96.44 337 TRP A N 1
ATOM 2559 C CA . TRP A 1 337 ? -13.996 -6.312 13.786 1.00 96.44 337 TRP A CA 1
ATOM 2560 C C . TRP A 1 337 ? -14.782 -6.527 15.077 1.00 96.44 337 TRP A C 1
ATOM 2562 O O . TRP A 1 337 ? -14.820 -7.643 15.581 1.00 96.44 337 TRP A O 1
ATOM 2572 N N . THR A 1 338 ? -15.440 -5.493 15.600 1.00 95.25 338 THR A N 1
ATOM 2573 C CA . THR A 1 338 ? -16.530 -5.708 16.567 1.00 95.25 338 THR A CA 1
ATOM 2574 C C . THR A 1 338 ? -17.780 -6.191 15.831 1.00 95.25 338 THR A C 1
ATOM 2576 O O . THR A 1 338 ? -17.951 -5.915 14.638 1.00 95.25 338 THR A O 1
ATOM 2579 N N . ARG A 1 339 ? -18.659 -6.925 16.510 1.00 93.44 339 ARG A N 1
ATOM 2580 C CA . ARG A 1 339 ? -19.896 -7.450 15.921 1.00 93.44 339 ARG A CA 1
ATOM 2581 C C . ARG A 1 339 ? -20.742 -6.338 15.294 1.00 93.44 339 ARG A C 1
ATOM 2583 O O . ARG A 1 339 ? -21.031 -6.382 14.098 1.00 93.44 339 ARG A O 1
ATOM 2590 N N . SER A 1 340 ? -21.024 -5.286 16.058 1.00 93.25 340 SER A N 1
ATOM 2591 C CA . SER A 1 340 ? -21.749 -4.096 15.600 1.00 93.25 340 SER A CA 1
ATOM 2592 C C . SER A 1 340 ? -21.063 -3.415 14.413 1.00 93.25 340 SER A C 1
ATOM 2594 O O . SER A 1 340 ? -21.715 -2.861 13.525 1.00 93.25 340 SER A O 1
ATOM 2596 N N . ALA A 1 341 ? -19.728 -3.424 14.374 1.00 95.06 341 ALA A N 1
ATOM 2597 C CA . ALA A 1 341 ? -18.972 -2.880 13.255 1.00 95.06 341 ALA A CA 1
ATOM 2598 C C . ALA A 1 341 ? -19.147 -3.692 11.970 1.00 95.06 341 ALA A C 1
ATOM 2600 O O . ALA A 1 341 ? -19.225 -3.118 10.880 1.00 95.06 341 ALA A O 1
ATOM 2601 N N . PHE A 1 342 ? -19.184 -5.011 12.110 1.00 94.56 342 PHE A N 1
ATOM 2602 C CA . PHE A 1 342 ? -19.289 -5.955 11.013 1.00 94.56 342 PHE A CA 1
ATOM 2603 C C . PHE A 1 342 ? -20.669 -5.893 10.349 1.00 94.56 342 PHE A C 1
ATOM 2605 O O . PHE A 1 342 ? -20.750 -5.721 9.134 1.00 94.56 342 PHE A O 1
ATOM 2612 N N . GLU A 1 343 ? -21.741 -5.887 11.144 1.00 93.44 343 GLU A N 1
ATOM 2613 C CA . GLU A 1 343 ? -23.128 -5.770 10.662 1.00 93.44 343 GLU A CA 1
ATOM 2614 C C . GLU A 1 343 ? -23.372 -4.424 9.946 1.00 93.44 343 GLU A C 1
ATOM 2616 O O . GLU A 1 343 ? -24.008 -4.355 8.892 1.00 93.44 343 GLU A O 1
ATOM 2621 N N . LYS A 1 344 ? -22.766 -3.327 10.430 1.00 94.44 344 LYS A N 1
ATOM 2622 C CA . LYS A 1 344 ? -22.879 -2.004 9.787 1.00 94.44 344 LYS A CA 1
ATOM 2623 C C . LYS A 1 344 ? -22.282 -1.944 8.375 1.00 94.44 344 LYS A C 1
ATOM 2625 O O . LYS A 1 344 ? -22.641 -1.026 7.629 1.00 94.44 344 LYS A O 1
ATOM 2630 N N . LEU A 1 345 ? -21.390 -2.859 7.979 1.00 93.75 345 LEU A N 1
ATOM 2631 C CA . LEU A 1 345 ? -20.779 -2.842 6.642 1.00 93.75 345 LEU A CA 1
ATOM 2632 C C . LEU A 1 345 ? -21.818 -2.972 5.523 1.00 93.75 345 LEU A C 1
ATOM 2634 O O . LEU A 1 345 ? -21.677 -2.289 4.504 1.00 93.75 345 LEU A O 1
ATOM 2638 N N . GLU A 1 346 ? -22.862 -3.775 5.729 1.00 91.81 346 GLU A N 1
ATOM 2639 C CA . GLU A 1 346 ? -23.922 -3.980 4.740 1.00 91.81 346 GLU A CA 1
ATOM 2640 C C . GLU A 1 346 ? -24.716 -2.686 4.503 1.00 91.81 346 GLU A C 1
ATOM 2642 O O . GLU A 1 346 ? -24.826 -2.238 3.365 1.00 91.81 346 GLU A O 1
ATOM 2647 N N . SER A 1 347 ? -25.118 -1.969 5.561 1.00 93.06 347 SER A N 1
ATOM 2648 C CA . SER A 1 347 ? -25.781 -0.652 5.424 1.00 93.06 347 SER A CA 1
ATOM 2649 C C . SER A 1 347 ? -24.916 0.394 4.688 1.00 93.06 347 SER A C 1
ATOM 2651 O O . SER A 1 347 ? -25.406 1.257 3.951 1.00 93.06 347 SER A O 1
ATOM 2653 N N . ILE A 1 348 ? -23.587 0.336 4.866 1.00 94.44 348 ILE A N 1
ATOM 2654 C CA . ILE A 1 348 ? -22.649 1.331 4.325 1.00 94.44 348 ILE A CA 1
ATOM 2655 C C . ILE A 1 348 ? -22.364 1.110 2.838 1.00 94.44 348 ILE A C 1
ATOM 2657 O O . ILE A 1 348 ? -22.172 2.087 2.105 1.00 94.44 348 ILE A O 1
ATOM 2661 N N . TYR A 1 349 ? -22.236 -0.143 2.407 1.00 93.25 349 TYR A N 1
ATOM 2662 C CA . TYR A 1 349 ? -21.768 -0.499 1.063 1.00 93.25 349 TYR A CA 1
ATOM 2663 C C . TYR A 1 349 ? -22.812 -1.230 0.213 1.00 93.25 349 TYR A C 1
ATOM 2665 O O . TYR A 1 349 ? -22.653 -1.229 -1.007 1.00 93.25 349 TYR A O 1
ATOM 2673 N N . GLY A 1 350 ? -23.885 -1.740 0.818 1.00 91.00 350 GLY A N 1
ATOM 2674 C CA . GLY A 1 350 ? -24.933 -2.516 0.161 1.00 91.00 350 GLY A CA 1
ATOM 2675 C C . GLY A 1 350 ? -24.508 -3.948 -0.160 1.00 91.00 350 GLY A C 1
ATOM 2676 O O . GLY A 1 350 ? -23.440 -4.407 0.254 1.00 91.00 350 GLY A O 1
ATOM 2677 N N . SER A 1 351 ? -25.350 -4.614 -0.944 1.00 89.00 351 SER A N 1
ATOM 2678 C CA . SER A 1 351 ? -25.123 -5.944 -1.513 1.00 89.00 351 SER A CA 1
ATOM 2679 C C . SER A 1 351 ? -24.898 -5.842 -3.031 1.00 89.00 351 SER A C 1
ATOM 2681 O O . SER A 1 351 ? -24.876 -4.745 -3.604 1.00 89.00 351 SER A O 1
ATOM 2683 N N . PHE A 1 352 ? -24.701 -6.963 -3.730 1.00 86.81 352 PHE A N 1
ATOM 2684 C CA . PHE A 1 352 ? -24.619 -6.933 -5.205 1.00 86.81 352 PHE A CA 1
ATOM 2685 C C . PHE A 1 352 ? -25.961 -6.640 -5.896 1.00 86.81 352 PHE A C 1
ATOM 2687 O O . PHE A 1 352 ? -25.976 -6.231 -7.066 1.00 86.81 352 PHE A O 1
ATOM 2694 N N . GLU A 1 353 ? -27.065 -6.864 -5.181 1.00 86.50 353 GLU A N 1
ATOM 2695 C CA . GLU A 1 353 ? -28.444 -6.673 -5.644 1.00 86.50 353 GLU A CA 1
ATOM 2696 C C . GLU A 1 353 ? -29.048 -5.366 -5.113 1.00 86.50 353 GLU A C 1
ATOM 2698 O O . GLU A 1 353 ? -29.736 -4.660 -5.851 1.00 86.50 353 GLU A O 1
ATOM 2703 N N . LYS A 1 354 ? -28.772 -5.018 -3.849 1.00 88.75 354 LYS A N 1
ATOM 2704 C CA . LYS A 1 354 ? -29.311 -3.830 -3.181 1.00 88.75 354 LYS A CA 1
ATOM 2705 C C . LYS A 1 354 ? -28.264 -2.712 -3.141 1.00 88.75 354 LYS A C 1
ATOM 2707 O O . LYS A 1 354 ? -27.154 -2.933 -2.652 1.00 88.75 354 LYS A O 1
ATOM 2712 N N . PRO A 1 355 ? -28.595 -1.495 -3.611 1.00 90.88 355 PRO A N 1
ATOM 2713 C CA . PRO A 1 355 ? -27.699 -0.352 -3.491 1.00 90.88 355 PRO A CA 1
ATOM 2714 C C . PRO A 1 355 ? -27.479 0.004 -2.017 1.00 90.88 355 PRO A C 1
ATOM 2716 O O . PRO A 1 355 ? -28.311 -0.281 -1.159 1.00 90.88 355 PRO A O 1
ATOM 2719 N N . SER A 1 356 ? -26.360 0.658 -1.719 1.00 93.38 356 SER A N 1
ATOM 2720 C CA . SER A 1 356 ? -26.052 1.047 -0.341 1.00 93.38 356 SER A CA 1
ATOM 2721 C C . SER A 1 356 ? -26.995 2.133 0.181 1.00 93.38 356 SER A C 1
ATOM 2723 O O . SER A 1 356 ? -27.275 3.096 -0.540 1.00 93.38 356 SER A O 1
ATOM 2725 N N . GLU A 1 357 ? -27.349 2.065 1.462 1.00 92.62 357 GLU A N 1
ATOM 2726 C CA . GLU A 1 357 ? -28.200 3.060 2.122 1.00 92.62 357 GLU A CA 1
ATOM 2727 C C . GLU A 1 357 ? -27.442 4.366 2.391 1.00 92.62 357 GLU A C 1
ATOM 2729 O O . GLU A 1 357 ? -27.885 5.452 2.016 1.00 92.62 357 GLU A O 1
ATOM 2734 N N . LYS A 1 358 ? -26.243 4.281 2.989 1.00 92.19 358 LYS A N 1
ATOM 2735 C CA . LYS A 1 358 ? -25.484 5.482 3.394 1.00 92.19 358 LYS A CA 1
ATOM 2736 C C . LYS A 1 358 ? -24.768 6.175 2.235 1.00 92.19 358 LYS A C 1
ATOM 2738 O O . LYS A 1 358 ? -24.528 7.383 2.273 1.00 92.19 358 LYS A O 1
ATOM 2743 N N . LYS A 1 359 ? -24.368 5.438 1.194 1.00 92.25 359 LYS A N 1
ATOM 2744 C CA . LYS A 1 359 ? -23.621 5.992 0.051 1.00 92.25 359 LYS A CA 1
ATOM 2745 C C . LYS A 1 359 ? -24.538 6.136 -1.158 1.00 92.25 359 LYS A C 1
ATOM 2747 O O . LYS A 1 359 ? -24.612 5.258 -2.005 1.00 92.25 359 LYS A O 1
ATOM 2752 N N . LYS A 1 360 ? -25.157 7.309 -1.304 1.00 91.62 360 LYS A N 1
ATOM 2753 C CA . LYS A 1 360 ? -26.060 7.613 -2.429 1.00 91.62 360 LYS A CA 1
ATOM 2754 C C . LYS A 1 360 ? -25.515 7.126 -3.784 1.00 91.62 360 LYS A C 1
ATOM 2756 O O . LYS A 1 360 ? -24.417 7.523 -4.194 1.00 91.62 360 LYS A O 1
ATOM 2761 N N . GLY A 1 361 ? -26.298 6.272 -4.449 1.00 88.31 361 GLY A N 1
ATOM 2762 C CA . GLY A 1 361 ? -26.023 5.735 -5.787 1.00 88.31 361 GLY A CA 1
ATOM 2763 C C . GLY A 1 361 ? -24.813 4.800 -5.883 1.00 88.31 361 GLY A C 1
ATOM 2764 O O . GLY A 1 361 ? -24.272 4.629 -6.973 1.00 88.31 361 GLY A O 1
ATOM 2765 N N . TYR A 1 362 ? -24.328 4.252 -4.766 1.00 93.62 362 TYR A N 1
ATOM 2766 C CA . TYR A 1 362 ? -23.211 3.314 -4.769 1.00 93.62 362 TYR A CA 1
ATOM 2767 C C . TYR A 1 362 ? -23.692 1.861 -4.835 1.00 93.62 362 TYR A C 1
ATOM 2769 O O . TYR A 1 362 ? -24.630 1.470 -4.144 1.00 93.62 362 TYR A O 1
ATOM 2777 N N . VAL A 1 363 ? -23.000 1.075 -5.659 1.00 91.88 363 VAL A N 1
ATOM 2778 C CA . VAL A 1 363 ? -23.192 -0.367 -5.836 1.00 91.88 363 VAL A CA 1
ATOM 2779 C C . VAL A 1 363 ? -21.817 -1.029 -5.780 1.00 91.88 363 VAL A C 1
ATOM 2781 O O . VAL A 1 363 ? -20.814 -0.429 -6.191 1.00 91.88 363 VAL A O 1
ATOM 2784 N N . LEU A 1 364 ? -21.761 -2.256 -5.262 1.00 91.75 364 LEU A N 1
ATOM 2785 C CA . LEU A 1 364 ? -20.527 -3.029 -5.202 1.00 91.75 364 LEU A CA 1
ATOM 2786 C C . LEU A 1 364 ? -19.944 -3.295 -6.604 1.00 91.75 364 LEU A C 1
ATOM 2788 O O . LEU A 1 364 ? -20.684 -3.505 -7.571 1.00 91.75 364 LEU A O 1
ATOM 2792 N N . PRO A 1 365 ? -18.605 -3.277 -6.748 1.00 91.38 365 PRO A N 1
ATOM 2793 C CA . PRO A 1 365 ? -17.965 -3.533 -8.028 1.00 91.38 365 PRO A CA 1
ATOM 2794 C C . PRO A 1 365 ? -18.151 -4.997 -8.433 1.00 91.38 365 PRO A C 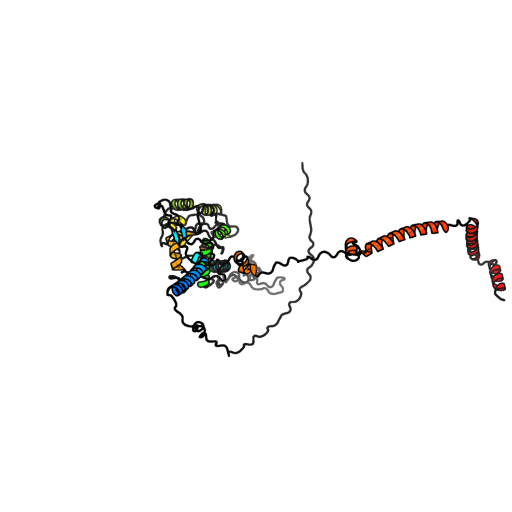1
ATOM 2796 O O . PRO A 1 365 ? -17.773 -5.902 -7.694 1.00 91.38 365 PRO A O 1
ATOM 2799 N N . ARG A 1 366 ? -18.664 -5.227 -9.643 1.00 89.12 366 ARG A N 1
ATOM 2800 C CA . ARG A 1 366 ? -18.747 -6.570 -10.228 1.00 89.12 366 ARG A CA 1
ATOM 2801 C C . ARG A 1 366 ? -17.411 -6.968 -10.853 1.00 89.12 366 ARG A C 1
ATOM 2803 O O . ARG A 1 366 ? -16.735 -6.150 -11.487 1.00 89.12 366 ARG A O 1
ATOM 2810 N N . ALA A 1 367 ? -17.020 -8.221 -10.651 1.00 89.44 367 ALA A N 1
ATOM 2811 C CA . ALA A 1 367 ? -15.860 -8.803 -11.308 1.00 89.44 367 ALA A CA 1
ATOM 2812 C C . ALA A 1 367 ? -16.149 -9.035 -12.801 1.00 89.44 367 ALA A C 1
ATOM 2814 O O . ALA A 1 367 ? -17.300 -9.180 -13.207 1.00 89.44 367 ALA A O 1
ATOM 2815 N N . LYS A 1 368 ? -15.099 -9.061 -13.631 1.00 89.88 368 LYS A N 1
ATOM 2816 C CA . LYS A 1 368 ? -15.239 -9.426 -15.054 1.00 89.88 368 LYS A CA 1
ATOM 2817 C C . LYS A 1 368 ? -15.502 -10.920 -15.246 1.00 89.88 368 LYS A C 1
ATOM 2819 O O . LYS A 1 368 ? -16.117 -11.304 -16.229 1.00 89.88 368 LYS A O 1
ATOM 2824 N N . MET A 1 369 ? -14.991 -11.734 -14.329 1.00 87.69 369 MET A N 1
ATOM 2825 C CA . MET A 1 369 ? -15.185 -13.177 -14.283 1.00 87.69 369 MET A CA 1
ATOM 2826 C C . MET A 1 369 ? -15.988 -13.501 -13.031 1.00 87.69 369 MET A C 1
ATOM 2828 O O . MET A 1 369 ? -15.709 -12.927 -11.980 1.00 87.69 369 MET A O 1
ATOM 2832 N N . VAL A 1 370 ? -16.963 -14.399 -13.149 1.00 86.56 370 VAL A N 1
ATOM 2833 C CA . VAL A 1 370 ? -17.741 -14.883 -12.000 1.00 86.56 370 VAL A CA 1
ATOM 2834 C C . VAL A 1 370 ? -16.866 -15.792 -11.128 1.00 86.56 370 VAL A C 1
ATOM 2836 O O . VAL A 1 370 ? -16.750 -15.570 -9.928 1.00 86.56 370 VAL A O 1
ATOM 2839 N N . ASN A 1 371 ? -16.155 -16.729 -11.764 1.00 85.62 371 ASN A N 1
ATOM 2840 C CA . ASN A 1 371 ? -15.176 -17.612 -11.135 1.00 85.62 371 ASN A CA 1
ATOM 2841 C C . ASN A 1 371 ? -13.749 -17.168 -11.470 1.00 85.62 371 ASN A C 1
ATOM 2843 O O . ASN A 1 371 ? -13.405 -16.999 -12.640 1.00 85.62 371 ASN A O 1
ATOM 2847 N N . ALA A 1 372 ? -12.915 -16.989 -10.444 1.00 86.25 372 ALA A N 1
ATOM 2848 C CA . ALA A 1 372 ? -11.511 -16.607 -10.612 1.00 86.25 372 ALA A CA 1
ATOM 2849 C C . ALA A 1 372 ? -10.573 -17.809 -10.841 1.00 86.25 372 ALA A C 1
ATOM 2851 O O . ALA A 1 372 ? -9.454 -17.625 -11.322 1.00 86.25 372 ALA A O 1
ATOM 2852 N N . ASP A 1 373 ? -11.011 -19.027 -10.508 1.00 89.50 373 ASP A N 1
ATOM 2853 C CA . ASP A 1 373 ? -10.217 -20.245 -10.671 1.00 89.50 373 ASP A CA 1
ATOM 2854 C C . ASP A 1 373 ? -10.242 -20.734 -12.126 1.00 89.50 373 ASP A C 1
ATOM 2856 O O . ASP A 1 373 ? -11.109 -21.499 -12.552 1.00 89.50 373 ASP A O 1
ATOM 2860 N N . LEU A 1 374 ? -9.259 -20.265 -12.895 1.00 91.12 374 LEU A N 1
ATOM 2861 C CA . LEU A 1 374 ? -9.060 -20.690 -14.276 1.00 91.12 374 LEU A CA 1
ATOM 2862 C C . LEU A 1 374 ? -8.719 -22.175 -14.383 1.00 91.12 374 LEU A C 1
ATOM 2864 O O . LEU A 1 374 ? -9.099 -22.786 -15.372 1.00 91.12 374 LEU A O 1
ATOM 2868 N N . ALA A 1 375 ? -8.017 -22.758 -13.408 1.00 93.12 375 ALA A N 1
ATOM 2869 C CA . ALA A 1 375 ? -7.639 -24.165 -13.475 1.00 93.12 375 ALA A CA 1
ATOM 2870 C C . ALA A 1 375 ? -8.884 -25.050 -13.393 1.00 93.12 375 ALA A C 1
ATOM 2872 O O . ALA A 1 375 ? -9.026 -25.967 -14.197 1.00 93.12 375 ALA A O 1
ATOM 2873 N N . ARG A 1 376 ? -9.827 -24.721 -12.501 1.00 91.81 376 ARG A N 1
ATOM 2874 C CA . ARG A 1 376 ? -11.125 -25.403 -12.430 1.00 91.81 376 ARG A CA 1
ATOM 2875 C C . ARG A 1 376 ? -11.915 -25.286 -13.733 1.00 91.81 376 ARG A C 1
ATOM 2877 O O . ARG A 1 376 ? -12.440 -26.288 -14.195 1.00 91.81 376 ARG A O 1
ATOM 2884 N N . ILE A 1 377 ? -11.990 -24.090 -14.324 1.00 91.94 377 ILE A N 1
ATOM 2885 C CA . ILE A 1 377 ? -12.719 -23.875 -15.589 1.00 91.94 377 ILE A CA 1
ATOM 2886 C C . ILE A 1 377 ? -12.049 -24.637 -16.738 1.00 91.94 377 ILE A C 1
ATOM 2888 O O . ILE A 1 377 ? -12.721 -25.282 -17.526 1.00 91.94 377 ILE A O 1
ATOM 2892 N N . ILE A 1 378 ? -10.722 -24.569 -16.844 1.00 94.00 378 ILE A N 1
ATOM 2893 C CA . ILE A 1 378 ? -9.971 -25.234 -17.915 1.00 94.00 378 ILE A CA 1
ATOM 2894 C C . ILE A 1 378 ? -10.092 -26.753 -17.795 1.00 94.00 378 ILE A C 1
ATOM 2896 O O . ILE A 1 378 ? -10.198 -27.425 -18.814 1.00 94.00 378 ILE A O 1
ATOM 2900 N N . ASN A 1 379 ? -10.067 -27.289 -16.576 1.00 94.81 379 ASN A N 1
ATOM 2901 C CA . ASN A 1 379 ? -10.121 -28.726 -16.318 1.00 94.81 379 ASN A CA 1
ATOM 2902 C C . ASN A 1 379 ? -11.550 -29.277 -16.219 1.00 94.81 379 ASN A C 1
ATOM 2904 O O . ASN A 1 379 ? -11.703 -30.439 -15.856 1.00 94.81 379 ASN A O 1
ATOM 2908 N N . SER A 1 380 ? -12.581 -28.476 -16.496 1.00 95.50 380 SER A N 1
ATOM 2909 C CA . SER A 1 380 ? -13.956 -28.964 -16.499 1.00 95.50 380 SER A CA 1
ATOM 2910 C C . SER A 1 380 ? -14.207 -29.868 -17.710 1.00 95.50 380 SER A C 1
ATOM 2912 O O . SER A 1 380 ? -13.583 -29.701 -18.765 1.00 95.50 380 SER A O 1
ATOM 2914 N N . ASP A 1 381 ? -15.115 -30.831 -17.566 1.00 96.06 381 ASP A N 1
ATOM 2915 C CA . ASP A 1 381 ? -15.388 -31.833 -18.602 1.00 96.06 381 ASP A CA 1
ATOM 2916 C C . ASP A 1 381 ? -15.897 -31.187 -19.901 1.00 96.06 381 ASP A C 1
ATOM 2918 O O . ASP A 1 381 ? -15.560 -31.625 -21.005 1.00 96.06 381 ASP A O 1
ATOM 2922 N N . GLU A 1 382 ? -16.640 -30.083 -19.797 1.00 94.94 382 GLU A N 1
ATOM 2923 C CA . GLU A 1 382 ? -17.153 -29.328 -20.941 1.00 94.94 382 GLU A CA 1
ATOM 2924 C C . GLU A 1 382 ? -16.022 -28.718 -21.777 1.00 94.94 382 GLU A C 1
ATOM 2926 O O . GLU A 1 382 ? -16.107 -28.673 -23.004 1.00 94.94 382 GLU A O 1
ATOM 2931 N N . VAL A 1 383 ? -14.941 -28.266 -21.132 1.00 95.00 383 VAL A N 1
ATOM 2932 C CA . VAL A 1 383 ? -13.767 -27.734 -21.833 1.00 95.00 383 VAL A CA 1
ATOM 2933 C C . VAL A 1 383 ? -12.886 -28.878 -22.328 1.00 95.00 383 VAL A C 1
ATOM 2935 O O . VAL A 1 383 ? -12.514 -28.904 -23.503 1.00 95.00 383 VAL A O 1
ATOM 2938 N N . GLN A 1 384 ? -12.565 -29.845 -21.467 1.00 96.12 384 GLN A N 1
ATOM 2939 C CA . GLN A 1 384 ? -11.639 -30.933 -21.796 1.00 96.12 384 GLN A CA 1
ATOM 2940 C C . GLN A 1 384 ? -12.167 -31.868 -22.892 1.00 96.12 384 GLN A C 1
ATOM 2942 O O . GLN A 1 384 ? -11.369 -32.360 -23.686 1.00 96.12 384 GLN A O 1
ATOM 2947 N N . SER A 1 385 ? -13.485 -32.056 -23.010 1.00 96.31 385 SER A N 1
ATOM 2948 C CA . SER A 1 385 ? -14.093 -32.856 -24.088 1.00 96.31 385 SER A CA 1
ATOM 2949 C C . SER A 1 385 ? -13.896 -32.260 -25.489 1.00 96.31 385 SER A C 1
ATOM 2951 O O . SER A 1 385 ? -13.855 -32.999 -26.472 1.00 96.31 385 SER A O 1
ATOM 2953 N N . VAL A 1 386 ? -13.732 -30.936 -25.598 1.00 96.31 386 VAL A N 1
ATOM 2954 C CA . VAL A 1 386 ? -13.551 -30.222 -26.877 1.00 96.31 386 VAL A CA 1
ATOM 2955 C C . VAL A 1 386 ? -12.073 -29.921 -27.167 1.00 96.31 386 VAL A C 1
ATOM 2957 O O . VAL A 1 386 ? -11.674 -29.753 -28.327 1.00 96.31 386 VAL A O 1
ATOM 2960 N N . VAL A 1 387 ? -11.231 -29.835 -26.132 1.00 96.19 387 VAL A N 1
ATOM 2961 C CA . VAL A 1 387 ? -9.808 -29.501 -26.269 1.00 96.19 387 VAL A CA 1
ATOM 2962 C C . VAL A 1 387 ? -9.063 -30.589 -27.047 1.00 96.19 387 VAL A C 1
ATOM 2964 O O . VAL A 1 387 ? -9.067 -31.771 -26.717 1.00 96.19 387 VAL A O 1
ATOM 2967 N N . LYS A 1 388 ? -8.349 -30.166 -28.095 1.00 93.56 388 LYS A N 1
ATOM 2968 C CA . LYS A 1 388 ? -7.494 -31.063 -28.881 1.00 93.56 388 LYS A CA 1
ATOM 2969 C C . LYS A 1 388 ? -6.316 -31.561 -28.035 1.00 93.56 388 LYS A C 1
ATOM 2971 O O . LYS A 1 388 ? -5.749 -30.774 -27.272 1.00 93.56 388 LYS A O 1
ATOM 2976 N N . PRO A 1 389 ? -5.864 -32.814 -28.230 1.00 91.38 389 PRO A N 1
ATOM 2977 C CA . PRO A 1 389 ? -4.716 -33.341 -27.506 1.00 91.38 389 PRO A CA 1
ATOM 2978 C C . PRO A 1 389 ? -3.463 -32.497 -27.761 1.00 91.38 389 PRO A C 1
ATOM 2980 O O . PRO A 1 389 ? -3.239 -31.970 -28.857 1.00 91.38 389 PRO A O 1
ATOM 2983 N N . ILE A 1 390 ? -2.620 -32.390 -26.733 1.00 90.25 390 ILE A N 1
ATOM 2984 C CA . ILE A 1 390 ? -1.374 -31.623 -26.792 1.00 90.25 390 ILE A CA 1
ATOM 2985 C C . ILE A 1 390 ? -0.466 -32.204 -27.883 1.00 90.25 390 ILE A C 1
ATOM 2987 O O . ILE A 1 390 ? -0.137 -33.391 -27.874 1.00 90.25 390 ILE A O 1
ATOM 2991 N N . LYS A 1 391 ? 0.001 -31.348 -28.798 1.00 88.38 391 LYS A N 1
ATOM 2992 C CA . LYS A 1 391 ? 0.998 -31.715 -29.813 1.00 88.38 391 LYS A CA 1
ATOM 2993 C C . LYS A 1 391 ? 2.363 -31.903 -29.144 1.00 88.38 391 LYS A C 1
ATOM 2995 O O . LYS A 1 391 ? 3.000 -30.926 -28.760 1.00 88.38 391 LYS A O 1
ATOM 3000 N N . LYS A 1 392 ? 2.816 -33.151 -29.009 1.00 85.81 392 LYS A N 1
ATOM 3001 C CA . LYS A 1 392 ? 4.092 -33.498 -28.349 1.00 85.81 392 LYS A CA 1
ATOM 3002 C C . LYS A 1 392 ? 5.315 -33.397 -29.270 1.00 85.81 392 LYS A C 1
ATOM 3004 O O . LYS A 1 392 ? 6.445 -33.400 -28.792 1.00 85.81 392 LYS A O 1
ATOM 3009 N N . ASP A 1 393 ? 5.110 -33.246 -30.576 1.00 79.75 393 ASP A N 1
ATOM 3010 C CA . ASP A 1 393 ? 6.163 -33.398 -31.590 1.00 79.75 393 ASP A CA 1
ATOM 3011 C C . ASP A 1 393 ? 7.021 -32.145 -31.832 1.00 79.75 393 ASP A C 1
ATOM 3013 O O . ASP A 1 393 ? 7.432 -31.853 -32.958 1.00 79.75 393 ASP A O 1
ATOM 3017 N N . ALA A 1 394 ? 7.352 -31.395 -30.781 1.00 78.69 394 ALA A N 1
ATOM 3018 C CA . ALA A 1 394 ? 8.328 -30.316 -30.880 1.00 78.69 394 ALA A CA 1
ATOM 3019 C C . ALA A 1 394 ? 9.754 -30.900 -30.919 1.00 78.69 394 ALA A C 1
ATOM 3021 O O . ALA A 1 394 ? 10.460 -30.968 -29.912 1.00 78.69 394 ALA A O 1
ATOM 3022 N N . LYS A 1 395 ? 10.205 -31.345 -32.098 1.00 80.50 395 LYS A N 1
ATOM 3023 C CA . LYS A 1 395 ? 11.596 -31.784 -32.295 1.00 80.50 395 LYS A CA 1
ATOM 3024 C C . LYS A 1 395 ? 12.522 -30.569 -32.233 1.00 80.50 395 LYS A C 1
ATOM 3026 O O . LYS A 1 395 ? 12.531 -29.737 -33.137 1.00 80.50 395 LYS A O 1
ATOM 3031 N N . ARG A 1 396 ? 13.331 -30.470 -31.174 1.00 82.12 396 ARG A N 1
ATOM 3032 C CA . ARG A 1 396 ? 14.386 -29.452 -31.085 1.00 82.12 396 ARG A CA 1
ATOM 3033 C C . ARG A 1 396 ? 15.395 -29.661 -32.214 1.00 82.12 396 ARG A C 1
ATOM 3035 O O . ARG A 1 396 ? 15.807 -30.790 -32.478 1.00 82.12 396 ARG A O 1
ATOM 3042 N N . ALA A 1 397 ? 15.827 -28.571 -32.846 1.00 81.94 397 ALA A N 1
ATOM 3043 C CA . ALA A 1 397 ? 16.909 -28.621 -33.820 1.00 81.94 397 ALA A CA 1
ATOM 3044 C C . ALA A 1 397 ? 18.186 -29.153 -33.144 1.00 81.94 397 ALA A C 1
ATOM 3046 O O . ALA A 1 397 ? 18.755 -28.512 -32.259 1.00 81.94 397 ALA A O 1
ATOM 3047 N N . VAL A 1 398 ? 18.609 -30.354 -33.536 1.00 84.56 398 VAL A N 1
ATOM 3048 C CA . VAL A 1 398 ? 19.879 -30.947 -33.104 1.00 84.56 398 VAL A CA 1
ATOM 3049 C C . VAL A 1 398 ? 20.988 -30.413 -34.006 1.00 84.56 398 VAL A C 1
ATOM 3051 O O . VAL A 1 398 ? 20.767 -30.168 -35.193 1.00 84.56 398 VAL A O 1
ATOM 3054 N N . MET A 1 399 ? 22.194 -30.251 -33.459 1.00 86.38 399 MET A N 1
ATOM 3055 C CA . MET A 1 399 ? 23.371 -29.883 -34.244 1.00 86.38 399 MET A CA 1
ATOM 3056 C C . MET A 1 399 ? 23.526 -30.822 -35.448 1.00 86.38 399 MET A C 1
ATOM 3058 O O . MET A 1 399 ? 23.649 -32.043 -35.293 1.00 86.38 399 MET A O 1
ATOM 3062 N N . LYS A 1 400 ? 23.537 -30.247 -36.655 1.00 87.94 400 LYS A N 1
ATOM 3063 C CA . LYS A 1 400 ? 23.733 -30.994 -37.897 1.00 87.94 400 LYS A CA 1
ATOM 3064 C C . LYS A 1 400 ? 25.175 -31.495 -37.949 1.00 87.94 400 LYS A C 1
ATOM 3066 O O . LYS A 1 400 ? 26.102 -30.752 -38.255 1.00 87.94 400 LYS A O 1
ATOM 3071 N N . LYS A 1 401 ? 25.370 -32.769 -37.617 1.00 90.31 401 LYS A N 1
ATOM 3072 C CA . LYS A 1 401 ? 26.672 -33.436 -37.704 1.00 90.31 401 LYS A CA 1
ATOM 3073 C C . LYS A 1 401 ? 27.066 -33.592 -39.175 1.00 90.31 401 LYS A C 1
ATOM 3075 O O . LYS A 1 401 ? 26.238 -33.983 -39.993 1.00 90.31 401 LYS A O 1
ATOM 3080 N N . ASN A 1 402 ? 28.325 -33.309 -39.505 1.00 91.81 402 ASN A N 1
ATOM 3081 C CA . ASN A 1 402 ? 28.837 -33.477 -40.865 1.00 91.81 402 ASN A CA 1
ATOM 3082 C C . ASN A 1 402 ? 28.921 -34.982 -41.220 1.00 91.81 402 ASN A C 1
ATOM 3084 O O . ASN A 1 402 ? 29.686 -35.693 -40.562 1.00 91.81 402 ASN A O 1
ATOM 3088 N N . PRO A 1 403 ? 28.201 -35.470 -42.250 1.00 91.06 403 PRO A N 1
ATOM 3089 C CA . PRO A 1 403 ? 28.224 -36.877 -42.648 1.00 91.06 403 PRO A CA 1
ATOM 3090 C C . PRO A 1 403 ? 29.603 -37.370 -43.084 1.00 91.06 403 PRO A C 1
ATOM 3092 O O . PRO A 1 403 ? 29.999 -38.470 -42.734 1.00 91.06 403 PRO A O 1
ATOM 3095 N N . LEU A 1 404 ? 30.386 -36.549 -43.787 1.00 88.81 404 LEU A N 1
ATOM 3096 C CA . LEU A 1 404 ? 31.698 -36.957 -44.306 1.00 88.81 404 LEU A CA 1
ATOM 3097 C C . LEU A 1 404 ? 32.707 -37.231 -43.184 1.00 88.81 404 LEU A C 1
ATOM 3099 O O . LEU A 1 404 ? 33.573 -38.091 -43.321 1.00 88.81 404 LEU A O 1
ATOM 3103 N N . LYS A 1 405 ? 32.570 -36.519 -42.058 1.00 88.06 405 LYS A N 1
ATOM 3104 C CA . LYS A 1 405 ? 33.420 -36.695 -40.872 1.00 88.06 405 LYS A CA 1
ATOM 3105 C C . LYS A 1 405 ? 32.832 -37.688 -39.863 1.00 88.06 405 LYS A C 1
ATOM 3107 O O . LYS A 1 405 ? 33.585 -38.302 -39.115 1.00 88.06 405 LYS A O 1
ATOM 3112 N N . ASN A 1 406 ? 31.507 -37.852 -39.816 1.00 91.00 406 ASN A N 1
ATOM 3113 C CA . ASN A 1 406 ? 30.826 -38.726 -38.862 1.00 91.00 406 ASN A CA 1
ATOM 3114 C C . ASN A 1 406 ? 30.207 -39.946 -39.557 1.00 91.00 406 ASN A C 1
ATOM 3116 O O . ASN A 1 406 ? 29.150 -39.849 -40.182 1.00 91.00 406 ASN A O 1
ATOM 3120 N N . LEU A 1 407 ? 30.835 -41.111 -39.372 1.00 87.44 407 LEU A N 1
ATOM 3121 C CA . LEU A 1 407 ? 30.427 -42.353 -40.027 1.00 87.44 407 LEU A CA 1
ATOM 3122 C C . LEU A 1 407 ? 28.967 -42.726 -39.735 1.00 87.44 407 LEU A C 1
ATOM 3124 O O . LEU A 1 407 ? 28.249 -43.055 -40.665 1.00 87.44 407 LEU A O 1
ATOM 3128 N N . ASN A 1 408 ? 28.484 -42.614 -38.495 1.00 91.56 408 ASN A N 1
ATOM 3129 C CA . ASN A 1 408 ? 27.104 -43.001 -38.156 1.00 91.56 408 ASN A CA 1
ATOM 3130 C C . ASN A 1 408 ? 26.065 -42.150 -38.897 1.00 91.56 408 ASN A C 1
ATOM 3132 O O . ASN A 1 408 ? 25.011 -42.641 -39.294 1.00 91.56 408 ASN A O 1
ATOM 3136 N N . VAL A 1 409 ? 26.375 -40.870 -39.107 1.00 91.94 409 VAL A N 1
ATOM 3137 C CA . VAL A 1 409 ? 25.517 -39.953 -39.863 1.00 91.94 409 VAL A CA 1
ATOM 3138 C C . VAL A 1 409 ? 25.604 -40.259 -41.355 1.00 91.94 409 VAL A C 1
ATOM 3140 O O . VAL A 1 409 ? 24.570 -40.267 -42.016 1.00 91.94 409 VAL A O 1
ATOM 3143 N N . MET A 1 410 ? 26.797 -40.576 -41.875 1.00 92.31 410 MET A N 1
ATOM 3144 C CA . MET A 1 410 ? 26.948 -41.053 -43.253 1.00 92.31 410 MET A CA 1
ATOM 3145 C C . MET A 1 410 ? 26.159 -42.331 -43.490 1.00 92.31 410 MET A C 1
ATOM 3147 O O . MET A 1 410 ? 25.457 -42.416 -44.479 1.00 92.31 410 MET A O 1
ATOM 3151 N N . LEU A 1 411 ? 26.231 -43.304 -42.584 1.00 92.12 411 LEU A N 1
ATOM 3152 C CA . LEU A 1 411 ? 25.536 -44.581 -42.724 1.00 92.12 411 LEU A CA 1
ATOM 3153 C C . LEU A 1 411 ? 24.019 -44.421 -42.662 1.00 92.12 411 LEU A C 1
ATOM 3155 O O . LEU A 1 411 ? 23.306 -45.116 -43.378 1.00 92.12 411 LEU A O 1
ATOM 3159 N N . LYS A 1 412 ? 23.529 -43.476 -41.851 1.00 91.25 412 LYS A N 1
ATOM 3160 C CA . LYS A 1 412 ? 22.108 -43.120 -41.820 1.00 91.25 412 LYS A CA 1
ATOM 3161 C C . LYS A 1 412 ? 21.633 -42.490 -43.136 1.00 91.25 412 LYS A C 1
ATOM 3163 O O . LYS A 1 412 ? 20.470 -42.649 -43.481 1.00 91.25 412 LYS A O 1
ATOM 3168 N N . LEU A 1 413 ? 22.505 -41.767 -43.843 1.00 92.44 413 LEU A N 1
ATOM 3169 C CA . LEU A 1 413 ? 22.192 -41.137 -45.132 1.00 92.44 413 LEU A CA 1
ATOM 3170 C C . LEU A 1 413 ? 22.426 -42.073 -46.325 1.00 92.44 413 LEU A C 1
ATOM 3172 O O . LEU A 1 413 ? 21.658 -42.057 -47.277 1.00 92.44 413 LEU A O 1
ATOM 3176 N N . ASN A 1 414 ? 23.490 -42.870 -46.275 1.00 92.62 414 ASN A N 1
ATOM 3177 C CA . ASN A 1 414 ? 23.901 -43.811 -47.302 1.00 92.62 414 ASN A CA 1
ATOM 3178 C C . ASN A 1 414 ? 24.470 -45.094 -46.657 1.00 92.62 414 ASN A C 1
ATOM 3180 O O . ASN A 1 414 ? 25.661 -45.155 -46.323 1.00 92.62 414 ASN A O 1
ATOM 3184 N N . PRO A 1 415 ? 23.651 -46.151 -46.533 1.00 93.31 415 PRO A N 1
ATOM 3185 C CA . PRO A 1 415 ? 24.084 -47.443 -46.002 1.00 93.31 415 PRO A CA 1
ATOM 3186 C C . PRO A 1 415 ? 25.231 -48.091 -46.801 1.00 93.31 415 PRO A C 1
ATOM 3188 O O . PRO A 1 415 ? 26.099 -48.748 -46.218 1.00 93.31 415 PRO A O 1
ATOM 3191 N N . TYR A 1 416 ? 25.303 -47.850 -48.117 1.00 91.75 416 TYR A N 1
ATOM 3192 C CA . TYR A 1 416 ? 26.350 -48.382 -49.001 1.00 91.75 416 TYR A CA 1
ATOM 3193 C C . TYR A 1 416 ? 27.720 -47.721 -48.792 1.00 91.75 416 TYR A C 1
ATOM 3195 O O . TYR A 1 416 ? 28.744 -48.251 -49.221 1.00 91.75 416 TYR A O 1
ATOM 3203 N N . ALA A 1 417 ? 27.799 -46.605 -48.059 1.00 91.00 417 ALA A N 1
ATOM 3204 C CA . ALA A 1 417 ? 29.086 -46.010 -47.703 1.00 91.00 417 ALA A CA 1
ATOM 3205 C C . ALA A 1 417 ? 29.962 -46.975 -46.876 1.00 91.00 417 ALA A C 1
ATOM 3207 O O . ALA A 1 417 ? 31.191 -46.922 -46.957 1.00 91.00 417 ALA A O 1
ATOM 3208 N N . LYS A 1 418 ? 29.349 -47.900 -46.115 1.00 89.94 418 LYS A N 1
ATOM 3209 C CA . LYS A 1 418 ? 30.072 -48.945 -45.371 1.00 89.94 418 LYS A CA 1
ATOM 3210 C C . LYS A 1 418 ? 30.776 -49.920 -46.307 1.00 89.94 418 LYS A C 1
ATOM 3212 O O . LYS A 1 418 ? 31.944 -50.240 -46.091 1.00 89.94 418 LYS A O 1
ATOM 3217 N N . THR A 1 419 ? 30.060 -50.408 -47.320 1.00 91.06 419 THR A N 1
ATOM 3218 C CA . THR A 1 419 ? 30.578 -51.401 -48.266 1.00 91.06 419 THR A CA 1
ATOM 3219 C C . THR A 1 419 ? 31.642 -50.772 -49.151 1.00 91.06 419 THR A C 1
ATOM 3221 O O . THR A 1 419 ? 32.732 -51.325 -49.247 1.00 91.06 419 THR A O 1
ATOM 3224 N N . ALA A 1 420 ? 31.400 -49.569 -49.677 1.00 89.81 420 ALA A N 1
ATOM 3225 C CA . ALA A 1 420 ? 32.378 -48.830 -50.473 1.00 89.81 420 ALA A CA 1
ATOM 3226 C C . ALA A 1 420 ? 33.690 -48.577 -49.706 1.00 89.81 420 ALA A C 1
ATOM 3228 O O . ALA A 1 420 ? 34.771 -48.853 -50.224 1.00 89.81 420 ALA A O 1
ATOM 3229 N N . LYS A 1 421 ? 33.611 -48.136 -48.441 1.00 87.06 421 LYS A N 1
ATOM 3230 C CA . LYS A 1 421 ? 34.799 -47.911 -47.599 1.00 87.06 421 LYS A CA 1
ATOM 3231 C C . LYS A 1 421 ? 35.530 -49.212 -47.249 1.00 87.06 421 LYS A C 1
ATOM 3233 O O . LYS A 1 421 ? 36.753 -49.231 -47.155 1.00 87.06 421 LYS A O 1
ATOM 3238 N N . ARG A 1 422 ? 34.802 -50.318 -47.072 1.00 90.19 422 ARG A N 1
ATOM 3239 C CA . ARG A 1 422 ? 35.413 -51.642 -46.875 1.00 90.19 422 ARG A CA 1
ATOM 3240 C C . ARG A 1 422 ? 36.143 -52.101 -48.138 1.00 90.19 422 ARG A C 1
ATOM 3242 O O . ARG A 1 422 ? 37.283 -52.543 -48.044 1.00 90.19 422 ARG A O 1
ATOM 3249 N N . MET A 1 423 ? 35.517 -51.947 -49.303 1.00 92.31 423 MET A N 1
ATOM 3250 C CA . MET A 1 423 ? 36.116 -52.287 -50.594 1.00 92.31 423 MET A CA 1
ATOM 3251 C C . MET A 1 423 ? 37.374 -51.461 -50.869 1.00 92.31 423 MET A C 1
ATOM 3253 O O . MET A 1 423 ? 38.377 -52.022 -51.303 1.00 92.31 423 MET A O 1
ATOM 3257 N N . SER A 1 424 ? 37.368 -50.159 -50.557 1.00 89.81 424 SER A N 1
ATOM 3258 C CA . SER A 1 424 ? 38.546 -49.306 -50.748 1.00 89.81 424 SER A CA 1
ATOM 3259 C C . SER A 1 424 ? 39.723 -49.734 -49.870 1.00 89.81 424 SER A C 1
ATOM 3261 O O . SER A 1 424 ? 40.842 -49.805 -50.367 1.00 89.81 424 SER A O 1
ATOM 3263 N N . LEU A 1 425 ? 39.478 -50.072 -48.598 1.00 91.06 425 LEU A N 1
ATOM 3264 C CA . LEU A 1 425 ? 40.523 -50.540 -47.680 1.00 91.06 425 LEU A CA 1
ATOM 3265 C C . LEU A 1 425 ? 41.129 -51.876 -48.129 1.00 91.06 425 LEU A C 1
ATOM 3267 O O . LEU A 1 425 ? 42.346 -52.048 -48.097 1.00 91.06 425 LEU A O 1
ATOM 3271 N N . LEU A 1 426 ? 40.292 -52.812 -48.589 1.00 93.06 426 LEU A N 1
ATOM 3272 C CA . LEU A 1 426 ? 40.763 -54.091 -49.126 1.00 93.06 426 LEU A CA 1
ATOM 3273 C C . LEU A 1 426 ? 41.586 -53.894 -50.407 1.00 93.06 426 LEU A C 1
ATOM 3275 O O . LEU A 1 426 ? 42.663 -54.475 -50.543 1.00 93.06 426 LEU A O 1
ATOM 3279 N N . ALA A 1 427 ? 41.120 -53.033 -51.316 1.00 91.19 427 ALA A N 1
ATOM 3280 C CA . ALA A 1 427 ? 41.839 -52.705 -52.542 1.00 91.19 427 ALA A CA 1
ATOM 3281 C C . ALA A 1 427 ? 43.179 -52.002 -52.259 1.00 91.19 427 ALA A C 1
ATOM 3283 O O . ALA A 1 427 ? 44.173 -52.274 -52.929 1.00 91.19 427 ALA A O 1
ATOM 3284 N N . GLU A 1 428 ? 43.240 -51.119 -51.262 1.00 90.19 428 GLU A N 1
ATOM 3285 C CA . GLU A 1 428 ? 44.475 -50.447 -50.854 1.00 90.19 428 GLU A CA 1
ATOM 3286 C C . GLU A 1 428 ? 45.497 -51.437 -50.284 1.00 90.19 428 GLU A C 1
ATOM 3288 O O . GLU A 1 428 ? 46.648 -51.444 -50.725 1.00 90.19 428 GLU A O 1
ATOM 3293 N N . ALA A 1 429 ? 45.072 -52.343 -49.398 1.00 89.56 429 ALA A N 1
ATOM 3294 C CA . ALA A 1 429 ? 45.933 -53.400 -48.870 1.00 89.56 429 ALA A CA 1
ATOM 3295 C C . ALA A 1 429 ? 46.517 -54.279 -49.995 1.00 89.56 429 ALA A C 1
ATOM 3297 O O . ALA A 1 429 ? 47.717 -54.572 -50.007 1.00 89.56 429 ALA A O 1
ATOM 3298 N N . GLN A 1 430 ? 45.697 -54.636 -50.989 1.00 89.69 430 GLN A N 1
ATOM 3299 C CA . GLN A 1 430 ? 46.147 -55.374 -52.172 1.00 89.69 430 GLN A CA 1
ATOM 3300 C C . GLN A 1 430 ? 47.136 -54.564 -53.023 1.00 89.69 430 GLN A C 1
ATOM 3302 O O . GLN A 1 430 ? 48.165 -55.099 -53.439 1.00 89.69 430 GLN A O 1
ATOM 3307 N N . ARG A 1 431 ? 46.884 -53.266 -53.246 1.00 89.19 431 ARG A N 1
ATOM 3308 C CA . ARG A 1 431 ? 47.793 -52.382 -53.999 1.00 89.19 431 ARG A CA 1
ATOM 3309 C C . ARG A 1 431 ? 49.148 -52.230 -53.322 1.00 89.19 431 ARG A C 1
ATOM 3311 O O . ARG A 1 431 ? 50.163 -52.252 -54.013 1.00 89.19 431 ARG A O 1
ATOM 3318 N N . VAL A 1 432 ? 49.188 -52.082 -51.997 1.00 87.88 432 VAL A N 1
ATOM 3319 C CA . VAL A 1 432 ? 50.447 -51.978 -51.240 1.00 87.88 432 VAL A CA 1
ATOM 3320 C C . VAL A 1 432 ? 51.261 -53.262 -51.391 1.00 87.88 432 VAL A C 1
ATOM 3322 O O . VAL A 1 432 ? 52.454 -53.196 -51.698 1.00 87.88 432 VAL A O 1
ATOM 3325 N N . LYS A 1 433 ? 50.612 -54.425 -51.259 1.00 87.50 433 LYS A N 1
ATOM 3326 C CA . LYS A 1 433 ? 51.252 -55.730 -51.455 1.00 87.50 433 LYS A CA 1
ATOM 3327 C C . LYS A 1 433 ? 51.806 -55.878 -52.878 1.00 87.50 433 LYS A C 1
ATOM 3329 O O . LYS A 1 433 ? 53.003 -56.108 -53.046 1.00 87.50 433 LYS A O 1
ATOM 3334 N N . ALA A 1 434 ? 50.983 -55.607 -53.892 1.00 87.19 434 ALA A N 1
ATOM 3335 C CA . ALA A 1 434 ? 51.382 -55.667 -55.298 1.00 87.19 434 ALA A CA 1
ATOM 3336 C C . ALA A 1 434 ? 52.508 -54.673 -55.640 1.00 87.19 434 ALA A C 1
ATOM 3338 O O . ALA A 1 434 ? 53.424 -55.000 -56.394 1.00 87.19 434 ALA A O 1
ATOM 3339 N N . LYS A 1 435 ? 52.493 -53.459 -55.069 1.00 87.25 435 LYS A N 1
ATOM 3340 C CA . LYS A 1 435 ? 53.561 -52.464 -55.257 1.00 87.25 435 LYS A CA 1
ATOM 3341 C C . LYS A 1 435 ? 54.879 -52.947 -54.656 1.00 87.25 435 LYS A C 1
ATOM 3343 O O . LYS A 1 435 ? 55.911 -52.782 -55.302 1.00 87.25 435 LYS A O 1
ATOM 3348 N N . LYS A 1 436 ? 54.857 -53.559 -53.467 1.00 83.31 436 LYS A N 1
ATOM 3349 C CA . LYS A 1 436 ? 56.053 -54.119 -52.814 1.00 83.31 436 LYS A CA 1
ATOM 3350 C C . LYS A 1 436 ? 56.671 -55.241 -53.654 1.00 83.31 436 LYS A C 1
ATOM 3352 O O . LYS A 1 436 ? 57.877 -55.234 -53.884 1.00 83.31 436 LYS A O 1
ATOM 3357 N N . GLU A 1 437 ? 55.844 -56.132 -54.193 1.00 82.88 437 GLU A N 1
ATOM 3358 C CA . GLU A 1 437 ? 56.273 -57.213 -55.093 1.00 82.88 437 GLU A CA 1
ATOM 3359 C C . GLU A 1 437 ? 56.829 -56.676 -56.424 1.00 82.88 437 GLU A C 1
ATOM 3361 O O . GLU A 1 437 ? 57.881 -57.112 -56.892 1.00 82.88 437 GLU A O 1
ATOM 3366 N N . LYS A 1 438 ? 56.173 -55.671 -57.022 1.00 83.31 438 LYS A N 1
ATOM 3367 C CA . LYS A 1 438 ? 56.623 -55.038 -58.274 1.00 83.31 438 LYS A CA 1
ATOM 3368 C C . LYS A 1 438 ? 57.933 -54.264 -58.089 1.00 83.31 438 LYS A C 1
ATOM 3370 O O . LYS A 1 438 ? 58.770 -54.266 -58.986 1.00 83.31 438 LYS A O 1
ATOM 3375 N N . LEU A 1 439 ? 58.126 -53.627 -56.931 1.00 78.44 439 LEU A N 1
ATOM 3376 C CA . LEU A 1 439 ? 59.370 -52.941 -56.573 1.00 78.44 439 LEU A CA 1
ATOM 3377 C C . LEU A 1 439 ? 60.521 -53.939 -56.365 1.00 78.44 439 LEU A C 1
ATOM 3379 O O . LEU A 1 439 ? 61.625 -53.683 -56.836 1.00 78.44 439 LEU A O 1
ATOM 3383 N N . ALA A 1 440 ? 60.257 -55.086 -55.729 1.00 75.12 440 ALA A N 1
ATOM 3384 C CA . ALA A 1 440 ? 61.242 -56.156 -55.570 1.00 75.12 440 ALA A CA 1
ATOM 3385 C C . ALA A 1 440 ? 61.703 -56.719 -56.928 1.00 75.12 440 ALA A C 1
ATOM 3387 O O . ALA A 1 440 ? 62.899 -56.868 -57.142 1.00 75.12 440 ALA A O 1
ATOM 3388 N N . LYS A 1 441 ? 60.781 -56.922 -57.883 1.00 73.31 441 LYS A N 1
ATOM 3389 C CA . LYS A 1 441 ? 61.107 -57.375 -59.252 1.00 73.31 441 LYS A CA 1
ATOM 3390 C C . LYS A 1 441 ? 61.861 -56.336 -60.095 1.00 73.31 441 LYS A C 1
ATOM 3392 O O . LYS A 1 441 ? 62.617 -56.707 -60.984 1.00 73.31 441 LYS A O 1
ATOM 3397 N N . LYS A 1 442 ? 61.639 -55.036 -59.855 1.00 70.62 442 LYS A N 1
ATOM 3398 C CA . LYS A 1 442 ? 62.287 -53.938 -60.601 1.00 70.62 442 LYS A CA 1
ATOM 3399 C C . LYS A 1 442 ? 63.683 -53.574 -60.096 1.00 70.62 442 LYS A C 1
ATOM 3401 O O . LYS A 1 442 ? 64.407 -52.885 -60.809 1.00 70.62 442 LYS A O 1
ATOM 3406 N N . ARG A 1 443 ? 64.078 -54.017 -58.901 1.00 65.94 443 ARG A N 1
ATOM 3407 C CA . ARG A 1 443 ? 65.460 -53.882 -58.426 1.00 65.94 443 ARG A CA 1
ATOM 3408 C C . ARG A 1 443 ? 66.355 -54.896 -59.153 1.00 65.94 443 ARG A C 1
ATOM 3410 O O . ARG A 1 443 ? 66.692 -55.930 -58.593 1.00 65.94 443 ARG A O 1
ATOM 3417 N N . LYS A 1 444 ? 66.742 -54.595 -60.398 1.00 61.03 444 LYS A N 1
ATOM 3418 C CA . LYS A 1 444 ? 67.959 -55.162 -60.999 1.00 61.03 444 LYS A CA 1
ATOM 3419 C C . LYS A 1 444 ? 69.153 -54.430 -60.381 1.00 61.03 444 LYS A C 1
ATOM 3421 O O . LYS A 1 444 ? 69.187 -53.201 -60.395 1.00 61.03 444 LYS A O 1
ATOM 3426 N N . THR A 1 445 ? 70.093 -55.157 -59.790 1.00 61.03 445 THR A N 1
ATOM 3427 C CA . THR A 1 445 ? 71.382 -54.600 -59.364 1.00 61.03 445 THR A CA 1
ATOM 3428 C C . THR A 1 445 ? 72.171 -54.225 -60.614 1.00 61.03 445 THR A C 1
ATOM 3430 O O . THR A 1 445 ? 72.657 -55.116 -61.302 1.00 61.03 445 THR A O 1
ATOM 3433 N N . VAL A 1 446 ? 72.255 -52.928 -60.926 1.00 63.25 446 VAL A N 1
ATOM 3434 C CA . VAL A 1 446 ? 73.168 -52.403 -61.957 1.00 63.25 446 VAL A CA 1
ATOM 3435 C C . VAL A 1 446 ? 74.573 -52.888 -61.604 1.00 63.25 446 VAL A C 1
ATOM 3437 O O . VAL A 1 446 ? 75.011 -52.714 -60.460 1.00 63.25 446 VAL A O 1
ATOM 3440 N N . THR A 1 447 ? 75.244 -53.564 -62.534 1.00 65.88 447 THR A N 1
ATOM 3441 C CA . THR A 1 447 ? 76.592 -54.087 -62.291 1.00 65.88 447 THR A CA 1
ATOM 3442 C C . THR A 1 447 ? 77.560 -52.914 -62.115 1.00 65.88 447 THR A C 1
ATOM 3444 O O . THR A 1 447 ? 77.345 -51.819 -62.641 1.00 65.88 447 THR A O 1
ATOM 3447 N N . LYS A 1 448 ? 78.634 -53.099 -61.332 1.00 68.75 448 LYS A N 1
ATOM 3448 C CA . LYS A 1 448 ? 79.625 -52.027 -61.103 1.00 68.75 448 LYS A CA 1
ATOM 3449 C C . LYS A 1 448 ? 80.176 -51.472 -62.420 1.00 68.75 448 LYS A C 1
ATOM 3451 O O . LYS A 1 448 ? 80.463 -50.284 -62.488 1.00 68.75 448 LYS A O 1
ATOM 3456 N N . GLU A 1 449 ? 80.268 -52.309 -63.445 1.00 68.44 449 GLU A N 1
ATOM 3457 C CA . GLU A 1 449 ? 80.752 -51.959 -64.779 1.00 68.44 449 GLU A CA 1
ATOM 3458 C C . GLU A 1 449 ? 79.792 -51.028 -65.526 1.00 68.44 449 GLU A C 1
ATOM 3460 O O . GLU A 1 449 ? 80.229 -49.993 -66.017 1.00 68.44 449 GLU A O 1
ATOM 3465 N N . GLU A 1 450 ? 78.482 -51.296 -65.521 1.00 71.69 450 GLU A N 1
ATOM 3466 C CA . GLU A 1 450 ? 77.479 -50.396 -66.113 1.00 71.69 450 GLU A CA 1
ATOM 3467 C C . GLU A 1 450 ? 77.450 -49.037 -65.396 1.00 71.69 450 GLU A C 1
ATOM 3469 O O . GLU A 1 450 ? 77.367 -47.982 -66.025 1.00 71.69 450 GLU A O 1
ATOM 3474 N N . ALA A 1 451 ? 77.593 -49.036 -64.068 1.00 72.56 451 ALA A N 1
ATOM 3475 C CA . ALA A 1 451 ? 77.668 -47.802 -63.290 1.00 72.56 451 ALA A CA 1
ATOM 3476 C C . ALA A 1 451 ? 78.961 -47.007 -63.561 1.00 72.56 451 ALA A C 1
ATOM 3478 O O . ALA A 1 451 ? 78.941 -45.772 -63.554 1.00 72.56 451 ALA A O 1
ATOM 3479 N N . LEU A 1 452 ? 80.082 -47.696 -63.800 1.00 76.69 452 LEU A N 1
ATOM 3480 C CA . LEU A 1 452 ? 81.351 -47.080 -64.189 1.00 76.69 452 LEU A CA 1
ATOM 3481 C C . LEU A 1 452 ? 81.300 -46.552 -65.624 1.00 76.69 452 LEU A C 1
ATOM 3483 O O . LEU A 1 452 ? 81.784 -45.448 -65.847 1.00 76.69 452 LEU A O 1
ATOM 3487 N N . ALA A 1 453 ? 80.652 -47.257 -66.554 1.00 78.19 453 ALA A N 1
ATOM 3488 C CA . ALA A 1 453 ? 80.444 -46.809 -67.930 1.00 78.19 453 ALA A CA 1
ATOM 3489 C C . ALA A 1 453 ? 79.589 -45.534 -67.988 1.00 78.19 453 ALA A C 1
ATOM 3491 O O . ALA A 1 453 ? 79.957 -44.571 -68.657 1.00 78.19 453 ALA A O 1
ATOM 3492 N N . ILE A 1 454 ? 78.505 -45.470 -67.206 1.00 79.94 454 ILE A N 1
ATOM 3493 C CA . ILE A 1 454 ? 77.676 -44.260 -67.091 1.00 79.94 454 ILE A CA 1
ATOM 3494 C C . ILE A 1 454 ? 78.487 -43.097 -66.495 1.00 79.94 454 ILE A C 1
ATOM 3496 O O . ILE A 1 454 ? 78.400 -41.965 -66.972 1.00 79.94 454 ILE A O 1
ATOM 3500 N N . LYS A 1 455 ? 79.324 -43.357 -65.480 1.00 80.75 455 LYS A N 1
ATOM 3501 C CA . LYS A 1 455 ? 80.220 -42.332 -64.914 1.00 80.75 455 LYS A CA 1
ATOM 3502 C C . LYS A 1 455 ? 81.322 -41.897 -65.883 1.00 80.75 455 LYS A C 1
ATOM 3504 O O . LYS A 1 455 ? 81.679 -40.722 -65.877 1.00 80.75 455 LYS A O 1
ATOM 3509 N N . ALA A 1 456 ? 81.861 -42.813 -66.684 1.00 80.25 456 ALA A N 1
ATOM 3510 C CA . ALA A 1 456 ? 82.892 -42.537 -67.679 1.00 80.25 456 ALA A CA 1
ATOM 3511 C C . ALA A 1 456 ? 82.336 -41.688 -68.828 1.00 80.25 456 ALA A C 1
ATOM 3513 O O . ALA A 1 456 ? 82.947 -40.679 -69.160 1.00 80.25 456 ALA A O 1
ATOM 3514 N N . ALA A 1 457 ? 81.141 -42.014 -69.331 1.00 81.88 457 ALA A N 1
ATOM 3515 C CA . ALA A 1 457 ? 80.427 -41.204 -70.320 1.00 81.88 457 ALA A CA 1
ATOM 3516 C C . ALA A 1 457 ? 80.111 -39.791 -69.795 1.00 81.88 457 ALA A C 1
ATOM 3518 O O . ALA A 1 457 ? 80.234 -38.806 -70.519 1.00 81.88 457 ALA A O 1
ATOM 3519 N N . GLY A 1 458 ? 79.760 -39.668 -68.509 1.00 80.25 458 GLY A N 1
ATOM 3520 C CA . GLY A 1 458 ? 79.621 -38.361 -67.865 1.00 80.25 458 GLY A CA 1
ATOM 3521 C C . GLY A 1 458 ? 80.944 -37.589 -67.815 1.00 80.25 458 GLY A C 1
ATOM 3522 O O . GLY A 1 458 ? 80.984 -36.412 -68.160 1.00 80.25 458 GLY A O 1
ATOM 3523 N N . LYS A 1 459 ? 82.046 -38.243 -67.422 1.00 81.94 459 LYS A N 1
ATOM 3524 C CA . LYS A 1 459 ? 83.376 -37.614 -67.350 1.00 81.94 459 LYS A CA 1
ATOM 3525 C C . LYS A 1 459 ? 83.920 -37.194 -68.715 1.00 81.94 459 LYS A C 1
ATOM 3527 O O . LYS A 1 459 ? 84.492 -36.112 -68.793 1.00 81.94 459 LYS A O 1
ATOM 3532 N N . SER A 1 460 ? 83.736 -38.004 -69.758 1.00 76.44 460 SER A N 1
ATOM 3533 C CA . SER A 1 460 ? 84.190 -37.666 -71.111 1.00 76.44 460 SER A CA 1
ATOM 3534 C C . SER A 1 460 ? 83.453 -36.441 -71.648 1.00 76.44 460 SER A C 1
ATOM 3536 O O . SER A 1 460 ? 84.080 -35.545 -72.198 1.00 76.44 460 SER A O 1
ATOM 3538 N N . TRP A 1 461 ? 82.143 -36.346 -71.402 1.00 75.94 461 TRP A N 1
ATOM 3539 C CA . TRP A 1 461 ? 81.357 -35.166 -71.762 1.00 75.94 461 TRP A CA 1
ATOM 3540 C C . TRP A 1 461 ? 81.856 -33.903 -71.046 1.00 75.94 461 TRP A C 1
ATOM 3542 O O . TRP A 1 461 ? 82.048 -32.869 -71.678 1.00 75.94 461 TRP A O 1
ATOM 3552 N N . TYR A 1 462 ? 82.165 -33.990 -69.748 1.00 76.38 462 TYR A N 1
ATOM 3553 C CA . TYR A 1 462 ? 82.743 -32.851 -69.031 1.00 76.38 462 TYR A CA 1
ATOM 3554 C C . TYR A 1 462 ? 84.148 -32.479 -69.526 1.00 76.38 462 TYR A C 1
ATOM 3556 O O . TYR A 1 462 ? 84.451 -31.294 -69.574 1.00 76.38 462 TYR A O 1
ATOM 3564 N N . GLN A 1 463 ? 84.988 -33.444 -69.922 1.00 72.38 463 GLN A N 1
ATOM 3565 C CA . GLN A 1 463 ? 86.336 -33.171 -70.442 1.00 72.38 463 GLN A CA 1
ATOM 3566 C C . GLN A 1 463 ? 86.335 -32.402 -71.767 1.00 72.38 463 GLN A C 1
ATOM 3568 O O . GLN A 1 463 ? 87.201 -31.553 -71.956 1.00 72.38 463 GLN A O 1
ATOM 3573 N N . THR A 1 464 ? 85.332 -32.610 -72.627 1.00 69.62 464 THR A N 1
ATOM 3574 C CA . THR A 1 464 ? 85.182 -31.850 -73.885 1.00 69.62 464 THR A CA 1
ATOM 3575 C C . THR A 1 464 ? 84.873 -30.355 -73.700 1.00 69.62 464 THR A C 1
ATOM 3577 O O . THR A 1 464 ? 84.787 -29.633 -74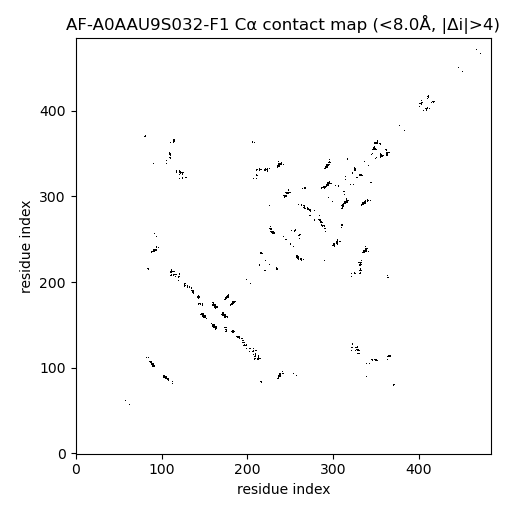.683 1.00 69.62 464 THR A O 1
ATOM 3580 N N . MET A 1 465 ? 84.707 -29.869 -72.463 1.00 67.06 465 MET A N 1
ATOM 3581 C CA . MET A 1 465 ? 84.339 -28.478 -72.149 1.00 67.06 465 MET A CA 1
ATOM 3582 C C . MET A 1 465 ? 85.372 -27.751 -71.261 1.00 67.06 465 MET A C 1
ATOM 3584 O O . MET A 1 465 ? 85.035 -26.742 -70.647 1.00 67.06 465 MET A O 1
ATOM 3588 N N . ILE A 1 466 ? 86.602 -28.276 -71.120 1.00 69.81 466 ILE A N 1
ATOM 3589 C CA . ILE A 1 466 ? 87.583 -27.783 -70.126 1.00 69.81 466 ILE A CA 1
ATOM 3590 C C . ILE A 1 466 ? 88.574 -26.737 -70.670 1.00 69.81 466 ILE A C 1
ATOM 3592 O O . ILE A 1 466 ? 88.997 -25.884 -69.891 1.00 69.81 466 ILE A O 1
ATOM 3596 N N . SER A 1 467 ? 88.953 -26.732 -71.953 1.00 62.34 467 SER A N 1
ATOM 3597 C CA . SER A 1 467 ? 89.872 -25.698 -72.470 1.00 62.34 467 SER A CA 1
ATOM 3598 C C . SER A 1 467 ? 89.855 -25.567 -73.988 1.00 62.34 467 SER A C 1
ATOM 3600 O O . SER A 1 467 ? 90.186 -26.542 -74.650 1.00 62.34 467 SER A O 1
ATOM 3602 N N . ASP A 1 468 ? 89.619 -24.362 -74.511 1.00 61.19 468 ASP A N 1
ATOM 3603 C CA . ASP A 1 468 ? 89.719 -24.026 -75.942 1.00 61.19 468 ASP A CA 1
ATOM 3604 C C . ASP A 1 468 ? 91.168 -23.667 -76.338 1.00 61.19 468 ASP A C 1
ATOM 3606 O O . ASP A 1 468 ? 91.474 -22.538 -76.716 1.00 61.19 468 ASP A O 1
ATOM 3610 N N . SER A 1 469 ? 92.104 -24.601 -76.153 1.00 61.00 469 SER A N 1
ATOM 3611 C CA . SER A 1 469 ? 93.459 -24.507 -76.730 1.00 61.00 469 SER A CA 1
ATOM 3612 C C . SER A 1 469 ? 93.529 -25.275 -78.053 1.00 61.00 469 SER A C 1
ATOM 361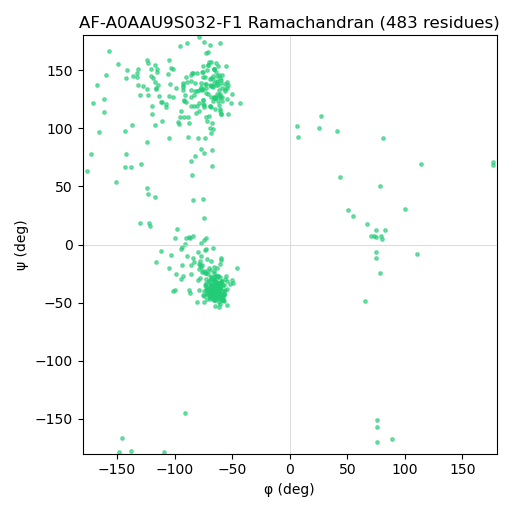4 O O . SER A 1 469 ? 92.603 -26.030 -78.353 1.00 61.00 469 SER A O 1
ATOM 3616 N N . ASP A 1 470 ? 94.623 -25.143 -78.812 1.00 57.50 470 ASP A N 1
ATOM 3617 C CA . ASP A 1 470 ? 94.845 -25.717 -80.157 1.00 57.50 470 ASP A CA 1
ATOM 3618 C C . ASP A 1 470 ? 94.447 -27.208 -80.324 1.00 57.50 470 ASP A C 1
ATOM 3620 O O . ASP A 1 470 ? 94.187 -27.675 -81.430 1.00 57.50 470 ASP A O 1
ATOM 3624 N N . TYR A 1 471 ? 94.326 -27.980 -79.237 1.00 58.91 471 TYR A N 1
ATOM 3625 C CA . TYR A 1 471 ? 93.822 -29.361 -79.262 1.00 58.91 471 TYR A CA 1
ATOM 3626 C C . TYR A 1 471 ? 92.291 -29.496 -79.417 1.00 58.91 471 TYR A C 1
ATOM 3628 O O . TYR A 1 471 ? 91.829 -30.520 -79.916 1.00 58.91 471 TYR A O 1
ATOM 3636 N N . THR A 1 472 ? 91.493 -28.489 -79.046 1.00 59.31 472 THR A N 1
ATOM 3637 C CA . THR A 1 472 ? 90.037 -28.439 -79.329 1.00 59.31 472 THR A CA 1
ATOM 3638 C C . THR A 1 472 ? 89.725 -28.096 -80.774 1.00 59.31 472 THR A C 1
ATOM 3640 O O . THR A 1 472 ? 88.654 -28.448 -81.276 1.00 59.31 472 THR A O 1
ATOM 3643 N N . GLU A 1 473 ? 90.662 -27.452 -81.470 1.00 59.28 473 GLU A N 1
ATOM 3644 C CA . GLU A 1 473 ? 90.513 -27.178 -82.892 1.00 59.28 473 GLU A CA 1
ATOM 3645 C C . GLU A 1 473 ? 90.495 -28.476 -83.695 1.00 59.28 473 GLU A C 1
ATOM 3647 O O . GLU A 1 473 ? 89.742 -28.543 -84.657 1.00 59.28 473 GLU A O 1
ATOM 3652 N N . PHE A 1 474 ? 91.194 -29.535 -83.257 1.00 63.28 474 PHE A N 1
ATOM 3653 C CA . PHE A 1 474 ? 91.151 -30.846 -83.913 1.00 63.28 474 PHE A CA 1
ATOM 3654 C C . PHE A 1 474 ? 89.773 -31.508 -83.833 1.00 63.28 474 PHE A C 1
ATOM 3656 O O . PHE A 1 474 ? 89.238 -31.835 -84.885 1.00 63.28 474 PHE A O 1
ATOM 3663 N N . ASP A 1 475 ? 89.169 -31.653 -82.644 1.00 64.50 475 ASP A N 1
ATOM 3664 C CA . ASP A 1 475 ? 87.833 -32.267 -82.485 1.00 64.50 475 ASP A CA 1
ATOM 3665 C C . ASP A 1 475 ? 86.733 -31.464 -83.202 1.00 64.50 475 ASP A C 1
ATOM 3667 O O . ASP A 1 475 ? 85.793 -32.029 -83.777 1.00 64.50 475 ASP A O 1
ATOM 3671 N N . ASN A 1 476 ? 86.866 -30.135 -83.210 1.00 66.88 476 ASN A N 1
ATOM 3672 C CA . ASN A 1 476 ? 85.980 -29.256 -83.963 1.00 66.88 476 ASN A CA 1
ATOM 3673 C C . ASN A 1 476 ? 86.208 -29.386 -85.478 1.00 66.88 476 ASN A C 1
ATOM 3675 O O . ASN A 1 476 ? 85.226 -29.457 -86.216 1.00 66.88 476 ASN A O 1
ATOM 3679 N N . PHE A 1 477 ? 87.455 -29.511 -85.952 1.00 64.69 477 PHE A N 1
ATOM 3680 C CA . PHE A 1 477 ? 87.765 -29.734 -87.369 1.00 64.69 477 PHE A CA 1
ATOM 3681 C C . PHE A 1 477 ? 87.260 -31.088 -87.871 1.00 64.69 477 PHE A C 1
ATOM 3683 O O . PHE A 1 477 ? 86.660 -31.133 -88.945 1.00 64.69 477 PHE A O 1
ATOM 3690 N N . THR A 1 478 ? 87.436 -32.186 -87.121 1.00 72.12 478 THR A N 1
ATOM 3691 C CA . THR A 1 478 ? 86.892 -33.506 -87.505 1.00 72.12 478 THR A CA 1
ATOM 3692 C C . THR A 1 478 ? 85.375 -33.459 -87.597 1.00 72.12 478 THR A C 1
ATOM 3694 O O . THR A 1 478 ? 84.792 -33.992 -88.542 1.00 72.12 478 THR A O 1
ATOM 3697 N N . LYS A 1 479 ? 84.719 -32.791 -86.642 1.00 71.62 479 LYS A N 1
ATOM 3698 C CA . LYS A 1 479 ? 83.264 -32.627 -86.654 1.00 71.62 479 LYS A CA 1
ATOM 3699 C C . LYS A 1 479 ? 82.789 -31.732 -87.801 1.00 71.62 479 LYS A C 1
ATOM 3701 O O . LYS A 1 479 ? 81.754 -32.027 -88.391 1.00 71.62 479 LYS A O 1
ATOM 3706 N N . TRP A 1 480 ? 83.510 -30.659 -88.125 1.00 71.81 480 TRP A N 1
ATOM 3707 C CA . TRP A 1 480 ? 83.148 -29.745 -89.212 1.00 71.81 480 TRP A CA 1
ATOM 3708 C C . TRP A 1 480 ? 83.382 -30.353 -90.594 1.00 71.81 480 TRP A C 1
ATOM 3710 O O . TRP A 1 480 ? 82.496 -30.250 -91.435 1.00 71.81 480 TRP A O 1
ATOM 3720 N N . LEU A 1 481 ? 84.501 -31.051 -90.815 1.00 72.56 481 LEU A N 1
ATOM 3721 C CA . LEU A 1 481 ? 84.767 -31.768 -92.068 1.00 72.56 481 LEU A CA 1
ATOM 3722 C C . LEU A 1 481 ? 83.766 -32.906 -92.314 1.00 72.56 481 LEU A C 1
ATOM 3724 O O . LEU A 1 481 ? 83.397 -33.158 -93.454 1.00 72.56 481 LEU A O 1
ATOM 3728 N N . GLY A 1 482 ? 83.300 -33.577 -91.256 1.00 67.50 482 GLY A N 1
ATOM 3729 C CA . GLY A 1 482 ? 82.265 -34.609 -91.363 1.00 67.50 482 GLY A CA 1
ATOM 3730 C C . GLY A 1 482 ? 80.836 -34.073 -91.522 1.00 67.50 482 GLY A C 1
ATOM 3731 O O . GLY A 1 482 ? 79.943 -34.845 -91.855 1.00 67.50 482 GLY A O 1
ATOM 3732 N N . ALA A 1 483 ? 80.604 -32.781 -91.267 1.00 66.50 483 ALA A N 1
ATOM 3733 C CA . ALA A 1 483 ? 79.290 -32.141 -91.369 1.00 66.50 483 ALA A CA 1
ATOM 3734 C C . ALA A 1 483 ? 79.116 -31.287 -92.640 1.00 66.50 483 ALA A C 1
ATOM 3736 O O . ALA A 1 483 ? 78.010 -30.815 -92.892 1.00 66.50 483 ALA A O 1
ATOM 3737 N N . SER A 1 484 ? 80.188 -31.052 -93.409 1.00 61.28 484 SER A N 1
ATOM 3738 C CA . SER A 1 484 ? 80.192 -30.200 -94.608 1.00 61.28 484 SER A CA 1
ATOM 3739 C C . SER A 1 484 ? 80.066 -30.959 -95.938 1.00 61.28 484 SER A C 1
ATOM 3741 O O . SER A 1 484 ? 80.268 -30.353 -96.993 1.00 61.28 484 SER A O 1
ATOM 3743 N N . GLN A 1 485 ? 79.695 -32.245 -95.902 1.00 56.41 485 GLN A N 1
ATOM 3744 C CA . GLN A 1 485 ? 79.214 -32.998 -97.070 1.00 56.41 485 GLN A CA 1
ATOM 3745 C C . GLN A 1 485 ? 77.699 -33.172 -97.047 1.00 56.41 485 GLN A C 1
ATOM 3747 O O . GLN A 1 485 ? 77.169 -33.594 -95.994 1.00 56.41 485 GLN A O 1
#

Nearest PDB structures (foldseek):
  8b2l-assembly1_s3  TM=8.182E-01  e=1.299E-63  Nicotiana tabacum
  7qiz-assembly1_F  TM=8.326E-01  e=1.652E-62  Solanum lycopersicum
  8ip8-assembly1_EB  TM=8.127E-01  e=1.339E-59  Triticum aestivum
  8jiv-assembly1_CC  TM=8.548E-01  e=2.774E-57  Triticum aestivum
  4v8p-assembly4_GC  TM=8.081E-01  e=6.392E-45  Tetrahymena thermophila

Foldseek 3Di:
DDDDDDDDDDDDDDDDDDDDDDDDDDDDDDDDDDDDDDDDDDPDDDPPDPDDDDDDDDDPVVVVVVVVVVVVVVVVLVVLLDDPFDQKDFADEDVPPDDDVDGDIDGFAQLLSFDQDLPLLLVVLVQVVLAVDDADWDDPCFQPPAPFAFPDDDPPDDRATAHDDDDDPRGRAHTQDCPGDRHDNDPTRDRPPCSHDDDDPQSQVQSLSSQNNLQQDVVLQVVVPADCPQAPHPPAEYELVLLQDQALVSVCSRCVVRVQCVRLVQQVVQWDQDDDPCCVVPNGTDTAAGEEEEEADPPGSNCNRQVPRRNYHYDYLLGDDSCNSAPSSRGHHRYYYYPNSSVCNCQQQNHQVGGHPNDPPHHGDDDPDSDPPPVCVCPDPVNVVPDDDDDPPPDDDDPDDDCVPDVVNVCVVPVCVVVVVVVVVVVVVVVVVVVVVVVVVPPDPDDPVNVVVVVVVVVVVVVLVDDPDPVNVVVVVVVVVVVVD

InterPro domains:
  IPR002136 Large ribosomal subunit protein uL4 [PF00573] (108-347)
  IPR013000 Large ribosomal subunit protein uL4, eukaryota/archaea, conserved site [PS00939] (200-226)
  IPR023574 Large ribosomal subunit protein uL4 domain superfamily [G3DSA:3.40.1370.10] (83-388)
  IPR023574 Large ribosomal subunit protein uL4 domain superfamily [SSF52166] (98-347)
  IPR025755 Large ribosomal subunit protein uL4, C-terminal domain [PF14374] (360-432)
  IPR045240 Large ribosomal subunit protein uL4, eukaryota/archaea [PTHR19431] (84-479)

Sequence (485 aa):
MKPCRQSKLFGFGALDLGPKAKHKQAGPLGFSRPTNSDLLINPRRSRSIYLLLSCSCENPSSLQELRDSERREKNQSREMAAAAARPLVSVQGLDGDMSTDQSSTVVLPDVMTAPVRPDIVSFVHAQMSNNSRQPYAVSKKAGHQTSAESWGTGRAVSRIPRVPGGGTHRAGQAAFGNMCRGGRMFAPTKIYRKWHKRINVNMKRHAIVSAIAATAVPALVMARGHKIENVPEMPLVVSDSAEGVEKTSAAIKVLKQIGAYDDAEKAKDSIGIRPGKGKARNRRYISRKGPLVVYGTEGSKIVKAFRNLPGVELCHVERLNLLKLAPGGHLGRFVIWTRSAFEKLESIYGSFEKPSEKKKGYVLPRAKMVNADLARIINSDEVQSVVKPIKKDAKRAVMKKNPLKNLNVMLKLNPYAKTAKRMSLLAEAQRVKAKKEKLAKKRKTVTKEEALAIKAAGKSWYQTMISDSDYTEFDNFTKWLGASQ

Mean predicted aligned error: 16.67 Å

Organism: Thlaspi arvense (NCBI:txid13288)

pLDDT: mean 80.14, std 22.35, range [26.33, 97.88]

Secondary structure (DSSP, 8-state):
-----------------------PPPPPPP-PPPP-------S---S-SS--S------HHHHHHHHHHHHHHHHHHHHTS--S--SEEEEEP-TTS---SS--EEEPPGGGGS---HHHHHHHHHHHHHTTPPP----TTTTT-S--B---SSSSS--S-B---SSSTTTT-B-SSTTSTT-PPSS---TTS-------HHHHHHHHHHHHHHHH-HHHHHHHT---TT--SSSEEE-GGGGG---HHHHHHHHHHTT-HHHHHHHHHT-EEPPGGGGGGT--EE-----EEEE-STT-THHHHHTTSTT-EEEEGGG--HHHHSGGG-----EEEEHHHHHHHHHHH--SSSPPSSSTT--PPPPS-S---HHHHHTSHHHHTTSPPP------------TTT-HHHHHHH-TTHHHHHHHHHHHHHHHHHHHHHHHHHH-----HHHHHHHHHHHHHHHHTTS--SHHHHHHHHHHHHHH--